Protein AF-A0A172YQ57-F1 (afdb_monomer_lite)

Foldseek 3Di:
DDDDDDDPDDPVVVVVVVVVVVPPPPPPDDDPDDPVNVQPPPDDWDFDKDDQDKDKQAADPQPCVDVPPPDPVDPDDPSLQRQFRKDKDWDDDDDPVCLLVVLLVVLLVVLLVVLLVVQCPDCVLAPVLLVVLLVVQLVVLCVVCLVVLLVVLCVPCLVVLLVVLLVVCCPDPVLVVQLVVQLCCQAVVPDDDDPPPFDDDDSPDPGHVDNVVSNVSSVRRSSVVCCCDANPVDPNPPSVVSSVVVSVVVSVVVSNVVSNVRSNVRSVVRNVVSSVVSSVVSNVSSNVRSVPGDSQQDQPIKMKMKGTKIKAWQPLAQQDQYDSGGDIFADPLFGWIWDKHWDFEDAQDDPPGTDIWIKTKTAGGFAFLLGDLSQLTMKIKIKMKMARDGNNDDQDADPVRRFGQDFGDLVRIQIKIKMFARWHFHLWMKIKTFAAADDPPDDDDPRPVCNQRHRFTFMWTKTKTWRDLALQPQFADFPVLVVLLVLVVVDDPVLLVVLVVLVVLQDDADPDHDPVNVVSNVVSVVVSVVSCVVSVHDPVCSDPLNVVVSVVCVVPVVVHVVSSSVQSNRKMWMFRAFPDDQPPPHSGPRNDNRGTHTRHQRAFTKIFTGKIWIDTQEDSRFTFGWGDPPFKTKTKRHARHPDPLSQLLQDAQDPPDPDPPCRVSRQAAWDTSNAAHDFDDSDPPDPDGGGHDNSHRFIKIKIGNWDQDPPRWIDFDPDPRTAGIWGADSVNRIDGPGIDMDIGHHDNMDMDMDDGD

pLDDT: mean 81.0, std 14.83, range [30.95, 98.06]

Sequence (757 aa):
MTQSNGIHRFRKRYLAFAVAFSMLPSAYAMQELSDHSLSESTGEGVALVLEDFKMVFQGANDKSTGSSYNRQDIKIINPTQYDTGFIRIIPTGENYRILGQRAYDKIYKDTYHNAYNTAKNDQDLYAGVYQATYNAKNAEYIDENQGNILDEVESNYGQLYRNQELQKYVETQEFIDYYNTRYDQYYRLSGSLTNDGTTKFQRAANTIWSDTNSKQAAMYNTLEMIEIRYGARSTDDVITPEVTEKINELYNLILAQRADEYAIKEALAAQGAAELNILELAETIARQTASQSTVGSLRTKADVFIYGLALSKNDGSLSTRYSNQAFNWGSSDNPWLFRAGSENVMQFIDDGTLQKIGFLALEAPLALIDGSDMDNNIKFGFWTDIFSRELSSNSQVNPQTGAPIYGLDSDYRLRAQVVANGLSFNGSQVRIFQTLGPDPTLESNKDIINRDYFQTLGIAGLLRINTDNSPENAKFIDTRLYSRLEKFNSTDSSVITQARILNNNVPQLPSNPSKQQLDEYNTKLALLNNFLNQNQLDLELISIETEELANKYKNNPNDFAVKNRLLNAKGIRISTATEDDLDDEYSTPAMKVGLKAPIFDATEGLYIYSPNINLVLGNMYQPFIVGSDGNNIILEVTRIPNEQNIYKKIYQNYTDIVDTKDRSHFEGRTCNVSSCGTPIQASSIDTAPKYQGRDATHSSIAIGTSEVIGNNLLKAKTGVDATGIVFKDTNGTTKNFGSAVIDGVLIQHLKIKTTGL

Secondary structure (DSSP, 8-state):
-----------HHHHHHHHHHHSS----------HHHHHH----EEEE-EEEE-EE---TT-TT-SS-TT-TT---SSGGGG---EEEE------GGGHHHHHHHHHHHHHHHHHHHHHHH-IIIIITHHHHHHHHHHHHHHHHHHHHHHHHHHHHHHHHHHHHHHHHHHTSHHHHHHHHHHHHHHHS--S----SSS----TTTTTTT-HHHHHHHHHHHHHHHHHHHHSTTSSS--HHHHHHHHHHHHHHHHHHHHHHHHHHHHHHHHHHHHHHHHHHHHHHHHHHHHHT--GGG---EEEEEEEEEEEEE--S-SS-S-----EEE--SSS-EEEEEEEEEE--S--SS--EEEEEEEEEPPPPBTT--GGG--EEEEEEEEEEEE-TT----B-TTT--BSS---GGGEEEEEEEEEEEB-TT-EEEEEEPPPPPTT--SSS-TTTGGGTT-EEEEEEEEEES-S-GGG-----HHHHHHHHHHHHS-HHHHHHHHHHHHHSPPPPSS--HHHHHHHHHHHHHHHHHHHHTT--GGGGSHHHHHHHHHHTT-TTHHHHHHHHHHTSEEEEE--BSS--TTT-SSGGGSTTPPPPPBPSS-EEEEES-EEEEEE--SSS-EEEEE-SSSEEEEEPPPPS-HHHHHHH----TT-S-TTSGGG----B--SS--SS-B-SSTT-SS--B--S---BEEEEESSEEEEGGGEEEE--STT--SEEEE-TT--EEE---EEEEEE--S-EEEE-S--

Structure (mmCIF, N/CA/C/O backbone):
data_AF-A0A172YQ57-F1
#
_entry.id   AF-A0A172YQ57-F1
#
loop_
_atom_site.group_PDB
_atom_site.id
_atom_site.type_symbol
_atom_site.label_atom_id
_atom_site.label_alt_id
_atom_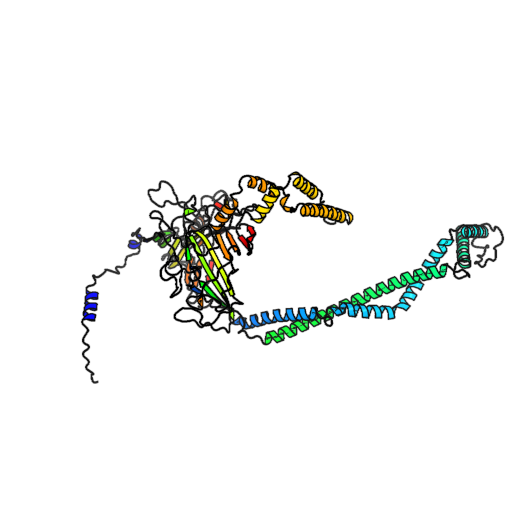site.label_comp_id
_atom_site.label_asym_id
_atom_site.label_entity_id
_atom_site.label_seq_id
_atom_site.pdbx_PDB_ins_code
_atom_site.Cartn_x
_atom_site.Cartn_y
_atom_site.Cartn_z
_atom_site.occupancy
_atom_site.B_iso_or_equiv
_atom_site.auth_seq_id
_atom_site.auth_comp_id
_atom_site.auth_asym_id
_atom_site.auth_atom_id
_atom_site.pdbx_PDB_model_num
ATOM 1 N N . MET A 1 1 ? 79.613 -5.305 -4.081 1.00 43.03 1 MET A N 1
ATOM 2 C CA . MET A 1 1 ? 80.374 -5.502 -5.334 1.00 43.03 1 MET A CA 1
ATOM 3 C C . MET A 1 1 ? 80.617 -6.986 -5.548 1.00 43.03 1 MET A C 1
ATOM 5 O O . MET A 1 1 ? 81.484 -7.526 -4.881 1.00 43.03 1 MET A O 1
ATOM 9 N N . THR A 1 2 ? 79.851 -7.642 -6.419 1.00 33.81 2 THR A N 1
ATOM 10 C CA . THR A 1 2 ? 80.334 -8.512 -7.517 1.00 33.81 2 THR A CA 1
ATOM 11 C C . THR A 1 2 ? 79.131 -9.118 -8.240 1.00 33.81 2 THR A C 1
ATOM 13 O O . THR A 1 2 ? 78.086 -9.364 -7.646 1.00 33.81 2 THR A O 1
ATOM 16 N N . GLN A 1 3 ? 79.274 -9.208 -9.558 1.00 43.31 3 GLN A N 1
ATOM 17 C CA . GLN A 1 3 ? 78.254 -9.454 -10.572 1.00 43.31 3 GLN A CA 1
ATOM 18 C C . GLN A 1 3 ? 77.724 -10.894 -10.569 1.00 43.31 3 GLN A C 1
ATOM 20 O O . GLN A 1 3 ? 78.461 -11.832 -10.283 1.00 43.31 3 GLN A O 1
ATOM 25 N N . SER A 1 4 ? 76.488 -11.062 -11.042 1.00 30.95 4 SER A N 1
ATOM 26 C CA . SER A 1 4 ? 76.001 -12.320 -11.610 1.00 30.95 4 SER A CA 1
ATOM 27 C C . SER A 1 4 ? 75.498 -12.057 -13.030 1.00 30.95 4 SER A C 1
ATOM 29 O O . SER A 1 4 ? 74.505 -11.361 -13.238 1.00 30.95 4 SER A O 1
ATOM 31 N N . ASN A 1 5 ? 76.232 -12.616 -13.990 1.00 44.75 5 ASN A N 1
ATOM 32 C CA . ASN A 1 5 ? 75.958 -12.633 -15.418 1.00 44.75 5 ASN A CA 1
ATOM 33 C C . ASN A 1 5 ? 74.762 -13.538 -15.745 1.00 44.75 5 ASN A C 1
ATOM 35 O O . ASN A 1 5 ? 74.799 -14.738 -15.486 1.00 44.75 5 ASN A O 1
ATOM 39 N N . GLY A 1 6 ? 73.754 -12.980 -16.414 1.00 40.09 6 GLY A N 1
ATOM 40 C CA . GLY A 1 6 ? 72.686 -13.731 -17.067 1.00 40.09 6 GLY A CA 1
ATOM 41 C C . GLY A 1 6 ? 72.208 -12.973 -18.300 1.00 40.09 6 GLY A C 1
ATOM 42 O O . GLY A 1 6 ? 71.488 -11.986 -18.194 1.00 40.09 6 GLY A O 1
ATOM 43 N N . ILE A 1 7 ? 72.641 -13.407 -19.483 1.00 48.12 7 ILE A N 1
ATOM 44 C CA . ILE A 1 7 ? 72.239 -12.826 -20.769 1.00 48.12 7 ILE A CA 1
ATOM 45 C C . ILE A 1 7 ? 70.752 -13.134 -20.991 1.00 48.12 7 ILE A C 1
ATOM 47 O O . ILE A 1 7 ? 70.389 -14.238 -21.404 1.00 48.12 7 ILE A O 1
ATOM 51 N N . HIS A 1 8 ? 69.878 -12.157 -20.750 1.00 41.81 8 HIS A N 1
ATOM 52 C CA . HIS A 1 8 ? 68.471 -12.264 -21.124 1.00 41.81 8 HIS A CA 1
ATOM 53 C C . HIS A 1 8 ? 68.330 -12.069 -22.637 1.00 41.81 8 HIS A C 1
ATOM 55 O O . HIS A 1 8 ? 68.270 -10.955 -23.151 1.00 41.81 8 HIS A O 1
ATOM 61 N N . ARG A 1 9 ? 68.283 -13.183 -23.376 1.00 44.12 9 ARG A N 1
ATOM 62 C CA . ARG A 1 9 ? 67.909 -13.181 -24.794 1.00 44.12 9 ARG A CA 1
ATOM 63 C C . ARG A 1 9 ? 66.463 -12.704 -24.928 1.00 44.12 9 ARG A C 1
ATOM 65 O O . ARG A 1 9 ? 65.528 -13.447 -24.625 1.00 44.12 9 ARG A O 1
ATOM 72 N N . PHE A 1 10 ? 66.292 -11.477 -25.411 1.00 41.84 10 PHE A N 1
ATOM 73 C CA . PHE A 1 10 ? 64.999 -10.915 -25.788 1.00 41.84 10 PHE A CA 1
ATOM 74 C C . PHE A 1 10 ? 64.345 -11.841 -26.826 1.00 41.84 10 PHE A C 1
ATOM 76 O O . PHE A 1 10 ? 64.878 -12.054 -27.919 1.00 41.84 10 PHE A O 1
ATOM 83 N N . ARG A 1 11 ? 63.233 -12.497 -26.467 1.00 53.91 11 ARG A N 1
ATOM 84 C CA . ARG A 1 11 ? 62.579 -13.458 -27.370 1.00 53.91 11 ARG A CA 1
ATOM 85 C C . ARG A 1 11 ? 62.073 -12.700 -28.599 1.00 53.91 11 ARG A C 1
ATOM 87 O O . ARG A 1 11 ? 61.424 -11.671 -28.451 1.00 53.91 11 ARG A O 1
ATOM 94 N N . LYS A 1 12 ? 62.289 -13.247 -29.805 1.00 49.22 12 LYS A N 1
ATOM 95 C CA . LYS A 1 12 ? 61.862 -12.646 -31.090 1.00 49.22 12 LYS A CA 1
ATOM 96 C C . LYS A 1 12 ? 60.381 -12.216 -31.119 1.00 49.22 12 LYS A C 1
ATOM 98 O O . LYS A 1 12 ? 60.035 -11.297 -31.845 1.00 49.22 12 LYS A O 1
ATOM 103 N N . ARG A 1 13 ? 59.527 -12.830 -30.289 1.00 50.19 13 ARG A N 1
ATOM 104 C CA . ARG A 1 13 ? 58.105 -12.477 -30.125 1.00 50.19 13 ARG A CA 1
ATOM 105 C C . ARG A 1 13 ? 57.886 -11.118 -29.436 1.00 50.19 13 ARG A C 1
ATOM 107 O O . ARG A 1 13 ? 56.963 -10.410 -29.806 1.00 50.19 13 ARG A O 1
ATOM 114 N N . TYR A 1 14 ? 58.754 -10.724 -28.502 1.00 48.47 14 TYR A N 1
ATOM 115 C CA . TYR A 1 14 ? 58.702 -9.404 -27.859 1.00 48.47 14 TYR A CA 1
ATOM 116 C C . TYR A 1 14 ? 59.271 -8.306 -28.754 1.00 48.47 14 TYR A C 1
ATOM 118 O O . TYR A 1 14 ? 58.778 -7.186 -28.727 1.00 48.47 14 TYR A O 1
ATOM 126 N N . LEU A 1 15 ? 60.259 -8.635 -29.594 1.00 48.72 15 LEU A N 1
ATOM 127 C CA . LEU A 1 15 ? 60.740 -7.716 -30.625 1.00 48.72 15 LEU A CA 1
ATOM 128 C C . LEU A 1 15 ? 59.668 -7.495 -31.700 1.00 48.72 15 LEU A C 1
ATOM 130 O O . LEU A 1 15 ? 59.448 -6.364 -32.098 1.00 48.72 15 LEU A O 1
ATOM 134 N N . ALA A 1 16 ? 58.952 -8.546 -32.111 1.00 56.59 16 ALA A N 1
ATOM 135 C CA . ALA A 1 16 ? 57.820 -8.417 -33.028 1.00 56.59 16 ALA A CA 1
ATOM 136 C C . ALA A 1 16 ? 56.678 -7.581 -32.427 1.00 56.59 16 ALA A C 1
ATOM 138 O O . ALA A 1 16 ? 56.102 -6.764 -33.132 1.00 56.59 16 ALA A O 1
ATOM 139 N N . PHE A 1 17 ? 56.394 -7.725 -31.127 1.00 55.41 17 PHE A N 1
ATOM 140 C CA . PHE A 1 17 ? 55.406 -6.893 -30.436 1.00 55.41 17 PHE A CA 1
ATOM 141 C C . PHE A 1 17 ? 55.863 -5.430 -30.319 1.00 55.41 17 PHE A C 1
ATOM 143 O O . PHE A 1 17 ? 55.081 -4.528 -30.583 1.00 55.41 17 PHE A O 1
ATOM 150 N N . ALA A 1 18 ? 57.138 -5.180 -30.002 1.00 53.53 18 ALA A N 1
ATOM 151 C CA . ALA A 1 18 ? 57.697 -3.829 -29.918 1.00 53.53 18 ALA A CA 1
ATOM 152 C C . ALA A 1 18 ? 57.787 -3.138 -31.289 1.00 53.53 18 ALA A C 1
ATOM 154 O O . ALA A 1 18 ? 57.492 -1.951 -31.393 1.00 53.53 18 ALA A O 1
ATOM 155 N N . VAL A 1 19 ? 58.145 -3.877 -32.344 1.00 64.50 19 VAL A N 1
ATOM 156 C CA . VAL A 1 19 ? 58.156 -3.388 -33.733 1.00 64.50 19 VAL A CA 1
ATOM 157 C C . VAL A 1 19 ? 56.729 -3.154 -34.231 1.00 64.50 19 VAL A C 1
ATOM 159 O O . VAL A 1 19 ? 56.474 -2.126 -34.839 1.00 64.50 19 VAL A O 1
ATOM 162 N N . ALA A 1 20 ? 55.769 -4.023 -33.897 1.00 60.72 20 ALA A N 1
ATOM 163 C CA . ALA A 1 20 ? 54.356 -3.784 -34.195 1.00 60.72 20 ALA A CA 1
ATOM 164 C C . ALA A 1 20 ? 53.818 -2.539 -33.469 1.00 60.72 20 ALA A C 1
ATOM 166 O O . ALA A 1 20 ? 53.110 -1.754 -34.082 1.00 60.72 20 ALA A O 1
ATOM 167 N N . PHE A 1 21 ? 54.208 -2.310 -32.209 1.00 52.03 21 PHE A N 1
ATOM 168 C CA . PHE A 1 21 ? 53.808 -1.128 -31.433 1.00 52.03 21 PHE A CA 1
ATOM 169 C C . PHE A 1 21 ? 54.456 0.172 -31.939 1.00 52.03 21 PHE A C 1
ATOM 171 O O . PHE A 1 21 ? 53.855 1.234 -31.841 1.00 52.03 21 PHE A O 1
ATOM 178 N N . SER A 1 22 ? 55.665 0.095 -32.508 1.00 53.94 22 SER A N 1
ATOM 179 C CA . SER A 1 22 ? 56.383 1.243 -33.094 1.00 53.94 22 SER A CA 1
ATOM 180 C C . SER A 1 22 ? 56.087 1.473 -34.581 1.00 53.94 22 SER A C 1
ATOM 182 O O . SER A 1 22 ? 56.455 2.513 -35.119 1.00 53.94 22 SER A O 1
ATOM 184 N N . MET A 1 23 ? 55.398 0.531 -35.230 1.00 50.44 23 MET A N 1
ATOM 185 C CA . MET A 1 23 ? 54.853 0.656 -36.585 1.00 50.44 23 MET A CA 1
ATOM 186 C C . MET A 1 23 ? 53.341 0.904 -36.600 1.00 50.44 23 MET A C 1
ATOM 188 O O . MET A 1 23 ? 52.761 1.009 -37.682 1.00 50.44 23 MET A O 1
ATOM 192 N N . LEU A 1 24 ? 52.697 1.023 -35.431 1.00 52.09 24 LEU A N 1
ATOM 193 C CA . LEU A 1 24 ? 51.369 1.620 -35.364 1.00 52.09 24 LEU A CA 1
ATOM 194 C C . LEU A 1 24 ? 51.491 3.026 -35.970 1.00 52.09 24 LEU A C 1
ATOM 196 O O . LEU A 1 24 ? 52.349 3.791 -35.518 1.00 52.09 24 LEU A O 1
ATOM 200 N N . PRO A 1 25 ? 50.696 3.376 -36.998 1.00 43.06 25 PRO A N 1
ATOM 201 C CA . PRO A 1 25 ? 50.650 4.753 -37.455 1.00 43.06 25 PRO A CA 1
ATOM 202 C C . PRO A 1 25 ? 50.347 5.607 -36.230 1.00 43.06 25 PRO A C 1
ATOM 204 O O . PRO A 1 25 ? 49.465 5.260 -35.442 1.00 43.06 25 PRO A O 1
ATOM 207 N N . SER A 1 26 ? 51.119 6.674 -36.035 1.00 45.72 26 SER A N 1
ATOM 208 C CA . SER A 1 26 ? 50.834 7.678 -35.023 1.00 45.72 26 SER A CA 1
ATOM 209 C C . SER A 1 26 ? 49.422 8.188 -35.279 1.00 45.72 26 SER A C 1
ATOM 211 O O . SER A 1 26 ? 49.205 9.058 -36.123 1.00 45.72 26 SER A O 1
ATOM 213 N N . ALA A 1 27 ? 48.449 7.608 -34.580 1.00 40.12 27 ALA A N 1
ATOM 214 C CA . ALA A 1 27 ? 47.196 8.268 -34.329 1.00 40.12 27 ALA A CA 1
ATOM 215 C C . ALA A 1 27 ? 47.603 9.535 -33.586 1.00 40.12 27 ALA A C 1
ATOM 217 O O . ALA A 1 27 ? 48.084 9.472 -32.454 1.00 40.12 27 ALA A O 1
ATOM 218 N N . TYR A 1 28 ? 47.513 10.669 -34.272 1.00 41.31 28 TYR A N 1
ATOM 219 C CA . TYR A 1 28 ? 47.533 11.973 -33.639 1.00 41.31 28 TYR A CA 1
ATOM 220 C C . TYR A 1 28 ? 46.307 12.033 -32.725 1.00 41.31 28 TYR A C 1
ATOM 222 O O . TYR A 1 28 ? 45.240 12.496 -33.107 1.00 41.31 28 TYR A O 1
ATOM 230 N N . ALA A 1 29 ? 46.443 11.459 -31.536 1.00 40.44 29 ALA A N 1
ATOM 231 C CA . ALA A 1 29 ? 45.510 11.582 -30.441 1.00 40.44 29 ALA A CA 1
ATOM 232 C C . ALA A 1 29 ? 46.150 12.544 -29.441 1.00 40.44 29 ALA A C 1
ATOM 234 O O . ALA A 1 29 ? 47.276 12.314 -29.002 1.00 40.44 29 ALA A O 1
ATOM 235 N N . MET A 1 30 ? 45.398 13.588 -29.088 1.00 34.16 30 MET A N 1
ATOM 236 C CA . MET A 1 30 ? 45.752 14.690 -28.180 1.00 34.16 30 MET A CA 1
ATOM 237 C C . MET A 1 30 ? 46.467 15.880 -28.838 1.00 34.16 30 MET A C 1
ATOM 239 O O . MET A 1 30 ? 47.572 16.265 -28.466 1.00 34.16 30 MET A O 1
ATOM 243 N N . GLN A 1 31 ? 45.773 16.515 -29.784 1.00 34.84 31 GLN A N 1
ATOM 244 C CA . GLN A 1 31 ? 45.797 17.973 -29.904 1.00 34.84 31 GLN A CA 1
ATOM 245 C C . GLN A 1 31 ? 44.681 18.510 -28.993 1.00 34.84 31 GLN A C 1
ATOM 247 O O . GLN A 1 31 ? 43.592 17.937 -28.979 1.00 34.84 31 GLN A O 1
ATOM 252 N N . GLU A 1 32 ? 44.951 19.550 -28.202 1.00 36.31 32 GLU A N 1
ATOM 253 C CA . GLU A 1 32 ? 43.928 20.258 -27.423 1.00 36.31 32 GLU A CA 1
ATOM 254 C C . GLU A 1 32 ? 42.903 20.841 -28.408 1.00 36.31 32 GLU A C 1
ATOM 256 O O . GLU A 1 32 ? 43.175 21.824 -29.100 1.00 36.31 32 GLU A O 1
ATOM 261 N N . LEU A 1 33 ? 41.752 20.178 -28.547 1.00 33.47 33 LEU A N 1
ATOM 262 C CA . LEU A 1 33 ? 40.597 20.772 -29.206 1.00 33.47 33 LEU A CA 1
ATOM 263 C C . LEU A 1 33 ? 40.047 21.813 -28.236 1.00 33.47 33 LEU A C 1
ATOM 265 O O . LEU A 1 33 ? 39.513 21.459 -27.188 1.00 33.47 33 LEU A O 1
ATOM 269 N N . SER A 1 34 ? 40.207 23.094 -28.565 1.00 48.22 34 SER A N 1
ATOM 270 C CA . SER A 1 34 ? 39.548 24.161 -27.816 1.00 48.22 34 SER A CA 1
ATOM 271 C C . SER A 1 34 ? 38.032 23.942 -27.852 1.00 48.22 34 SER A C 1
ATOM 273 O O . SER A 1 34 ? 37.506 23.494 -28.876 1.00 48.22 34 SER A O 1
ATOM 275 N N . ASP A 1 35 ? 37.317 24.287 -26.777 1.00 47.62 35 ASP A N 1
ATOM 276 C CA . ASP A 1 35 ? 35.848 24.162 -26.672 1.00 47.62 35 ASP A CA 1
ATOM 277 C C . ASP A 1 35 ? 35.102 24.718 -27.896 1.00 47.62 35 ASP A C 1
ATOM 279 O O . ASP A 1 35 ? 34.046 24.217 -28.279 1.00 47.62 35 ASP A O 1
ATOM 283 N N . HIS A 1 36 ? 35.686 25.711 -28.572 1.00 40.62 36 HIS A N 1
ATOM 284 C CA . HIS A 1 36 ? 35.170 26.279 -29.812 1.00 40.62 36 HIS A CA 1
ATOM 285 C C . HIS A 1 36 ? 35.058 25.247 -30.954 1.00 40.62 36 HIS A C 1
ATOM 287 O O . HIS A 1 36 ? 34.048 25.225 -31.653 1.00 40.62 36 HIS A O 1
ATOM 293 N N . SER A 1 37 ? 36.034 24.342 -31.092 1.00 40.66 37 SER A N 1
ATOM 294 C CA . SER A 1 37 ? 36.082 23.307 -32.140 1.00 40.66 37 SER A CA 1
ATOM 295 C C . SER A 1 37 ? 35.171 22.095 -31.877 1.00 40.66 37 SER A C 1
ATOM 297 O O . SER A 1 37 ? 34.624 21.533 -32.824 1.00 40.66 37 SER A O 1
ATOM 299 N N . LEU A 1 38 ? 34.911 21.745 -30.609 1.00 42.44 38 LEU A N 1
ATOM 300 C CA . LEU A 1 38 ? 33.898 20.744 -30.221 1.00 42.44 38 LEU A CA 1
ATOM 301 C C . LEU A 1 38 ? 32.463 21.299 -30.289 1.00 42.44 38 LEU A C 1
ATOM 303 O O . LEU A 1 38 ? 31.513 20.559 -30.531 1.00 42.44 38 LEU A O 1
ATOM 307 N N . SER A 1 39 ? 32.295 22.614 -30.123 1.00 47.25 39 SER A N 1
ATOM 308 C CA . SER A 1 39 ? 31.008 23.306 -30.281 1.00 47.25 39 SER A CA 1
ATOM 309 C C . SER A 1 39 ? 30.507 23.340 -31.737 1.00 47.25 39 SER A C 1
ATOM 311 O O . SER A 1 39 ? 29.299 23.507 -31.953 1.00 47.25 39 SER A O 1
ATOM 313 N N . GLU A 1 40 ? 31.407 23.210 -32.721 1.00 39.47 40 GLU A N 1
ATOM 314 C CA . GLU A 1 40 ? 31.093 23.270 -34.158 1.00 39.47 40 GLU A CA 1
ATOM 315 C C . GLU A 1 40 ? 30.935 21.898 -34.834 1.00 39.47 40 GLU A C 1
ATOM 317 O O . GLU A 1 40 ? 30.304 21.822 -35.891 1.00 39.47 40 GLU A O 1
ATOM 322 N N . SER A 1 41 ? 31.398 20.798 -34.219 1.00 38.00 41 SER A N 1
ATOM 323 C CA . SER A 1 41 ? 31.088 19.437 -34.682 1.00 38.00 41 SER A CA 1
ATOM 324 C C . SER A 1 41 ? 29.637 19.074 -34.337 1.00 38.00 41 SER A C 1
ATOM 326 O O . SER A 1 41 ? 29.337 18.334 -33.400 1.00 38.00 41 SER A O 1
ATOM 328 N N . THR A 1 42 ? 28.698 19.645 -35.080 1.00 44.62 42 THR A N 1
ATOM 329 C CA . THR A 1 42 ? 27.295 19.235 -35.037 1.00 44.62 42 THR A CA 1
ATOM 330 C C . THR A 1 42 ? 27.145 17.900 -35.772 1.00 44.62 42 THR A C 1
ATOM 332 O O . THR A 1 42 ? 27.387 17.824 -36.970 1.00 44.62 42 THR A O 1
ATOM 335 N N . GLY A 1 43 ? 26.724 16.840 -35.070 1.00 50.56 43 GLY A N 1
ATOM 336 C CA . GLY A 1 43 ? 25.935 15.781 -35.715 1.00 50.56 43 GLY A CA 1
ATOM 337 C C . GLY A 1 43 ? 26.443 14.335 -35.747 1.00 50.56 43 GLY A C 1
ATOM 338 O O . GLY A 1 43 ? 25.770 13.527 -36.378 1.00 50.56 43 GLY A O 1
ATOM 339 N N . GLU A 1 44 ? 27.531 13.942 -35.079 1.00 65.56 44 GLU A N 1
ATOM 340 C CA . GLU A 1 44 ? 27.881 12.510 -35.001 1.00 65.56 44 GLU A CA 1
ATOM 341 C C . GLU A 1 44 ? 27.249 11.857 -33.761 1.00 65.56 44 GLU A C 1
ATOM 343 O O . GLU A 1 44 ? 27.686 12.042 -32.624 1.00 65.56 44 GLU A O 1
ATOM 348 N N . GLY A 1 45 ? 26.160 11.122 -33.986 1.00 69.25 45 GLY A N 1
ATOM 349 C CA . GLY A 1 45 ? 25.502 10.278 -32.994 1.00 69.25 45 GLY A CA 1
ATOM 350 C C . GLY A 1 45 ? 25.357 8.849 -33.507 1.00 69.25 45 GLY A C 1
ATOM 351 O O . GLY A 1 45 ? 25.279 8.611 -34.711 1.00 69.25 45 GLY A O 1
ATOM 352 N N . VAL A 1 46 ? 25.309 7.886 -32.592 1.00 84.44 46 VAL A N 1
ATOM 353 C CA . VAL A 1 46 ? 25.005 6.490 -32.904 1.00 84.44 46 VAL A CA 1
ATOM 354 C C . VAL A 1 46 ? 23.492 6.312 -32.864 1.00 84.44 46 VAL A C 1
ATOM 356 O O . VAL A 1 46 ? 22.867 6.516 -31.822 1.00 84.44 46 VAL A O 1
ATOM 359 N N . ALA A 1 47 ? 22.913 5.929 -34.000 1.00 83.69 47 ALA A N 1
ATOM 360 C CA . ALA A 1 47 ? 21.527 5.495 -34.080 1.00 83.69 47 ALA A CA 1
ATOM 361 C C . ALA A 1 47 ? 21.442 3.977 -33.867 1.00 83.69 47 ALA A C 1
ATOM 363 O O . ALA A 1 47 ? 22.205 3.220 -34.468 1.00 83.69 47 ALA A O 1
ATOM 364 N N . LEU A 1 48 ? 20.517 3.532 -33.019 1.00 85.56 48 LEU A N 1
ATOM 365 C CA . LEU A 1 48 ? 20.264 2.118 -32.749 1.00 85.56 48 LEU A CA 1
ATOM 366 C C . LEU A 1 48 ? 18.795 1.800 -33.044 1.00 85.56 48 LEU A C 1
ATOM 368 O O . LEU A 1 48 ? 17.889 2.517 -32.621 1.00 85.56 48 LEU A O 1
ATOM 372 N N . VAL A 1 49 ? 18.560 0.697 -33.746 1.00 86.69 49 VAL A N 1
ATOM 373 C CA . VAL A 1 49 ? 17.227 0.120 -33.942 1.00 86.69 49 VAL A CA 1
ATOM 374 C C . VAL A 1 49 ? 17.288 -1.306 -33.427 1.00 86.69 49 VAL A C 1
ATOM 376 O O . VAL A 1 49 ? 18.200 -2.056 -33.774 1.00 86.69 49 VAL A O 1
ATOM 379 N N . LEU A 1 50 ? 16.351 -1.666 -32.556 1.00 88.06 50 LEU A N 1
ATOM 380 C CA . LEU A 1 50 ? 16.224 -3.039 -32.089 1.00 88.06 50 LEU A CA 1
ATOM 381 C C . LEU A 1 50 ? 15.214 -3.735 -32.998 1.00 88.06 50 LEU A C 1
ATOM 383 O O . LEU A 1 50 ? 14.031 -3.418 -32.941 1.00 88.06 50 LEU A O 1
ATOM 387 N N . GLU A 1 51 ? 15.675 -4.653 -33.841 1.00 89.62 51 GLU A N 1
ATOM 388 C CA . GLU A 1 51 ? 14.824 -5.467 -34.716 1.00 89.62 51 GLU A CA 1
ATOM 389 C C . GLU A 1 51 ? 14.811 -6.913 -34.226 1.00 89.62 51 GLU A C 1
ATOM 391 O O . GLU A 1 51 ? 15.857 -7.447 -33.850 1.00 89.62 51 GLU A O 1
ATOM 396 N N . ASP A 1 52 ? 13.625 -7.529 -34.195 1.00 89.69 52 ASP A N 1
ATOM 397 C CA . ASP A 1 52 ? 13.396 -8.884 -33.688 1.00 89.69 52 ASP A CA 1
ATOM 398 C C . ASP A 1 52 ? 14.130 -9.143 -32.360 1.00 89.69 52 ASP A C 1
ATOM 400 O O . ASP A 1 52 ? 14.706 -10.208 -32.105 1.00 89.69 52 ASP A O 1
ATOM 404 N N . PHE A 1 53 ? 14.055 -8.162 -31.457 1.00 89.50 53 PHE A N 1
ATOM 405 C CA . PHE A 1 53 ? 14.723 -8.208 -30.170 1.00 89.50 53 PHE A CA 1
ATOM 406 C C . PHE A 1 53 ? 13.877 -8.926 -29.116 1.00 89.50 53 PHE A C 1
ATOM 408 O O . PHE A 1 53 ? 12.672 -8.710 -28.969 1.00 89.50 53 PHE A O 1
ATOM 415 N N . LYS A 1 54 ? 14.534 -9.783 -28.338 1.00 90.50 54 LYS A N 1
ATOM 416 C CA . LYS A 1 54 ? 14.029 -10.343 -27.082 1.00 90.50 54 LYS A CA 1
ATOM 417 C C . LYS A 1 54 ? 15.210 -10.727 -26.205 1.00 90.50 54 LYS A C 1
ATOM 419 O O . LYS A 1 54 ? 16.273 -11.087 -26.706 1.00 90.50 54 LYS A O 1
ATOM 424 N N . MET A 1 55 ? 15.007 -10.710 -24.898 1.00 89.56 55 MET A N 1
ATOM 425 C CA . MET A 1 55 ? 16.051 -11.020 -23.926 1.00 89.56 55 MET A CA 1
ATOM 426 C C . MET A 1 55 ? 15.486 -11.889 -22.812 1.00 89.56 55 MET A C 1
ATOM 428 O O . MET A 1 55 ? 14.366 -11.668 -22.360 1.00 89.56 55 MET A O 1
ATOM 432 N N . VAL A 1 56 ? 16.276 -12.855 -22.350 1.00 86.31 56 VAL A N 1
ATOM 433 C CA . VAL A 1 56 ? 15.996 -13.651 -21.152 1.00 86.31 56 VAL A CA 1
ATOM 434 C C . VAL A 1 56 ? 17.287 -13.767 -20.358 1.00 86.31 56 VAL A C 1
ATOM 436 O O . VAL A 1 56 ? 18.337 -14.076 -20.919 1.00 86.31 56 VAL A O 1
ATOM 439 N N . PHE A 1 57 ? 17.218 -13.500 -19.061 1.00 86.31 57 PHE A N 1
ATOM 440 C CA . PHE A 1 57 ? 18.344 -13.615 -18.153 1.00 86.31 57 PHE A CA 1
ATOM 441 C C . PHE A 1 57 ? 18.394 -15.033 -17.581 1.00 86.31 57 PHE A C 1
ATOM 443 O O . PHE A 1 57 ? 17.526 -15.444 -16.810 1.00 86.31 57 PHE A O 1
ATOM 450 N N . GLN A 1 58 ? 19.395 -15.798 -18.013 1.00 78.12 58 GLN A N 1
ATOM 451 C CA . GLN A 1 58 ? 19.514 -17.234 -17.755 1.00 78.12 58 GLN A CA 1
ATOM 452 C C . GLN A 1 58 ? 20.694 -17.539 -16.826 1.00 78.12 58 GLN A C 1
ATOM 454 O O . GLN A 1 58 ? 21.677 -16.798 -16.783 1.00 78.12 58 GLN A O 1
ATOM 459 N N . GLY A 1 59 ? 20.586 -18.626 -16.060 1.00 70.38 59 GLY A N 1
ATOM 460 C CA . GLY A 1 59 ? 21.649 -19.092 -15.169 1.00 70.38 59 GLY A CA 1
ATOM 461 C C . GLY A 1 59 ? 22.772 -19.825 -15.916 1.00 70.38 59 GLY A C 1
ATOM 462 O O . GLY A 1 59 ? 22.605 -20.281 -17.047 1.00 70.38 59 GLY A O 1
ATOM 463 N N . ALA A 1 60 ? 23.932 -19.983 -15.271 1.00 55.59 60 ALA A N 1
ATOM 464 C CA . ALA A 1 60 ? 25.033 -20.780 -15.820 1.00 55.59 60 ALA A CA 1
ATOM 465 C C . ALA A 1 60 ? 24.616 -22.258 -15.978 1.00 55.59 60 ALA A C 1
ATOM 467 O O . ALA A 1 60 ? 24.121 -22.851 -15.026 1.00 55.59 60 ALA A O 1
ATOM 468 N N . ASN A 1 61 ? 24.854 -22.863 -17.150 1.00 50.94 61 ASN A N 1
ATOM 469 C CA . ASN A 1 61 ? 24.459 -24.244 -17.501 1.00 50.94 61 ASN A CA 1
ATOM 470 C C . ASN A 1 61 ? 22.949 -24.528 -17.469 1.00 50.94 61 ASN A C 1
ATOM 472 O O . ASN A 1 61 ? 22.532 -25.663 -17.221 1.00 50.94 61 ASN A O 1
ATOM 476 N N . ASP A 1 62 ? 22.129 -23.520 -17.750 1.00 55.88 62 ASP A N 1
ATOM 477 C CA . ASP A 1 62 ? 20.712 -23.742 -17.980 1.00 55.88 62 ASP A CA 1
ATOM 478 C C . ASP A 1 62 ? 20.507 -24.775 -19.120 1.00 55.88 62 ASP A C 1
ATOM 480 O O . ASP A 1 62 ? 21.179 -24.754 -20.163 1.00 55.88 62 ASP A O 1
ATOM 484 N N . LYS A 1 63 ? 19.592 -25.736 -18.919 1.00 51.75 63 LYS A N 1
ATOM 485 C CA . LYS A 1 63 ? 19.244 -26.765 -19.924 1.00 51.75 63 LYS A CA 1
ATOM 486 C C . LYS A 1 63 ? 18.646 -26.138 -21.192 1.00 51.75 63 LYS A C 1
ATOM 488 O O . LYS A 1 63 ? 18.481 -26.825 -22.198 1.00 51.75 63 LYS A O 1
ATOM 493 N N . SER A 1 64 ? 18.390 -24.834 -21.169 1.00 51.84 64 SER A N 1
ATOM 494 C CA . SER A 1 64 ? 18.060 -23.962 -22.293 1.00 51.84 64 SER A CA 1
ATOM 495 C C . SER A 1 64 ? 19.255 -23.581 -23.195 1.00 51.84 64 SER A C 1
ATOM 497 O O . SER A 1 64 ? 19.149 -22.612 -23.943 1.00 51.84 64 SER A O 1
ATOM 499 N N . THR A 1 65 ? 20.383 -24.316 -23.164 1.00 44.06 65 THR A N 1
ATOM 500 C CA . THR A 1 65 ? 21.564 -24.083 -24.030 1.00 44.06 65 THR A CA 1
ATOM 501 C C . THR A 1 65 ? 21.171 -23.817 -25.493 1.00 44.06 65 THR A C 1
ATOM 503 O O . THR A 1 65 ? 20.822 -24.733 -26.235 1.00 44.06 65 THR A O 1
ATOM 506 N N . GLY A 1 66 ? 21.236 -22.535 -25.876 1.00 47.66 66 GLY A N 1
ATOM 507 C CA . GLY A 1 66 ? 20.744 -21.984 -27.140 1.00 47.66 66 GLY A CA 1
ATOM 508 C C . GLY A 1 66 ? 19.241 -21.711 -27.083 1.00 47.66 66 GLY A C 1
ATOM 509 O O . GLY A 1 66 ? 18.481 -22.662 -26.985 1.00 47.66 66 GLY A O 1
ATOM 510 N N . SER A 1 67 ? 18.827 -20.437 -27.166 1.00 49.38 67 SER A N 1
ATOM 511 C CA . SER A 1 67 ? 17.439 -19.916 -27.183 1.00 49.38 67 SER A CA 1
ATOM 512 C C . SER A 1 67 ? 16.424 -20.792 -27.946 1.00 49.38 67 SER A C 1
ATOM 514 O O . SER A 1 67 ? 16.013 -20.504 -29.068 1.00 49.38 67 SER A O 1
ATOM 516 N N . SER A 1 68 ? 16.009 -21.904 -27.351 1.00 49.19 68 SER A N 1
ATOM 517 C CA . SER A 1 68 ? 15.210 -22.913 -28.030 1.00 49.19 68 SER A CA 1
ATOM 518 C C . SER A 1 68 ? 14.276 -23.571 -27.030 1.00 49.19 68 SER A C 1
ATOM 520 O O . SER A 1 68 ? 14.337 -24.759 -26.730 1.00 49.19 68 SER A O 1
ATOM 522 N N . TYR A 1 69 ? 13.260 -22.795 -26.661 1.00 55.12 69 TYR A N 1
ATOM 523 C CA . TYR A 1 69 ? 11.935 -23.311 -26.307 1.00 55.12 69 TYR A CA 1
ATOM 524 C C . TYR A 1 69 ? 11.400 -24.368 -27.316 1.00 55.12 69 TYR A C 1
ATOM 526 O O . TYR A 1 69 ? 10.412 -25.033 -27.033 1.00 55.12 69 TYR A O 1
ATOM 534 N N . ASN A 1 70 ? 12.076 -24.546 -28.466 1.00 52.78 70 ASN A N 1
ATOM 535 C CA . ASN A 1 70 ? 11.760 -25.445 -29.574 1.00 52.78 70 ASN A CA 1
ATOM 536 C C . ASN A 1 70 ? 12.835 -26.527 -29.848 1.00 52.78 70 ASN A C 1
ATOM 538 O O . ASN A 1 70 ? 12.960 -26.970 -30.993 1.00 52.78 70 ASN A O 1
ATOM 542 N N . ARG A 1 71 ? 13.644 -26.954 -28.866 1.00 53.91 71 ARG A N 1
ATOM 543 C CA . ARG A 1 71 ? 14.563 -28.091 -29.078 1.00 53.91 71 ARG A CA 1
ATOM 544 C C . ARG A 1 71 ? 13.763 -29.386 -29.303 1.00 53.91 71 ARG A C 1
ATOM 546 O O . ARG A 1 71 ? 12.994 -29.799 -28.439 1.00 53.91 71 ARG A O 1
ATOM 553 N N . GLN A 1 72 ? 13.895 -30.005 -30.479 1.00 55.25 72 GLN A N 1
ATOM 554 C CA . GLN A 1 72 ? 13.092 -31.181 -30.865 1.00 55.25 72 GLN A CA 1
ATOM 555 C C . GLN A 1 72 ? 13.550 -32.497 -30.213 1.00 55.25 72 GLN A C 1
ATOM 557 O O . GLN A 1 72 ? 12.811 -33.477 -30.202 1.00 55.25 72 GLN A O 1
ATOM 562 N N . ASP A 1 73 ? 14.759 -32.518 -29.664 1.00 58.00 73 ASP A N 1
ATOM 563 C CA . ASP A 1 73 ? 15.445 -33.657 -29.052 1.00 58.00 73 ASP A CA 1
ATOM 564 C C . ASP A 1 73 ? 15.077 -33.883 -27.574 1.00 58.00 73 ASP A C 1
ATOM 566 O O . ASP A 1 73 ? 15.229 -34.999 -27.078 1.00 58.00 73 ASP A O 1
ATOM 570 N N . ILE A 1 74 ? 14.551 -32.872 -26.867 1.00 56.53 74 ILE A N 1
ATOM 571 C CA . ILE A 1 74 ? 14.097 -32.990 -25.470 1.00 56.53 74 ILE A CA 1
ATOM 572 C C . ILE A 1 74 ? 12.831 -32.147 -25.264 1.00 56.53 74 ILE A C 1
ATOM 574 O O . ILE A 1 74 ? 12.892 -30.920 -25.201 1.00 56.53 74 ILE A O 1
ATOM 578 N N . LYS A 1 75 ? 11.671 -32.795 -25.079 1.00 59.41 75 LYS A N 1
ATOM 579 C CA . LYS A 1 75 ? 10.431 -32.104 -24.690 1.00 59.41 75 LYS A CA 1
ATOM 580 C C . LYS A 1 75 ? 10.492 -31.727 -23.208 1.00 59.41 75 LYS A C 1
ATOM 582 O O . LYS A 1 75 ? 10.121 -32.514 -22.341 1.00 59.41 75 LYS A O 1
ATOM 587 N N . ILE A 1 76 ? 10.966 -30.520 -22.919 1.00 64.69 76 ILE A N 1
ATOM 588 C CA . ILE A 1 76 ? 10.903 -29.933 -21.578 1.00 64.69 76 ILE A CA 1
ATOM 589 C C . ILE A 1 76 ? 9.493 -29.362 -21.380 1.00 64.69 76 ILE A C 1
ATOM 591 O O . ILE A 1 76 ? 9.029 -28.559 -22.185 1.00 64.69 76 ILE A O 1
ATOM 595 N N . ILE A 1 77 ? 8.792 -29.794 -20.330 1.00 68.38 77 ILE A N 1
ATOM 596 C CA . ILE A 1 77 ? 7.520 -29.187 -19.908 1.00 68.38 77 ILE A CA 1
ATOM 597 C C . ILE A 1 77 ? 7.856 -27.886 -19.168 1.00 68.38 77 ILE A C 1
ATOM 599 O O . ILE A 1 77 ? 8.727 -27.900 -18.300 1.00 68.38 77 ILE A O 1
ATOM 603 N N . ASN A 1 78 ? 7.190 -26.782 -19.523 1.00 75.12 78 ASN A N 1
ATOM 604 C CA . ASN A 1 78 ? 7.410 -25.439 -18.963 1.00 75.12 78 ASN A CA 1
ATOM 605 C C . ASN A 1 78 ? 8.889 -24.990 -18.959 1.00 75.12 78 ASN A C 1
ATOM 607 O O . ASN A 1 78 ? 9.446 -24.651 -17.914 1.00 75.12 78 ASN A O 1
ATOM 611 N N . PRO A 1 79 ? 9.541 -24.948 -20.137 1.00 74.50 79 PRO A N 1
ATOM 612 C CA . PRO A 1 79 ? 10.947 -24.555 -20.286 1.00 74.50 79 PRO A CA 1
ATOM 613 C C . PRO A 1 79 ? 11.290 -23.199 -19.650 1.00 74.50 79 PRO A C 1
ATOM 615 O O . PRO A 1 79 ? 12.409 -23.018 -19.183 1.00 74.50 79 PRO A O 1
ATOM 618 N N . THR A 1 80 ? 10.328 -22.275 -19.565 1.00 77.06 80 THR A N 1
ATOM 619 C CA . THR A 1 80 ? 10.509 -20.958 -18.937 1.00 77.06 80 THR A CA 1
ATOM 620 C C . THR A 1 80 ? 10.867 -21.032 -17.456 1.00 77.06 80 THR A C 1
ATOM 622 O O . THR A 1 80 ? 11.487 -20.100 -16.957 1.00 77.06 80 THR A O 1
ATOM 625 N N . GLN A 1 81 ? 10.494 -22.106 -16.743 1.00 82.31 81 GLN A N 1
ATOM 626 C CA . GLN A 1 81 ? 10.830 -22.282 -15.324 1.00 82.31 81 GLN A CA 1
ATOM 627 C C . GLN A 1 81 ? 12.340 -22.433 -15.100 1.00 82.31 81 GLN A C 1
ATOM 629 O O . GLN A 1 81 ? 12.804 -22.237 -13.985 1.00 82.31 81 GLN A O 1
ATOM 634 N N . TYR A 1 82 ? 13.116 -22.777 -16.126 1.00 79.94 82 TYR A N 1
ATOM 635 C CA . TYR A 1 82 ? 14.558 -22.972 -15.986 1.00 79.94 82 TYR A CA 1
ATOM 636 C C . TYR A 1 82 ? 15.372 -21.683 -16.166 1.00 79.94 82 TYR A C 1
ATOM 638 O O . TYR A 1 82 ? 16.528 -21.639 -15.744 1.00 79.94 82 TYR A O 1
ATOM 646 N N . ASP A 1 83 ? 14.742 -20.612 -16.665 1.00 81.75 83 ASP A N 1
ATOM 647 C CA . ASP A 1 83 ? 15.343 -19.286 -16.814 1.00 81.75 83 ASP A CA 1
ATOM 648 C C . ASP A 1 83 ? 15.543 -18.626 -15.431 1.00 81.75 83 ASP A C 1
ATOM 650 O O . ASP A 1 83 ? 14.798 -17.734 -15.037 1.00 81.75 83 ASP A O 1
ATOM 654 N N . THR A 1 84 ? 16.519 -19.087 -14.649 1.00 82.25 84 THR A N 1
ATOM 655 C CA . THR A 1 84 ? 16.717 -18.701 -13.234 1.00 82.25 84 THR A CA 1
ATOM 656 C C . THR A 1 84 ? 17.932 -17.802 -13.007 1.00 82.25 84 THR A C 1
ATOM 658 O O . THR A 1 84 ? 18.397 -17.643 -11.878 1.00 82.25 84 THR A O 1
ATOM 661 N N . GLY A 1 85 ? 18.446 -17.171 -14.069 1.00 84.94 85 GLY A N 1
ATOM 662 C CA . GLY A 1 85 ? 19.497 -16.160 -13.945 1.00 84.94 85 GLY A CA 1
ATOM 663 C C . GLY A 1 85 ? 19.022 -15.028 -13.042 1.00 84.94 85 GLY A C 1
ATOM 664 O O . GLY A 1 85 ? 17.909 -14.531 -13.228 1.00 84.94 85 GLY A O 1
ATOM 665 N N . PHE A 1 86 ? 19.831 -14.650 -12.049 1.00 88.19 86 PHE A N 1
ATOM 666 C CA . PHE A 1 86 ? 19.389 -13.763 -10.978 1.00 88.19 86 PHE A CA 1
ATOM 667 C C . PHE A 1 86 ? 20.311 -12.569 -10.739 1.00 88.19 86 PHE A C 1
ATOM 669 O O . PHE A 1 86 ? 21.520 -12.617 -10.957 1.00 88.19 86 PHE A O 1
ATOM 676 N N . ILE A 1 87 ? 19.706 -11.501 -10.236 1.00 90.56 87 ILE A N 1
ATOM 677 C CA . ILE A 1 87 ? 20.342 -10.341 -9.630 1.00 90.56 87 ILE A CA 1
ATOM 678 C C . ILE A 1 87 ? 20.073 -10.449 -8.133 1.00 90.56 87 ILE A C 1
ATOM 680 O O . ILE A 1 87 ? 18.920 -10.550 -7.710 1.00 90.56 87 ILE A O 1
ATOM 684 N N . ARG A 1 88 ? 21.134 -10.434 -7.327 1.00 88.00 88 ARG A N 1
ATOM 685 C CA . ARG A 1 88 ? 21.024 -10.414 -5.870 1.00 88.00 88 ARG A CA 1
ATOM 686 C C . ARG A 1 88 ? 21.306 -9.015 -5.353 1.00 88.00 88 ARG A C 1
ATOM 688 O O . ARG A 1 88 ? 22.355 -8.446 -5.644 1.00 88.00 88 ARG A O 1
ATOM 695 N N . ILE A 1 89 ? 20.398 -8.500 -4.541 1.00 88.88 89 ILE A N 1
ATOM 696 C CA . ILE A 1 89 ? 20.531 -7.220 -3.858 1.00 88.88 89 ILE A CA 1
ATOM 697 C C . ILE A 1 89 ? 20.597 -7.511 -2.360 1.00 88.88 89 ILE A C 1
ATOM 699 O O . ILE A 1 89 ? 19.718 -8.171 -1.806 1.00 88.88 89 ILE A O 1
ATOM 703 N N . ILE A 1 90 ? 21.654 -7.019 -1.713 1.00 83.00 90 ILE A N 1
ATOM 704 C CA . ILE A 1 90 ? 21.859 -7.128 -0.266 1.00 83.00 90 ILE A CA 1
ATOM 705 C C . ILE A 1 90 ? 21.748 -5.717 0.306 1.00 83.00 90 ILE A C 1
ATOM 707 O O . ILE A 1 90 ? 22.693 -4.937 0.162 1.00 83.00 90 ILE A O 1
ATOM 711 N N . PRO A 1 91 ? 20.617 -5.348 0.926 1.00 79.12 91 PRO A N 1
ATOM 712 C CA . PRO A 1 91 ? 20.512 -4.076 1.617 1.00 79.12 91 PRO A CA 1
ATOM 713 C C . PRO A 1 91 ? 21.554 -4.009 2.737 1.00 79.12 91 PRO A C 1
ATOM 715 O O . PRO A 1 91 ? 21.534 -4.797 3.683 1.00 79.12 91 PRO A O 1
ATOM 718 N N . THR A 1 92 ? 22.490 -3.072 2.624 1.00 68.69 92 THR A N 1
ATOM 719 C CA . THR A 1 92 ? 23.472 -2.789 3.669 1.00 68.69 92 THR A CA 1
ATOM 720 C C . THR A 1 92 ? 23.007 -1.576 4.461 1.00 68.69 92 THR A C 1
ATOM 722 O O . THR A 1 92 ? 22.962 -0.476 3.915 1.00 68.69 92 THR A O 1
ATOM 725 N N . GLY A 1 93 ? 22.703 -1.753 5.747 1.00 57.25 93 GLY A N 1
ATOM 726 C CA . GLY A 1 93 ? 22.563 -0.629 6.672 1.00 57.25 93 GLY A CA 1
ATOM 727 C C 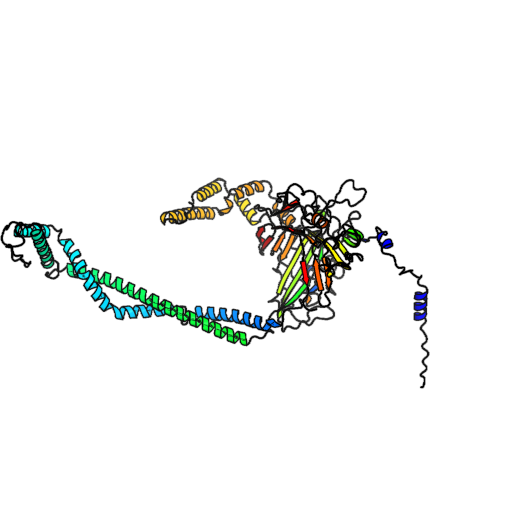. GLY A 1 93 ? 21.273 -0.609 7.481 1.00 57.25 93 GLY A C 1
ATOM 728 O O . GLY A 1 93 ? 20.172 -0.475 6.958 1.00 57.25 93 GLY A O 1
ATOM 729 N N . GLU A 1 94 ? 21.452 -0.614 8.796 1.00 63.03 94 GLU A N 1
ATOM 730 C CA . GLU A 1 94 ? 20.513 -0.047 9.751 1.00 63.03 94 GLU A CA 1
ATOM 731 C C . GLU A 1 94 ? 21.302 0.670 10.851 1.00 63.03 94 GLU A C 1
ATOM 733 O O . GLU A 1 94 ? 22.518 0.506 10.981 1.00 63.03 94 GLU A O 1
ATOM 738 N N . ASN A 1 95 ? 20.623 1.469 11.672 1.00 65.19 95 ASN A N 1
ATOM 739 C CA . ASN A 1 95 ? 21.264 2.078 12.828 1.00 65.19 95 ASN A CA 1
ATOM 740 C C . ASN A 1 95 ? 21.469 1.027 13.933 1.00 65.19 95 ASN A C 1
ATOM 742 O O . ASN A 1 95 ? 20.609 0.840 14.796 1.00 65.19 95 ASN A O 1
ATOM 746 N N . TYR A 1 96 ? 22.633 0.373 13.927 1.00 68.88 96 TYR A N 1
ATOM 747 C CA . TYR A 1 96 ? 22.993 -0.666 14.899 1.00 68.88 96 TYR A CA 1
ATOM 748 C C . TYR A 1 96 ? 22.941 -0.190 16.362 1.00 68.88 96 TYR A C 1
ATOM 750 O O . TYR A 1 96 ? 22.825 -1.006 17.275 1.00 68.88 96 TYR A O 1
ATOM 758 N N . ARG A 1 97 ? 22.964 1.130 16.605 1.00 68.75 97 ARG A N 1
ATOM 759 C CA . ARG A 1 97 ? 22.917 1.723 17.949 1.00 68.75 97 ARG A CA 1
ATOM 760 C C . ARG A 1 97 ? 21.566 1.544 18.648 1.00 68.75 97 ARG A C 1
ATOM 762 O O . ARG A 1 97 ? 21.526 1.590 19.871 1.00 68.75 97 ARG A O 1
ATOM 769 N N . ILE A 1 98 ? 20.475 1.346 17.903 1.00 77.12 98 ILE A N 1
ATOM 770 C CA . ILE A 1 98 ? 19.116 1.202 18.466 1.00 77.12 98 ILE A CA 1
ATOM 771 C C . ILE A 1 98 ? 18.585 -0.236 18.423 1.00 77.12 98 ILE A C 1
ATOM 773 O O . ILE A 1 98 ? 17.435 -0.475 18.784 1.00 77.12 98 ILE A O 1
ATOM 777 N N . LEU A 1 99 ? 19.402 -1.207 18.004 1.00 75.44 99 LEU A N 1
ATOM 778 C CA . LEU A 1 99 ? 18.965 -2.599 17.874 1.00 75.44 99 LEU A CA 1
ATOM 779 C C . LEU A 1 99 ? 18.574 -3.233 19.204 1.00 75.44 99 LEU A C 1
ATOM 781 O O . LEU A 1 99 ? 17.568 -3.933 19.266 1.00 75.44 99 LEU A O 1
ATOM 785 N N . GLY A 1 100 ? 19.331 -2.944 20.266 1.00 76.50 100 GLY A N 1
ATOM 786 C CA . GLY A 1 100 ? 18.994 -3.394 21.617 1.00 76.50 100 GLY A CA 1
ATOM 787 C C . GLY A 1 100 ? 17.625 -2.881 22.061 1.00 76.50 100 GLY A C 1
ATOM 788 O O . GLY A 1 100 ? 16.812 -3.661 22.545 1.00 76.50 100 GLY A O 1
ATOM 789 N N . GLN A 1 101 ? 17.335 -1.601 21.801 1.00 80.56 101 GLN A N 1
ATOM 790 C CA . GLN A 1 101 ? 16.039 -1.005 22.127 1.00 80.56 101 GLN A CA 1
ATOM 791 C C . GLN A 1 101 ? 14.905 -1.626 21.307 1.00 80.56 101 GLN A C 1
ATOM 793 O O . GLN A 1 101 ? 13.884 -1.996 21.865 1.00 80.56 101 GLN A O 1
ATOM 798 N N . ARG A 1 102 ? 15.090 -1.829 19.996 1.00 79.00 102 ARG A N 1
ATOM 799 C CA . ARG A 1 102 ? 14.070 -2.487 19.160 1.00 79.00 102 ARG A CA 1
ATOM 800 C C . ARG A 1 102 ? 13.795 -3.929 19.588 1.00 79.00 102 ARG A C 1
ATOM 802 O O . ARG A 1 102 ? 12.640 -4.346 19.569 1.00 79.00 102 ARG A O 1
ATOM 809 N N . ALA A 1 103 ? 14.837 -4.688 19.945 1.00 79.31 103 ALA A N 1
ATOM 810 C CA . ALA A 1 103 ? 14.685 -6.045 20.477 1.00 79.31 103 ALA A CA 1
ATOM 811 C C . ALA A 1 103 ? 13.855 -6.030 21.754 1.00 79.31 103 ALA A C 1
ATOM 813 O O . ALA A 1 103 ? 12.886 -6.781 21.863 1.00 79.31 103 ALA A O 1
ATOM 814 N N . TYR A 1 104 ? 14.215 -5.127 22.665 1.00 85.00 104 TYR A N 1
ATOM 815 C CA . TYR A 1 104 ? 13.498 -4.918 23.907 1.00 85.00 104 TYR A CA 1
ATOM 816 C C . TYR A 1 104 ? 12.026 -4.579 23.650 1.00 85.00 104 TYR A C 1
ATOM 818 O O . TYR A 1 104 ? 11.154 -5.294 24.129 1.00 85.00 104 TYR A O 1
ATOM 826 N N . ASP A 1 105 ? 11.741 -3.557 22.840 1.00 87.81 105 ASP A N 1
ATOM 827 C CA . ASP A 1 105 ? 10.383 -3.058 22.598 1.00 87.81 105 ASP A CA 1
ATOM 828 C C . ASP A 1 105 ? 9.479 -4.116 21.955 1.00 87.81 105 ASP A C 1
ATOM 830 O O . ASP A 1 105 ? 8.322 -4.269 22.350 1.00 87.81 105 ASP A O 1
ATOM 834 N N . LYS A 1 106 ? 10.002 -4.870 20.978 1.00 85.06 106 LYS A N 1
ATOM 835 C CA . LYS A 1 106 ? 9.240 -5.929 20.306 1.00 85.06 106 LYS A CA 1
ATOM 836 C C . LYS A 1 106 ? 8.863 -7.040 21.285 1.00 85.06 106 LYS A C 1
ATOM 838 O O . LYS A 1 106 ? 7.689 -7.375 21.406 1.00 85.06 106 LYS A O 1
ATOM 843 N N . ILE A 1 107 ? 9.851 -7.585 21.995 1.00 86.88 107 ILE A N 1
ATOM 844 C CA . ILE A 1 107 ? 9.635 -8.693 22.935 1.00 86.88 107 ILE A CA 1
ATOM 845 C C . ILE A 1 107 ? 8.760 -8.239 24.100 1.00 86.88 107 ILE A C 1
ATOM 847 O O . ILE A 1 107 ? 7.862 -8.976 24.504 1.00 86.88 107 ILE A O 1
ATOM 851 N N . TYR A 1 108 ? 8.969 -7.018 24.596 1.00 91.00 108 TYR A N 1
ATOM 852 C CA . TYR A 1 108 ? 8.130 -6.412 25.622 1.00 91.00 108 TYR A CA 1
ATOM 853 C C . TYR A 1 108 ? 6.669 -6.368 25.172 1.00 91.00 108 TYR A C 1
ATOM 855 O O . TYR A 1 108 ? 5.807 -6.888 25.873 1.00 91.00 108 TYR A O 1
ATOM 863 N N . LYS A 1 109 ? 6.386 -5.811 23.987 1.00 93.12 109 LYS A N 1
ATOM 864 C CA . LYS A 1 109 ? 5.017 -5.666 23.477 1.00 93.12 109 LYS A CA 1
ATOM 865 C C . LYS A 1 109 ? 4.319 -7.015 23.293 1.00 93.12 109 LYS A C 1
ATOM 867 O O . LYS A 1 109 ? 3.193 -7.180 23.759 1.00 93.12 109 LYS A O 1
ATOM 872 N N . ASP A 1 110 ? 4.982 -7.969 22.642 1.00 91.00 110 ASP A N 1
ATOM 873 C CA . ASP A 1 110 ? 4.403 -9.289 22.367 1.00 91.00 110 ASP A CA 1
ATOM 874 C C . ASP A 1 110 ? 4.135 -10.052 23.676 1.00 91.00 110 ASP A C 1
ATOM 876 O O . ASP A 1 110 ? 3.050 -10.600 23.882 1.00 91.00 110 ASP A O 1
ATOM 880 N N . THR A 1 111 ? 5.095 -10.026 24.604 1.00 92.62 111 THR A N 1
ATOM 881 C CA . THR A 1 111 ? 4.968 -10.686 25.913 1.00 92.62 111 THR A CA 1
ATOM 882 C C . THR A 1 111 ? 3.885 -10.031 26.767 1.00 92.62 111 THR A C 1
ATOM 884 O O . THR A 1 111 ? 3.077 -10.738 27.366 1.00 92.62 111 THR A O 1
ATOM 887 N N . TYR A 1 112 ? 3.826 -8.696 26.787 1.00 96.12 112 TYR A N 1
ATOM 888 C CA . TYR A 1 112 ? 2.817 -7.937 27.521 1.00 96.12 112 TYR A CA 1
ATOM 889 C C . TYR A 1 112 ? 1.406 -8.287 27.047 1.00 96.12 112 TYR A C 1
ATOM 891 O O . TYR A 1 112 ? 0.556 -8.636 27.862 1.00 96.12 112 TYR A O 1
ATOM 899 N N . HIS A 1 113 ? 1.159 -8.251 25.732 1.00 95.56 113 HIS A N 1
ATOM 900 C CA . HIS A 1 113 ? -0.158 -8.575 25.183 1.00 95.56 113 HIS A CA 1
ATOM 901 C C . HIS A 1 113 ? -0.569 -10.017 25.483 1.00 95.56 113 HIS A C 1
ATOM 903 O O . HIS A 1 113 ? -1.709 -10.253 25.879 1.00 95.56 113 HIS A O 1
ATOM 909 N N . ASN A 1 114 ? 0.351 -10.973 25.348 1.00 95.56 114 ASN A N 1
ATOM 910 C CA . ASN A 1 114 ? 0.064 -12.372 25.653 1.00 95.56 114 ASN A CA 1
ATOM 911 C C . ASN A 1 114 ? -0.242 -12.582 27.144 1.00 95.56 114 ASN A C 1
ATOM 913 O O . ASN A 1 114 ? -1.228 -13.242 27.472 1.00 95.56 114 ASN A O 1
ATOM 917 N N . ALA A 1 115 ? 0.554 -11.995 28.043 1.00 95.12 115 ALA A N 1
ATOM 918 C CA . ALA A 1 115 ? 0.342 -12.090 29.487 1.00 95.12 115 ALA A CA 1
ATOM 919 C C . ALA A 1 115 ? -0.973 -11.422 29.919 1.00 95.12 115 ALA A C 1
ATOM 921 O O . ALA A 1 115 ? -1.759 -12.036 30.639 1.00 95.12 115 ALA A O 1
ATOM 922 N N . TYR A 1 116 ? -1.252 -10.213 29.417 1.00 96.19 116 TYR A N 1
ATOM 923 C CA . TYR A 1 116 ? -2.496 -9.488 29.682 1.00 96.19 116 TYR A CA 1
ATOM 924 C C . TYR A 1 116 ? -3.721 -10.282 29.219 1.00 96.19 116 TYR A C 1
ATOM 926 O O . TYR A 1 116 ? -4.642 -10.504 29.999 1.00 96.19 116 TYR A O 1
ATOM 934 N N . ASN A 1 117 ? -3.720 -10.765 27.971 1.00 95.12 117 ASN A N 1
ATOM 935 C CA . ASN A 1 117 ? -4.846 -11.525 27.424 1.00 95.12 117 ASN A CA 1
ATOM 936 C C . ASN A 1 117 ? -5.054 -12.852 28.163 1.00 95.12 117 ASN A C 1
ATOM 938 O O . ASN A 1 117 ? -6.193 -13.256 28.381 1.00 95.12 117 ASN A O 1
ATOM 942 N N . THR A 1 118 ? -3.972 -13.523 28.567 1.00 95.50 118 THR A N 1
ATOM 943 C CA . THR A 1 118 ? -4.057 -14.766 29.348 1.00 95.50 118 THR A CA 1
ATOM 944 C C . THR A 1 118 ? -4.704 -14.505 30.704 1.00 95.50 118 THR A C 1
ATOM 946 O O . THR A 1 118 ? -5.686 -15.157 31.042 1.00 95.50 118 THR A O 1
ATOM 949 N N . ALA A 1 119 ? -4.218 -13.508 31.447 1.00 94.25 119 ALA A N 1
ATOM 950 C CA . ALA A 1 119 ? -4.738 -13.188 32.772 1.00 94.25 119 ALA A CA 1
ATOM 951 C C . ALA A 1 119 ? -6.162 -12.605 32.735 1.00 94.25 119 ALA A C 1
ATOM 953 O O . ALA A 1 119 ? -6.963 -12.882 33.620 1.00 94.25 119 ALA A O 1
ATOM 954 N N . LYS A 1 120 ? -6.523 -11.849 31.690 1.00 93.94 120 LYS A N 1
ATOM 955 C CA . LYS A 1 120 ? -7.883 -11.311 31.518 1.00 93.94 120 LYS A CA 1
ATOM 956 C C . LYS A 1 120 ? -8.930 -12.401 31.264 1.00 93.94 120 LYS A C 1
ATOM 958 O O . LYS A 1 120 ? -10.084 -12.232 31.645 1.00 93.94 120 LYS A O 1
ATOM 963 N N . ASN A 1 121 ? -8.529 -13.505 30.633 1.00 94.81 121 ASN A N 1
ATOM 964 C CA . ASN A 1 121 ? -9.395 -14.660 30.381 1.00 94.81 121 ASN A CA 1
ATOM 965 C C . ASN A 1 121 ? -9.447 -15.651 31.558 1.00 94.81 121 ASN A C 1
ATOM 967 O O . ASN A 1 121 ? -10.267 -16.571 31.545 1.00 94.81 121 ASN A O 1
ATOM 971 N N . ASP A 1 122 ? -8.584 -15.482 32.559 1.00 95.38 122 ASP A N 1
ATOM 972 C CA . ASP A 1 122 ? -8.532 -16.332 33.741 1.00 95.38 122 ASP A CA 1
ATOM 973 C C . ASP A 1 122 ? -9.696 -16.009 34.699 1.00 95.38 122 ASP A C 1
ATOM 975 O O . ASP A 1 122 ? -10.018 -14.844 34.961 1.00 95.38 122 ASP A O 1
ATOM 979 N N . GLN A 1 123 ? -10.364 -17.057 35.188 1.00 93.25 123 GLN A N 1
ATOM 980 C CA . GLN A 1 123 ? -11.559 -16.943 36.028 1.00 93.25 123 GLN A CA 1
ATOM 981 C C . GLN A 1 123 ? -11.248 -16.398 37.421 1.00 93.25 123 GLN A C 1
ATOM 983 O O . GLN A 1 123 ? -12.027 -15.597 37.938 1.00 93.25 123 GLN A O 1
ATOM 988 N N . ASP A 1 124 ? -10.110 -16.786 37.991 1.00 91.62 124 ASP A N 1
ATOM 989 C CA . ASP A 1 124 ? -9.719 -16.411 39.346 1.00 91.62 124 ASP A CA 1
ATOM 990 C C . ASP A 1 124 ? -9.074 -15.023 39.365 1.00 91.62 124 ASP A C 1
ATOM 992 O O . ASP A 1 124 ? -9.180 -14.298 40.355 1.00 91.62 124 ASP A O 1
ATOM 996 N N . LEU A 1 125 ? -8.431 -14.626 38.260 1.00 91.06 125 LEU A N 1
ATOM 997 C CA . LEU A 1 125 ? -7.759 -13.331 38.166 1.00 91.06 125 LEU A CA 1
ATOM 998 C C . LEU A 1 125 ? -8.678 -12.190 37.720 1.00 91.06 125 LEU A C 1
ATOM 1000 O O . LEU A 1 125 ? -8.491 -11.080 38.208 1.00 91.06 125 LEU A O 1
ATOM 1004 N N . TYR A 1 126 ? -9.636 -12.406 36.807 1.00 94.56 126 TYR A N 1
ATOM 1005 C CA . TYR A 1 126 ? -10.504 -11.316 36.324 1.00 94.56 126 TYR A CA 1
ATOM 1006 C C . TYR A 1 126 ? -11.902 -11.739 35.893 1.00 94.56 126 TYR A C 1
ATOM 1008 O O . TYR A 1 126 ? -12.883 -11.142 36.342 1.00 94.56 126 TYR A O 1
ATOM 1016 N N . ALA A 1 127 ? -12.018 -12.734 35.011 1.00 93.88 127 ALA A N 1
ATOM 1017 C CA . ALA A 1 127 ? -13.274 -13.022 34.319 1.00 93.88 127 ALA A CA 1
ATOM 1018 C C . ALA A 1 127 ? -14.405 -13.431 35.282 1.00 93.88 127 ALA A C 1
ATOM 1020 O O . ALA A 1 127 ? -15.560 -13.079 35.044 1.00 93.88 127 ALA A O 1
ATOM 1021 N N . GLY A 1 128 ? -14.077 -14.116 36.383 1.00 94.19 128 GLY A N 1
ATOM 1022 C CA . GLY A 1 128 ? -15.032 -14.533 37.412 1.00 94.19 128 GLY A CA 1
ATOM 1023 C C . GLY A 1 128 ? -15.185 -13.558 38.586 1.00 94.19 128 GLY A C 1
ATOM 1024 O O . GLY A 1 128 ? -16.156 -13.670 39.337 1.00 94.19 128 GLY A O 1
ATOM 1025 N N . VAL A 1 129 ? -14.282 -12.579 38.738 1.00 96.25 129 VAL A N 1
ATOM 1026 C CA . VAL A 1 129 ? -14.204 -11.701 39.924 1.00 96.25 129 VAL A CA 1
ATOM 1027 C C . VAL A 1 129 ? -15.501 -10.926 40.138 1.00 96.25 129 VAL A C 1
ATOM 1029 O O . VAL A 1 129 ? -16.035 -10.925 41.244 1.00 96.25 129 VAL A O 1
ATOM 1032 N N . TYR A 1 130 ? -16.053 -10.326 39.078 1.00 97.00 130 TYR A N 1
ATOM 1033 C CA . TYR A 1 130 ? -17.287 -9.542 39.177 1.00 97.00 130 TYR A CA 1
ATOM 1034 C C . TYR A 1 130 ? -18.441 -10.371 39.752 1.00 97.00 130 TYR A C 1
ATOM 1036 O O . TYR A 1 130 ? -19.060 -9.977 40.738 1.00 97.00 130 TYR A O 1
ATOM 1044 N N . GLN A 1 131 ? -18.710 -11.543 39.168 1.00 97.25 131 GLN A N 1
ATOM 1045 C CA . GLN A 1 131 ? -19.850 -12.364 39.573 1.00 97.25 131 GLN A CA 1
ATOM 1046 C C . GLN A 1 131 ? -19.659 -12.954 40.974 1.00 97.25 131 GLN A C 1
ATOM 1048 O O . GLN A 1 131 ? -20.610 -13.004 41.755 1.00 97.25 131 GLN A O 1
ATOM 1053 N N . ALA A 1 132 ? -18.437 -13.382 41.306 1.00 96.69 132 ALA A N 1
ATOM 1054 C CA . ALA A 1 132 ? -18.115 -13.911 42.625 1.00 96.69 132 ALA A CA 1
ATOM 1055 C C . ALA A 1 132 ? -18.298 -12.846 43.719 1.00 96.69 132 ALA A C 1
ATOM 1057 O O . ALA A 1 132 ? -18.957 -13.111 44.727 1.00 96.69 132 ALA A O 1
ATOM 1058 N N . THR A 1 133 ? -17.780 -11.631 43.506 1.00 97.38 133 THR A N 1
ATOM 1059 C CA . THR A 1 133 ? -17.935 -10.516 44.451 1.00 97.38 133 THR A CA 1
ATOM 1060 C C . THR A 1 133 ? -19.382 -10.049 44.542 1.00 97.38 133 THR A C 1
ATOM 1062 O O . THR A 1 133 ? -19.868 -9.847 45.651 1.00 97.38 133 THR A O 1
ATOM 1065 N N . TYR A 1 134 ? -20.086 -9.932 43.412 1.00 98.06 134 TYR A N 1
ATOM 1066 C CA . TYR A 1 134 ? -21.499 -9.557 43.387 1.00 98.06 134 TYR A CA 1
ATOM 1067 C C . TYR A 1 134 ? -22.335 -10.511 44.248 1.00 98.06 134 TYR A C 1
ATOM 1069 O O . TYR A 1 134 ? -23.034 -10.070 45.156 1.00 98.06 134 TYR A O 1
ATOM 1077 N N . ASN A 1 135 ? -22.208 -11.824 44.025 1.00 97.31 135 ASN A N 1
ATOM 1078 C CA . ASN A 1 135 ? -22.975 -12.825 44.768 1.00 97.31 135 ASN A CA 1
ATOM 1079 C C . ASN A 1 135 ? -22.679 -12.763 46.275 1.00 97.31 135 ASN A C 1
ATOM 1081 O O . ASN A 1 135 ? -23.600 -12.821 47.086 1.00 97.31 135 ASN A O 1
ATOM 1085 N N . ALA A 1 136 ? -21.401 -12.627 46.646 1.00 97.62 136 ALA A N 1
ATOM 1086 C CA . ALA A 1 136 ? -20.989 -12.546 48.044 1.00 97.62 136 ALA A CA 1
ATOM 1087 C C . ALA A 1 136 ? -21.534 -11.284 48.734 1.00 97.62 136 ALA A C 1
ATOM 1089 O O . ALA A 1 136 ? -22.092 -11.372 49.825 1.00 97.62 136 ALA A O 1
ATOM 1090 N N . LYS A 1 137 ? -21.418 -10.118 48.086 1.00 97.81 137 LYS A N 1
ATOM 1091 C CA . LYS A 1 137 ? -21.828 -8.827 48.656 1.00 97.81 137 LYS A CA 1
ATOM 1092 C C . LYS A 1 137 ? -23.333 -8.607 48.661 1.00 97.81 137 LYS A C 1
ATOM 1094 O O . LYS A 1 137 ? -23.839 -7.954 49.569 1.00 97.81 137 LYS A O 1
ATOM 1099 N N . ASN A 1 138 ? -24.049 -9.180 47.699 1.00 97.88 138 ASN A N 1
ATOM 1100 C CA . ASN A 1 138 ? -25.507 -9.172 47.701 1.00 97.88 138 ASN A CA 1
ATOM 1101 C C . ASN A 1 138 ? -26.055 -9.950 48.909 1.00 97.88 138 ASN A C 1
ATOM 1103 O O . ASN A 1 138 ? -26.886 -9.424 49.646 1.00 97.88 138 ASN A O 1
ATOM 1107 N N . ALA A 1 139 ? -25.526 -11.156 49.154 1.00 97.00 139 ALA A N 1
ATOM 1108 C CA . ALA A 1 139 ? -25.906 -11.975 50.304 1.00 97.00 139 ALA A CA 1
ATOM 1109 C C . ALA A 1 139 ? -25.579 -11.284 51.641 1.00 97.00 139 ALA A C 1
ATOM 1111 O O . ALA A 1 139 ? -26.441 -11.199 52.510 1.00 97.00 139 ALA A O 1
ATOM 1112 N N . GLU A 1 140 ? -24.373 -10.718 51.769 1.00 97.50 140 GLU A N 1
ATOM 1113 C CA . GLU A 1 140 ? -23.941 -9.959 52.954 1.00 97.50 140 GLU A CA 1
ATOM 1114 C C . GLU A 1 140 ? -24.888 -8.787 53.264 1.00 97.50 140 GLU A C 1
ATOM 1116 O O . GLU A 1 140 ? -25.340 -8.637 54.398 1.00 97.50 140 GLU A O 1
ATOM 1121 N N . TYR A 1 141 ? -25.267 -7.995 52.253 1.00 97.56 141 TYR A N 1
ATOM 1122 C CA . TYR A 1 141 ? -26.169 -6.858 52.452 1.00 97.56 141 TYR A CA 1
ATOM 1123 C C . TYR A 1 141 ? -27.557 -7.290 52.933 1.00 97.56 141 TYR A C 1
ATOM 1125 O O . TYR A 1 141 ? -28.125 -6.656 53.827 1.00 97.56 141 TYR A O 1
ATOM 1133 N N . ILE A 1 142 ? -28.110 -8.348 52.333 1.00 96.25 142 ILE A N 1
ATOM 1134 C CA . ILE A 1 142 ? -29.422 -8.883 52.707 1.00 96.25 142 ILE A CA 1
ATOM 1135 C C . ILE A 1 142 ? -29.405 -9.335 54.167 1.00 96.25 142 ILE A C 1
ATOM 1137 O O . ILE A 1 142 ? -30.269 -8.914 54.942 1.00 96.25 142 ILE A O 1
ATOM 1141 N N . ASP A 1 143 ? -28.400 -10.124 54.551 1.00 96.19 143 ASP A N 1
ATOM 1142 C CA . ASP A 1 143 ? -28.280 -10.667 55.903 1.00 96.19 143 ASP A CA 1
ATOM 1143 C C . ASP A 1 143 ? -28.192 -9.558 56.961 1.00 96.19 143 ASP A C 1
ATOM 1145 O O . ASP A 1 143 ? -28.842 -9.653 58.007 1.00 96.19 143 ASP A O 1
ATOM 1149 N N . GLU A 1 144 ? -27.456 -8.482 56.672 1.00 96.25 144 GLU A N 1
ATOM 1150 C CA . GLU A 1 144 ? -27.234 -7.366 57.596 1.00 96.25 144 GLU A CA 1
ATOM 1151 C C . GLU A 1 144 ? -28.405 -6.372 57.685 1.00 96.25 144 GLU A C 1
ATOM 1153 O O . GLU A 1 144 ? -28.600 -5.750 58.733 1.00 96.25 144 GLU A O 1
ATOM 1158 N N . ASN A 1 145 ? -29.189 -6.193 56.613 1.00 96.19 145 ASN A N 1
ATOM 1159 C CA . ASN A 1 145 ? -30.145 -5.078 56.508 1.00 96.19 145 ASN A CA 1
ATOM 1160 C C . ASN A 1 145 ? -31.621 -5.492 56.498 1.00 96.19 145 ASN A C 1
ATOM 1162 O O . ASN A 1 145 ? -32.484 -4.625 56.648 1.00 96.19 145 ASN A O 1
ATOM 1166 N N . GLN A 1 146 ? -31.931 -6.786 56.373 1.00 93.56 146 GLN A N 1
ATOM 1167 C CA . GLN A 1 146 ? -33.309 -7.286 56.291 1.00 93.56 146 GLN A CA 1
ATOM 1168 C C . GLN A 1 146 ? -34.223 -6.801 57.429 1.00 93.56 146 GLN A C 1
ATOM 1170 O O . GLN A 1 146 ? -35.345 -6.389 57.158 1.00 93.56 146 GLN A O 1
ATOM 1175 N N . GLY A 1 147 ? -33.753 -6.794 58.682 1.00 92.69 147 GLY A N 1
ATOM 1176 C CA . GLY A 1 147 ? -34.561 -6.342 59.822 1.00 92.69 147 GLY A CA 1
ATOM 1177 C C . GLY A 1 147 ? -34.800 -4.832 59.802 1.00 92.69 147 GLY A C 1
ATOM 1178 O O . GLY A 1 147 ? -35.936 -4.377 59.873 1.00 92.69 147 GLY A O 1
ATOM 1179 N N . ASN A 1 148 ? -33.732 -4.055 59.605 1.00 95.12 148 ASN A N 1
ATOM 1180 C CA . ASN A 1 148 ? -33.802 -2.592 59.601 1.00 95.12 148 ASN A CA 1
ATOM 1181 C C . ASN A 1 148 ? -34.702 -2.049 58.478 1.00 95.12 148 ASN A C 1
ATOM 1183 O O . ASN A 1 148 ? -35.414 -1.067 58.678 1.00 95.12 148 ASN A O 1
ATOM 1187 N N . ILE A 1 149 ? -34.668 -2.669 57.292 1.00 93.94 149 ILE A N 1
ATOM 1188 C CA . ILE A 1 149 ? -35.490 -2.248 56.147 1.00 93.94 149 ILE A CA 1
ATOM 1189 C C . ILE A 1 149 ? -36.956 -2.628 56.361 1.00 93.94 149 ILE A C 1
ATOM 1191 O O . ILE A 1 149 ? -37.832 -1.843 56.001 1.00 93.94 149 ILE A O 1
ATOM 1195 N N . LEU A 1 150 ? -37.239 -3.788 56.962 1.00 94.50 150 LEU A N 1
ATOM 1196 C CA . LEU A 1 150 ? -38.610 -4.153 57.317 1.00 94.50 150 LEU A CA 1
ATOM 1197 C C . LEU A 1 150 ? -39.206 -3.119 58.284 1.00 94.50 150 LEU A C 1
ATOM 1199 O O . LEU A 1 150 ? -40.260 -2.555 57.991 1.00 94.50 150 LEU A O 1
ATOM 1203 N N . ASP A 1 151 ? -38.473 -2.780 59.347 1.00 95.62 151 ASP A N 1
ATOM 1204 C CA . ASP A 1 151 ? -38.881 -1.760 60.320 1.00 95.62 151 ASP A CA 1
ATOM 1205 C C . ASP A 1 151 ? -39.092 -0.377 59.658 1.00 95.62 151 ASP A C 1
ATOM 1207 O O . ASP A 1 151 ? -40.054 0.335 59.963 1.00 95.62 151 ASP A O 1
ATOM 1211 N N . GLU A 1 152 ? -38.219 0.015 58.719 1.00 93.38 152 GLU A N 1
ATOM 1212 C CA . GLU A 1 152 ? -38.332 1.264 57.947 1.00 93.38 152 GLU A CA 1
ATOM 1213 C C . GLU A 1 152 ? -39.621 1.302 57.110 1.00 93.38 152 GLU A C 1
ATOM 1215 O O . GLU A 1 152 ? -40.339 2.309 57.110 1.00 93.38 152 GLU A O 1
ATOM 1220 N N . VAL A 1 153 ? -39.923 0.218 56.389 1.00 92.75 153 VAL A N 1
ATOM 1221 C CA . VAL A 1 153 ? -41.100 0.128 55.515 1.00 92.75 153 VAL A CA 1
ATOM 1222 C C . VAL A 1 153 ? -42.384 0.113 56.337 1.00 92.75 153 VAL A C 1
ATOM 1224 O O . VAL A 1 153 ? -43.317 0.857 56.021 1.00 92.75 153 VAL A O 1
ATOM 1227 N N . GLU A 1 154 ? -42.426 -0.669 57.414 1.00 92.12 154 GLU A N 1
ATOM 1228 C CA . GLU A 1 154 ? -43.576 -0.723 58.317 1.00 92.12 154 GLU A CA 1
ATOM 1229 C C . GLU A 1 154 ? -43.873 0.646 58.935 1.00 92.12 154 GLU A C 1
ATOM 1231 O O . GLU A 1 154 ? -45.017 1.112 58.891 1.00 92.12 154 GLU A O 1
ATOM 1236 N N . SER A 1 155 ? -42.843 1.331 59.441 1.00 92.44 155 SER A N 1
ATOM 1237 C CA . SER A 1 155 ? -42.970 2.650 60.068 1.00 92.44 155 SER A CA 1
ATOM 1238 C C . SER A 1 155 ? -43.466 3.723 59.090 1.00 92.44 155 SER A C 1
ATOM 1240 O O . SER A 1 155 ? -44.359 4.508 59.417 1.00 92.44 155 SER A O 1
ATOM 1242 N N . ASN A 1 156 ? -42.933 3.740 57.864 1.00 90.00 156 ASN A N 1
ATOM 1243 C CA . ASN A 1 156 ? -43.234 4.788 56.887 1.00 90.00 156 ASN A CA 1
ATOM 1244 C C . ASN A 1 156 ? -44.540 4.552 56.111 1.00 90.00 156 ASN A C 1
ATOM 1246 O O . ASN A 1 156 ? -45.223 5.518 55.763 1.00 90.00 156 ASN A O 1
ATOM 1250 N N . TYR A 1 157 ? -44.899 3.294 55.832 1.00 88.44 157 TYR A N 1
ATOM 1251 C CA . TYR A 1 157 ? -45.991 2.959 54.909 1.00 88.44 157 TYR A CA 1
ATOM 1252 C C . TYR A 1 157 ? -47.138 2.170 55.543 1.00 88.44 157 TYR A C 1
ATOM 1254 O O . TYR A 1 157 ? -48.230 2.150 54.972 1.00 88.44 157 TYR A O 1
ATOM 1262 N N . GLY A 1 158 ? -46.962 1.580 56.731 1.00 86.44 158 GLY A N 1
ATOM 1263 C CA . GLY A 1 158 ? -47.980 0.719 57.338 1.00 86.44 158 GLY A CA 1
ATOM 1264 C C . GLY A 1 158 ? -49.324 1.419 57.551 1.00 86.44 158 GLY A C 1
ATOM 1265 O O . GLY A 1 158 ? -50.370 0.899 57.163 1.00 86.44 158 GLY A O 1
ATOM 1266 N N . GLN A 1 159 ? -49.311 2.650 58.073 1.00 85.50 159 GLN A N 1
ATOM 1267 C CA . GLN A 1 159 ? -50.533 3.452 58.235 1.00 85.50 159 GLN A CA 1
ATOM 1268 C C . GLN A 1 159 ? -51.146 3.892 56.899 1.00 85.50 159 GLN A C 1
ATOM 1270 O O . GLN A 1 159 ? -52.368 3.949 56.766 1.00 85.50 159 GLN A O 1
ATOM 1275 N N . LEU A 1 160 ? -50.320 4.191 55.893 1.00 88.19 160 LEU A N 1
ATOM 1276 C CA . LEU A 1 160 ? -50.803 4.569 54.566 1.00 88.19 160 LEU A CA 1
ATOM 1277 C C . LEU A 1 160 ? -51.556 3.405 53.912 1.00 88.19 160 LEU A C 1
ATOM 1279 O O . LEU A 1 160 ? -52.689 3.587 53.469 1.00 88.19 160 LEU A O 1
ATOM 1283 N N . TYR A 1 161 ? -50.949 2.217 53.882 1.00 89.44 161 TYR A N 1
ATOM 1284 C CA . TYR A 1 161 ? -51.571 1.028 53.303 1.00 89.44 161 TYR A CA 1
ATOM 1285 C C . TYR A 1 161 ? -52.820 0.608 54.070 1.00 89.44 161 TYR A C 1
ATOM 1287 O O . TYR A 1 161 ? -53.832 0.296 53.444 1.00 89.44 161 TYR A O 1
ATOM 1295 N N . ARG A 1 162 ? -52.810 0.708 55.405 1.00 87.88 162 ARG A N 1
ATOM 1296 C CA . ARG A 1 162 ? -53.999 0.440 56.222 1.00 87.88 162 ARG A CA 1
ATOM 1297 C C . ARG A 1 162 ? -55.154 1.388 55.903 1.00 87.88 162 ARG A C 1
ATOM 1299 O O . ARG A 1 162 ? -56.274 0.932 55.704 1.00 87.88 162 ARG A O 1
ATOM 1306 N N . ASN A 1 163 ? -54.888 2.686 55.757 1.00 83.44 163 ASN A N 1
ATOM 1307 C CA . ASN A 1 163 ? -55.912 3.659 55.362 1.00 83.44 163 ASN A CA 1
ATOM 1308 C C . ASN A 1 163 ? -56.460 3.410 53.945 1.00 83.44 163 ASN A C 1
ATOM 1310 O O . ASN A 1 163 ? -57.660 3.576 53.723 1.00 83.44 163 ASN A O 1
ATOM 1314 N N . GLN A 1 164 ? -55.610 3.000 52.997 1.00 86.75 164 GLN A N 1
ATOM 1315 C CA . GLN A 1 164 ? -56.040 2.643 51.639 1.00 86.75 164 GLN A CA 1
ATOM 1316 C C . GLN A 1 164 ? -56.962 1.421 51.629 1.00 86.75 164 GLN A C 1
ATOM 1318 O O . GLN A 1 164 ? -57.952 1.411 50.900 1.00 86.75 164 GLN A O 1
ATOM 1323 N N . GLU A 1 165 ? -56.659 0.400 52.433 1.00 88.62 165 GLU A N 1
ATOM 1324 C CA . GLU A 1 165 ? -57.511 -0.785 52.550 1.00 88.62 165 GLU A CA 1
ATOM 1325 C C . GLU A 1 165 ? -58.840 -0.466 53.243 1.00 88.62 165 GLU A C 1
ATOM 1327 O O . GLU A 1 165 ? -59.897 -0.842 52.737 1.00 88.62 165 GLU A O 1
ATOM 1332 N N . LEU A 1 166 ? -58.823 0.328 54.321 1.00 86.31 166 LEU A N 1
ATOM 1333 C CA . LEU A 1 166 ? -60.045 0.791 54.991 1.00 86.31 166 LEU A CA 1
ATOM 1334 C C . LEU A 1 166 ? -60.970 1.571 54.044 1.00 86.31 166 LEU A C 1
ATOM 1336 O O . LEU A 1 166 ? -62.188 1.386 54.081 1.00 86.31 166 LEU A O 1
ATOM 1340 N N . GLN A 1 167 ? -60.415 2.413 53.166 1.00 85.25 167 GLN A N 1
ATOM 1341 C CA . GLN A 1 167 ? -61.195 3.210 52.212 1.00 85.25 167 GLN A CA 1
ATOM 1342 C C . GLN A 1 167 ? -62.061 2.371 51.268 1.00 85.25 167 GLN A C 1
ATOM 1344 O O . GLN A 1 167 ? -63.159 2.811 50.932 1.00 85.25 167 GLN A O 1
ATOM 1349 N N . LYS A 1 168 ? -61.631 1.159 50.890 1.00 87.88 168 LYS A N 1
ATOM 1350 C CA . LYS A 1 168 ? -62.408 0.272 50.003 1.00 87.88 168 LYS A CA 1
ATOM 1351 C C . LYS A 1 168 ? -63.786 -0.069 50.575 1.00 87.88 168 LYS A C 1
ATOM 1353 O O . LYS A 1 168 ? -64.731 -0.288 49.824 1.00 87.88 168 LYS A O 1
ATOM 1358 N N . TYR A 1 169 ? -63.901 -0.096 51.902 1.00 87.25 169 TYR A N 1
ATOM 1359 C CA . TYR A 1 169 ? -65.138 -0.430 52.601 1.00 87.25 169 TYR A CA 1
ATOM 1360 C C . TYR A 1 169 ? -66.020 0.797 52.862 1.00 87.25 169 TYR A C 1
ATOM 1362 O O . TYR A 1 169 ? -67.240 0.659 52.923 1.00 87.25 169 TYR A O 1
ATOM 1370 N N . VAL A 1 170 ? -65.444 2.002 52.965 1.00 85.12 170 VAL A N 1
ATOM 1371 C CA . VAL A 1 170 ? -66.179 3.251 53.265 1.00 85.12 170 VAL A CA 1
ATOM 1372 C C . VAL A 1 170 ? -67.287 3.536 52.245 1.00 85.12 170 VAL A C 1
ATOM 1374 O O . VAL A 1 170 ? -68.326 4.082 52.606 1.00 85.12 170 VAL A O 1
ATOM 1377 N N . GLU A 1 171 ? -67.092 3.140 50.987 1.00 83.88 171 GLU A N 1
ATOM 1378 C CA . GLU A 1 171 ? -68.054 3.351 49.896 1.00 83.88 171 GLU A CA 1
ATOM 1379 C C . GLU A 1 171 ? -69.128 2.258 49.794 1.00 83.88 171 GLU A C 1
ATOM 1381 O O . GLU A 1 171 ? -70.031 2.338 48.960 1.00 83.88 171 GLU A O 1
ATOM 1386 N N . THR A 1 172 ? -69.065 1.223 50.632 1.00 89.81 172 THR A N 1
ATOM 1387 C CA . THR A 1 172 ? -70.118 0.204 50.659 1.00 89.81 172 THR A CA 1
ATOM 1388 C C . THR A 1 172 ? -71.382 0.769 51.306 1.00 89.81 172 THR A C 1
ATOM 1390 O O . THR A 1 172 ? -71.321 1.561 52.248 1.00 89.81 172 THR A O 1
ATOM 1393 N N . GLN A 1 173 ? -72.552 0.341 50.819 1.00 89.38 173 GLN A N 1
ATOM 1394 C CA . GLN A 1 173 ? -73.839 0.871 51.283 1.00 89.38 173 GLN A CA 1
ATOM 1395 C C . GLN A 1 173 ? -74.010 0.756 52.807 1.00 89.38 173 GLN A C 1
ATOM 1397 O O . GLN A 1 173 ? -74.523 1.675 53.438 1.00 89.38 173 GLN A O 1
ATOM 1402 N N . GLU A 1 174 ? -73.516 -0.332 53.403 1.00 90.62 174 GLU A N 1
ATOM 1403 C CA . GLU A 1 174 ? -73.543 -0.557 54.850 1.00 90.62 174 GLU A CA 1
ATOM 1404 C C . GLU A 1 174 ? -72.853 0.572 55.632 1.00 90.62 174 GLU A C 1
ATOM 1406 O O . GLU A 1 174 ? -73.418 1.117 56.585 1.00 90.62 174 GLU A O 1
ATOM 1411 N N . PHE A 1 175 ? -71.642 0.951 55.219 1.00 92.38 175 PHE A N 1
ATOM 1412 C CA . PHE A 1 175 ? -70.863 1.976 55.908 1.00 92.38 175 PHE A CA 1
ATOM 1413 C C . PHE A 1 175 ? -71.274 3.398 55.511 1.00 92.38 175 PHE A C 1
ATOM 1415 O O . PHE A 1 175 ? -71.159 4.298 56.342 1.00 92.38 175 PHE A O 1
ATOM 1422 N N . ILE A 1 176 ? -71.854 3.602 54.323 1.00 91.56 176 ILE A N 1
ATOM 1423 C CA . ILE A 1 176 ? -72.533 4.857 53.954 1.00 91.56 176 ILE A CA 1
ATOM 1424 C C . ILE A 1 176 ? -73.738 5.102 54.871 1.00 91.56 176 ILE A C 1
ATOM 1426 O O . ILE A 1 176 ? -73.903 6.201 55.407 1.00 91.56 176 ILE A O 1
ATOM 1430 N N . ASP A 1 177 ? -74.570 4.083 55.092 1.00 91.88 177 ASP A N 1
ATOM 1431 C CA . ASP A 1 177 ? -75.743 4.183 55.963 1.00 91.88 177 ASP A CA 1
ATOM 1432 C C . ASP A 1 177 ? -75.325 4.424 57.421 1.00 91.88 177 ASP A C 1
ATOM 1434 O O . ASP A 1 177 ? -75.904 5.273 58.113 1.00 91.88 177 ASP A O 1
ATOM 1438 N N . TYR A 1 178 ? -74.268 3.743 57.876 1.00 92.56 178 TYR A N 1
ATOM 1439 C CA . TYR A 1 178 ? -73.674 3.969 59.192 1.00 92.56 178 TYR A CA 1
ATOM 1440 C C . TYR A 1 178 ? -73.116 5.394 59.340 1.00 92.56 178 TYR A C 1
ATOM 1442 O O . TYR A 1 178 ? -73.413 6.072 60.329 1.00 92.56 178 TYR A O 1
ATOM 1450 N N . TYR A 1 179 ? -72.369 5.879 58.345 1.00 92.88 179 TYR A N 1
ATOM 1451 C CA . TYR A 1 179 ? -71.831 7.237 58.304 1.00 92.88 179 TYR A CA 1
ATOM 1452 C C . TYR A 1 179 ? -72.943 8.282 58.392 1.00 92.88 179 TYR A C 1
ATOM 1454 O O . TYR A 1 179 ? -72.886 9.161 59.251 1.00 92.88 179 TYR A O 1
ATOM 1462 N N . ASN A 1 180 ? -73.976 8.169 57.552 1.00 91.62 180 ASN A N 1
ATOM 1463 C CA . ASN A 1 180 ? -75.104 9.102 57.529 1.00 91.62 180 ASN A CA 1
ATOM 1464 C C . ASN A 1 180 ? -75.841 9.111 58.874 1.00 91.62 180 ASN A C 1
ATOM 1466 O O . ASN A 1 180 ? -76.137 10.176 59.417 1.00 91.62 180 ASN A O 1
ATOM 1470 N N . THR A 1 181 ? -76.052 7.929 59.460 1.00 89.25 181 THR A N 1
ATOM 1471 C CA . THR A 1 181 ? -76.668 7.782 60.784 1.00 89.25 181 THR A CA 1
ATOM 1472 C C . THR A 1 181 ? -75.830 8.460 61.871 1.00 89.25 181 THR A C 1
ATOM 1474 O O . THR A 1 181 ? -76.364 9.211 62.689 1.00 89.25 181 THR A O 1
ATOM 1477 N N . ARG A 1 182 ? -74.508 8.246 61.884 1.00 88.75 182 ARG A N 1
ATOM 1478 C CA . ARG A 1 182 ? -73.593 8.885 62.844 1.00 88.75 182 ARG A CA 1
ATOM 1479 C C . ARG A 1 182 ? -73.495 10.394 62.627 1.00 88.75 182 ARG A C 1
ATOM 1481 O O . ARG A 1 182 ? -73.504 11.143 63.603 1.00 88.75 182 ARG A O 1
ATOM 1488 N N . TYR A 1 183 ? -73.463 10.851 61.379 1.00 90.38 183 TYR A N 1
ATOM 1489 C CA . TYR A 1 183 ? -73.476 12.269 61.029 1.00 90.38 183 TYR A CA 1
ATOM 1490 C C . TYR A 1 183 ? -74.740 12.951 61.553 1.00 90.38 183 TYR A C 1
ATOM 1492 O O . TYR A 1 183 ? -74.634 13.935 62.280 1.00 90.38 183 TYR A O 1
ATOM 1500 N N . ASP A 1 184 ? -75.927 12.401 61.290 1.00 88.50 184 ASP A N 1
ATOM 1501 C CA . ASP A 1 184 ? -77.190 12.964 61.776 1.00 88.50 184 ASP A CA 1
ATOM 1502 C C . ASP A 1 184 ? -77.304 12.902 63.312 1.00 88.50 184 ASP A C 1
ATOM 1504 O O . ASP A 1 184 ? -77.893 13.794 63.939 1.00 88.50 184 ASP A O 1
ATOM 1508 N N . GLN A 1 185 ? -76.723 11.879 63.949 1.00 86.06 185 GLN A N 1
ATOM 1509 C CA . GLN A 1 185 ? -76.620 11.765 65.407 1.00 86.06 185 GLN A CA 1
ATOM 1510 C C . GLN A 1 185 ? -75.729 12.855 66.026 1.00 86.06 185 GLN A C 1
ATOM 1512 O O . GLN A 1 185 ? -75.996 13.277 67.156 1.00 86.06 185 GLN A O 1
ATOM 1517 N N . TYR A 1 186 ? -74.679 13.301 65.331 1.00 86.94 186 TYR A N 1
ATOM 1518 C CA . TYR A 1 186 ? -73.780 14.362 65.797 1.00 86.94 186 TYR A CA 1
ATOM 1519 C C . TYR A 1 186 ? -74.257 15.768 65.400 1.00 86.94 186 TYR A C 1
ATOM 1521 O O . TYR A 1 186 ? -74.255 16.658 66.249 1.00 86.94 186 TYR A O 1
ATOM 1529 N N . TYR A 1 187 ? -74.732 15.956 64.166 1.00 86.31 187 TYR A N 1
ATOM 1530 C CA . TYR A 1 187 ? -75.134 17.253 63.615 1.00 86.31 187 TYR A CA 1
ATOM 1531 C C . TYR A 1 187 ? -76.502 17.716 64.137 1.00 86.31 187 TYR A C 1
ATOM 1533 O O . TYR A 1 187 ? -76.651 18.884 64.498 1.00 86.31 187 TYR A O 1
ATOM 1541 N N . ARG A 1 188 ? -77.491 16.803 64.211 1.00 83.00 188 ARG A N 1
ATOM 1542 C CA . ARG A 1 188 ? -78.911 17.118 64.495 1.00 83.00 188 ARG A CA 1
ATOM 1543 C C . ARG A 1 188 ? -79.439 16.588 65.828 1.00 83.00 188 ARG A C 1
ATOM 1545 O O . ARG A 1 188 ? -80.624 16.754 66.100 1.00 83.00 188 ARG A O 1
ATOM 1552 N N . LEU A 1 189 ? -78.611 15.915 66.635 1.00 77.44 189 LEU A N 1
ATOM 1553 C CA 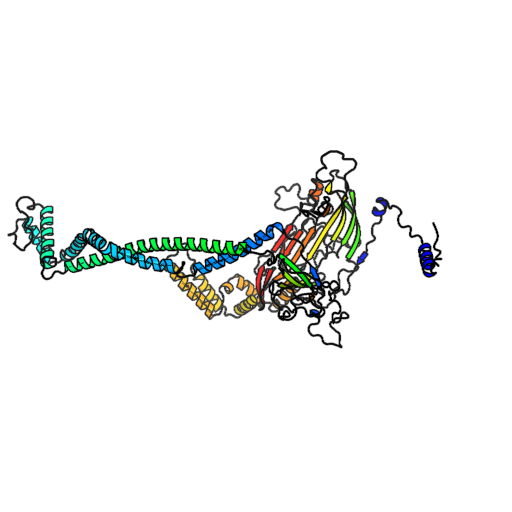. LEU A 1 189 ? -79.048 15.187 67.842 1.00 77.44 189 LEU A CA 1
ATOM 1554 C C . LEU A 1 189 ? -80.139 14.133 67.572 1.00 77.44 189 LEU A C 1
ATOM 1556 O O . LEU A 1 189 ? -80.913 13.789 68.467 1.00 77.44 189 LEU A O 1
ATOM 1560 N N . SER A 1 190 ? -80.213 13.601 66.351 1.00 71.06 190 SER A N 1
ATOM 1561 C CA . SER A 1 190 ? -81.208 12.581 66.025 1.00 71.06 190 SER A CA 1
ATOM 1562 C C . SER A 1 190 ? -80.859 11.262 66.734 1.00 71.06 190 SER A C 1
ATOM 1564 O O . SER A 1 190 ? -79.773 10.721 66.567 1.00 71.06 190 SER A O 1
ATOM 1566 N N . GLY A 1 191 ? -81.743 10.760 67.601 1.00 73.69 191 GLY A N 1
ATOM 1567 C CA . GLY A 1 191 ? -81.550 9.490 68.316 1.00 73.69 191 GLY A CA 1
ATOM 1568 C C . GLY A 1 191 ? -80.425 9.452 69.369 1.00 73.69 191 GLY A C 1
ATOM 1569 O O . GLY A 1 191 ? -79.667 10.406 69.586 1.00 73.69 191 GLY A O 1
ATOM 1570 N N . SER A 1 192 ? -80.327 8.308 70.050 1.00 75.75 192 SER A N 1
ATOM 1571 C CA . SER A 1 192 ? -79.289 8.001 71.046 1.00 75.75 192 SER A CA 1
ATOM 1572 C C . SER A 1 192 ? -78.060 7.370 70.388 1.00 75.75 192 SER A C 1
ATOM 1574 O O . SER A 1 192 ? -78.201 6.513 69.523 1.00 75.75 192 SER A O 1
ATOM 1576 N N . LEU A 1 193 ? -76.854 7.748 70.832 1.00 77.44 193 LEU A N 1
ATOM 1577 C CA . LEU A 1 193 ? -75.606 7.110 70.388 1.00 77.44 193 LEU A CA 1
ATOM 1578 C C . LEU A 1 193 ? -75.566 5.653 70.882 1.00 77.44 193 LEU A C 1
ATOM 1580 O O . LEU A 1 193 ? -75.397 5.407 72.082 1.00 77.44 193 LEU A O 1
ATOM 1584 N N . THR A 1 194 ? -75.693 4.696 69.965 1.00 75.50 194 THR A N 1
ATOM 1585 C CA . THR A 1 194 ? -75.526 3.262 70.236 1.00 75.50 194 THR A CA 1
ATOM 1586 C C . THR A 1 194 ? -74.106 2.961 70.722 1.00 75.50 194 THR A C 1
ATOM 1588 O O . THR A 1 194 ? -73.134 3.590 70.294 1.00 75.50 194 THR A O 1
ATOM 1591 N N . ASN A 1 195 ? -73.986 2.031 71.678 1.00 82.25 195 ASN A N 1
ATOM 1592 C CA . ASN A 1 195 ? -72.699 1.537 72.167 1.00 82.25 195 ASN A CA 1
ATOM 1593 C C . ASN A 1 195 ? -72.253 0.328 71.335 1.00 82.25 195 ASN A C 1
ATOM 1595 O O . ASN A 1 195 ? -72.398 -0.806 71.775 1.00 82.25 195 ASN A O 1
ATOM 1599 N N . ASP A 1 196 ? -71.759 0.581 70.130 1.00 85.38 196 ASP A N 1
ATOM 1600 C CA . ASP A 1 196 ? -71.312 -0.438 69.167 1.00 85.38 196 ASP A CA 1
ATOM 1601 C C . ASP A 1 196 ? -69.790 -0.642 69.162 1.00 85.38 196 ASP A C 1
ATOM 1603 O O . ASP A 1 196 ? -69.249 -1.313 68.293 1.00 85.38 196 ASP A O 1
ATOM 1607 N N . GLY A 1 197 ? -69.093 -0.081 70.154 1.00 83.81 197 GLY A N 1
ATOM 1608 C CA . GLY A 1 197 ? -67.642 -0.198 70.281 1.00 83.81 197 GLY A CA 1
ATOM 1609 C C . GLY A 1 197 ? -66.846 0.891 69.558 1.00 83.81 197 GLY A C 1
ATOM 1610 O O . GLY A 1 197 ? -65.618 0.871 69.655 1.00 83.81 197 GLY A O 1
ATOM 1611 N N . THR A 1 198 ? -67.499 1.855 68.898 1.00 89.31 198 THR A N 1
ATOM 1612 C CA . THR A 1 198 ? -66.835 3.059 68.359 1.00 89.31 198 THR A CA 1
ATOM 1613 C C . THR A 1 198 ? -66.698 4.189 69.376 1.00 89.31 198 THR A C 1
ATOM 1615 O O . THR A 1 198 ? -67.425 4.264 70.376 1.00 89.31 198 THR A O 1
ATOM 1618 N N . THR A 1 199 ? -65.749 5.090 69.124 1.00 87.69 199 THR A N 1
ATOM 1619 C CA . THR A 1 199 ? -65.449 6.240 69.974 1.00 87.69 199 THR A CA 1
ATOM 1620 C C . THR A 1 199 ? -66.633 7.202 70.038 1.00 87.69 199 THR A C 1
ATOM 1622 O O . THR A 1 199 ? -67.123 7.706 69.032 1.00 87.69 199 THR A O 1
ATOM 1625 N N . LYS A 1 200 ? -67.092 7.533 71.246 1.00 84.31 200 LYS A N 1
ATOM 1626 C CA . LYS A 1 200 ? -68.189 8.492 71.429 1.00 84.31 200 LYS A CA 1
ATOM 1627 C C . LYS A 1 200 ? -67.645 9.911 71.529 1.00 84.31 200 LYS A C 1
ATOM 1629 O O . LYS A 1 200 ? -67.067 10.284 72.548 1.00 84.31 200 LYS A O 1
ATOM 1634 N N . PHE A 1 201 ? -67.893 10.729 70.511 1.00 80.69 201 PHE A N 1
ATOM 1635 C CA . PHE A 1 201 ? -67.553 12.150 70.564 1.00 80.69 201 PHE A CA 1
ATOM 1636 C C . PHE A 1 201 ? -68.565 12.922 71.423 1.00 80.69 201 PHE A C 1
ATOM 1638 O O . PHE A 1 201 ? -69.777 12.699 71.345 1.00 80.69 201 PHE A O 1
ATOM 1645 N N . GLN A 1 202 ? -68.076 13.835 72.269 1.00 73.69 202 GLN A N 1
ATOM 1646 C CA . GLN A 1 202 ? -68.938 14.651 73.126 1.00 73.69 202 GLN A CA 1
ATOM 1647 C C . GLN A 1 202 ? -69.841 15.551 72.271 1.00 73.69 202 GLN A C 1
ATOM 1649 O O . GLN A 1 202 ? -69.372 16.476 71.611 1.00 73.69 202 GLN A O 1
ATOM 1654 N N . ARG A 1 203 ? -71.158 15.311 72.332 1.00 66.25 203 ARG A N 1
ATOM 1655 C CA . ARG A 1 203 ? -72.176 16.101 71.617 1.00 66.25 203 ARG A CA 1
ATOM 1656 C C . ARG A 1 203 ? -72.146 17.591 72.012 1.00 66.25 203 ARG A C 1
ATOM 1658 O O . ARG A 1 203 ? -72.448 18.440 71.192 1.00 66.25 203 ARG A O 1
ATOM 1665 N N . ALA A 1 204 ? -71.737 17.935 73.236 1.00 57.88 204 ALA A N 1
ATOM 1666 C CA . ALA A 1 204 ? -72.075 19.216 73.867 1.00 57.88 204 ALA A CA 1
ATOM 1667 C C . ALA A 1 204 ? -71.125 20.416 73.637 1.00 57.88 204 ALA A C 1
ATOM 1669 O O . ALA A 1 204 ? -71.352 21.451 74.255 1.00 57.88 204 ALA A O 1
ATOM 1670 N N . ALA A 1 205 ? -70.102 20.338 72.775 1.00 57.41 205 ALA A N 1
ATOM 1671 C CA . ALA A 1 205 ? -69.266 21.526 72.518 1.00 57.41 205 ALA A CA 1
ATOM 1672 C C . ALA A 1 205 ? -68.748 21.701 71.083 1.00 57.41 205 ALA A C 1
ATOM 1674 O O . ALA A 1 205 ? -68.609 22.841 70.658 1.00 57.41 205 ALA A O 1
ATOM 1675 N N . ASN A 1 206 ? -68.505 20.629 70.313 1.00 65.12 206 ASN A N 1
ATOM 1676 C CA . ASN A 1 206 ? -67.766 20.765 69.049 1.00 65.12 206 ASN A CA 1
ATOM 1677 C C . ASN A 1 206 ? -68.421 20.149 67.799 1.00 65.12 206 ASN A C 1
ATOM 1679 O O . ASN A 1 206 ? -67.908 20.402 66.718 1.00 65.12 206 ASN A O 1
ATOM 1683 N N . THR A 1 207 ? -69.516 19.382 67.867 1.00 73.19 207 THR A N 1
ATOM 1684 C CA . THR A 1 207 ? -70.093 18.720 66.668 1.00 73.19 207 THR A CA 1
ATOM 1685 C C . THR A 1 207 ? -71.500 19.193 66.292 1.00 73.19 207 THR A C 1
ATOM 1687 O O . THR A 1 207 ? -71.779 19.360 65.107 1.00 73.19 207 THR A O 1
ATOM 1690 N N . ILE A 1 208 ? -72.362 19.500 67.264 1.00 80.62 208 ILE A N 1
ATOM 1691 C CA . ILE A 1 208 ? -73.735 19.975 67.020 1.00 80.62 208 ILE A CA 1
ATOM 1692 C C . ILE A 1 208 ? -73.739 21.228 66.127 1.00 80.62 208 ILE A C 1
ATOM 1694 O O . ILE A 1 208 ? -73.011 22.184 66.393 1.00 80.62 208 ILE A O 1
ATOM 1698 N N . TRP A 1 209 ? -74.559 21.218 65.068 1.00 80.25 209 TRP A N 1
ATOM 1699 C CA . TRP A 1 209 ? -74.649 22.271 64.039 1.00 80.25 209 TRP A CA 1
ATOM 1700 C C . TRP A 1 209 ? -73.337 22.602 63.296 1.00 80.25 209 TRP A C 1
ATOM 1702 O O . TRP A 1 209 ? -73.332 23.483 62.436 1.00 80.25 209 TRP A O 1
ATOM 1712 N N . SER A 1 210 ? -72.241 21.882 63.559 1.00 85.81 210 SER A N 1
ATOM 1713 C CA . SER A 1 210 ? -70.970 21.994 62.839 1.00 85.81 210 SER A CA 1
ATOM 1714 C C . SER A 1 210 ? -70.869 20.874 61.812 1.00 85.81 210 SER A C 1
ATOM 1716 O O . SER A 1 210 ? -70.636 19.714 62.160 1.00 85.81 210 SER A O 1
ATOM 1718 N N . ASP A 1 211 ? -71.052 21.225 60.538 1.00 86.12 211 ASP A N 1
ATOM 1719 C CA . ASP A 1 211 ? -70.988 20.273 59.427 1.00 86.12 211 ASP A CA 1
ATOM 1720 C C . ASP A 1 211 ? -69.612 19.590 59.365 1.00 86.12 211 ASP A C 1
ATOM 1722 O O . ASP A 1 211 ? -69.522 18.365 59.365 1.00 86.12 211 ASP A O 1
ATOM 1726 N N . THR A 1 212 ? -68.529 20.367 59.436 1.00 88.31 212 THR A N 1
ATOM 1727 C CA . THR A 1 212 ? -67.145 19.869 59.385 1.00 88.31 212 THR A CA 1
ATOM 1728 C C . THR A 1 212 ? -66.838 18.874 60.502 1.00 88.31 212 THR A C 1
ATOM 1730 O O . THR A 1 212 ? -66.384 17.760 60.240 1.00 88.31 212 THR A O 1
ATOM 1733 N N . ASN A 1 213 ? -67.122 19.241 61.753 1.00 86.06 213 ASN A N 1
ATOM 1734 C CA . ASN A 1 213 ? -66.761 18.405 62.898 1.00 86.06 213 ASN A CA 1
ATOM 1735 C C . ASN A 1 213 ? -67.667 17.170 62.999 1.00 86.06 213 ASN A C 1
ATOM 1737 O O . ASN A 1 213 ? -67.208 16.106 63.411 1.00 86.06 213 ASN A O 1
ATOM 1741 N N . SER A 1 214 ? -68.934 17.282 62.583 1.00 86.31 214 SER A N 1
ATOM 1742 C CA . SER A 1 214 ? -69.845 16.135 62.490 1.00 86.31 214 SER A CA 1
ATOM 1743 C C . SER A 1 214 ? -69.418 15.154 61.402 1.00 86.31 214 SER A C 1
ATOM 1745 O O . SER A 1 214 ? -69.403 13.953 61.657 1.00 86.31 214 SER A O 1
ATOM 1747 N N . LYS A 1 215 ? -69.009 15.641 60.221 1.00 89.81 215 LYS A N 1
ATOM 1748 C CA . LYS A 1 215 ? -68.459 14.799 59.145 1.00 89.81 215 LYS A CA 1
ATOM 1749 C C . LYS A 1 215 ? -67.190 14.081 59.587 1.00 89.81 215 LYS A C 1
ATOM 1751 O O . LYS A 1 215 ? -67.042 12.895 59.309 1.00 89.81 215 LYS A O 1
ATOM 1756 N N . GLN A 1 216 ? -66.302 14.774 60.299 1.00 88.81 216 GLN A N 1
ATOM 1757 C CA . GLN A 1 216 ? -65.057 14.199 60.805 1.00 88.81 216 GLN A CA 1
ATOM 1758 C C . GLN A 1 216 ? -65.311 13.124 61.872 1.00 88.81 216 GLN A C 1
ATOM 1760 O O . GLN A 1 216 ? -64.746 12.038 61.785 1.00 88.81 216 GLN A O 1
ATOM 1765 N N . ALA A 1 217 ? -66.196 13.389 62.837 1.00 86.44 217 ALA A N 1
ATOM 1766 C CA . ALA A 1 217 ? -66.572 12.422 63.869 1.00 86.44 217 ALA A CA 1
ATOM 1767 C C . ALA A 1 217 ? -67.291 11.193 63.284 1.00 86.44 217 ALA A C 1
ATOM 1769 O O . ALA A 1 217 ? -66.989 10.060 63.657 1.00 86.44 217 ALA A O 1
ATOM 1770 N N . ALA A 1 218 ? -68.208 11.406 62.334 1.00 88.31 218 ALA A N 1
ATOM 1771 C CA . ALA A 1 218 ? -68.901 10.328 61.635 1.00 88.31 218 ALA A CA 1
ATOM 1772 C C . ALA A 1 218 ? -67.933 9.472 60.808 1.00 88.31 218 ALA A C 1
ATOM 1774 O O . ALA A 1 218 ? -68.012 8.247 60.865 1.00 88.31 218 ALA A O 1
ATOM 1775 N N . MET A 1 219 ? -66.978 10.092 60.104 1.00 89.75 219 MET A N 1
ATOM 1776 C CA . MET A 1 219 ? -65.950 9.369 59.350 1.00 89.75 219 MET A CA 1
ATOM 1777 C C . MET A 1 219 ? -65.045 8.559 60.281 1.00 89.75 219 MET A C 1
ATOM 1779 O O . MET A 1 219 ? -64.811 7.384 60.027 1.00 89.75 219 MET A O 1
ATOM 1783 N N . TYR A 1 220 ? -64.603 9.145 61.398 1.00 89.00 220 TYR A N 1
ATOM 1784 C CA . TYR A 1 220 ? -63.786 8.442 62.390 1.00 89.00 220 TYR A CA 1
ATOM 1785 C C . TYR A 1 220 ? -64.499 7.198 62.932 1.00 89.00 220 TYR A C 1
ATOM 1787 O O . TYR A 1 220 ? -63.931 6.112 62.937 1.00 89.00 220 TYR A O 1
ATOM 1795 N N . ASN A 1 221 ? -65.778 7.321 63.305 1.00 90.00 221 ASN A N 1
ATOM 1796 C CA . ASN A 1 221 ? -66.557 6.164 63.745 1.00 90.00 221 ASN A CA 1
ATOM 1797 C C . ASN A 1 221 ? -66.799 5.149 62.632 1.00 90.00 221 ASN A C 1
ATOM 1799 O O . ASN A 1 221 ? -66.883 3.960 62.915 1.00 90.00 221 ASN A O 1
ATOM 1803 N N . THR A 1 222 ? -66.938 5.596 61.385 1.00 90.56 222 THR A N 1
ATOM 1804 C CA . THR A 1 222 ? -67.112 4.694 60.241 1.00 90.56 222 THR A CA 1
ATOM 1805 C C . THR A 1 222 ? -65.856 3.850 60.037 1.00 90.56 222 THR A C 1
ATOM 1807 O O . THR A 1 222 ? -65.958 2.633 59.939 1.00 90.56 222 THR A O 1
ATOM 1810 N N . LEU A 1 223 ? -64.670 4.462 60.096 1.00 89.62 223 LEU A N 1
ATOM 1811 C CA . LEU A 1 223 ? -63.389 3.751 60.043 1.00 89.62 223 LEU A CA 1
ATOM 1812 C C . LEU A 1 223 ? -63.210 2.792 61.230 1.00 89.62 223 LEU A C 1
ATOM 1814 O O . LEU A 1 223 ? -62.807 1.650 61.036 1.00 89.62 223 LEU A O 1
ATOM 1818 N N . GLU A 1 224 ? -63.576 3.204 62.448 1.00 89.81 224 GLU A N 1
ATOM 1819 C CA . GLU A 1 224 ? -63.556 2.308 63.612 1.00 89.81 224 GLU A CA 1
ATOM 1820 C C . GLU A 1 224 ? -64.525 1.126 63.471 1.00 89.81 224 GLU A C 1
ATOM 1822 O O . GLU A 1 224 ? -64.198 0.029 63.917 1.00 89.81 224 GLU A O 1
ATOM 1827 N N . MET A 1 225 ? -65.702 1.318 62.863 1.00 90.19 225 MET A N 1
ATOM 1828 C CA . MET A 1 225 ? -66.627 0.211 62.594 1.00 90.19 225 MET A CA 1
ATOM 1829 C C . MET A 1 225 ? -66.085 -0.756 61.550 1.00 90.19 225 MET A C 1
ATOM 1831 O O . MET A 1 225 ? -66.258 -1.963 61.713 1.00 90.19 225 MET A O 1
ATOM 1835 N N . ILE A 1 226 ? -65.427 -0.251 60.504 1.00 91.31 226 ILE A N 1
ATOM 1836 C CA . ILE A 1 226 ? -64.753 -1.099 59.516 1.00 91.31 226 ILE A CA 1
ATOM 1837 C C . ILE A 1 226 ? -63.661 -1.916 60.215 1.00 91.31 226 ILE A C 1
ATOM 1839 O O . ILE A 1 226 ? -63.607 -3.127 60.037 1.00 91.31 226 ILE A O 1
ATOM 1843 N N . GLU A 1 227 ? -62.864 -1.302 61.094 1.00 89.88 227 GLU A N 1
ATOM 1844 C CA . GLU A 1 227 ? -61.857 -2.008 61.901 1.00 89.88 227 GLU A CA 1
ATOM 1845 C C . GLU A 1 227 ? -62.464 -3.091 62.809 1.00 89.88 227 GLU A C 1
ATOM 1847 O O . GLU A 1 227 ? -61.889 -4.167 62.956 1.00 89.88 227 GLU A O 1
ATOM 1852 N N . ILE A 1 228 ? -63.635 -2.838 63.401 1.00 90.38 228 ILE A N 1
ATOM 1853 C CA . ILE A 1 228 ? -64.373 -3.814 64.226 1.00 90.38 228 ILE A CA 1
ATOM 1854 C C . ILE A 1 228 ? -64.888 -4.991 63.396 1.00 90.38 228 ILE A C 1
ATOM 1856 O O . ILE A 1 228 ? -64.981 -6.099 63.917 1.00 90.38 228 ILE A O 1
ATOM 1860 N N . ARG A 1 229 ? -65.245 -4.762 62.129 1.00 88.94 229 ARG A N 1
ATOM 1861 C CA . ARG A 1 229 ? -65.918 -5.767 61.299 1.00 88.94 229 ARG A CA 1
ATOM 1862 C C . ARG A 1 229 ? -64.983 -6.532 60.366 1.00 88.94 229 ARG A C 1
ATOM 1864 O O . ARG A 1 229 ? -65.217 -7.712 60.138 1.00 88.94 229 ARG A O 1
ATOM 1871 N N . TYR A 1 230 ? -63.926 -5.888 59.885 1.00 90.25 230 TYR A N 1
ATOM 1872 C CA . TYR A 1 230 ? -63.028 -6.413 58.850 1.00 90.25 230 TYR A CA 1
ATOM 1873 C C . TYR A 1 230 ? -61.536 -6.185 59.136 1.00 90.25 230 TYR A C 1
ATOM 1875 O O . TYR A 1 230 ? -60.709 -6.705 58.394 1.00 90.25 230 TYR A O 1
ATOM 1883 N N . GLY A 1 231 ? -61.188 -5.408 60.169 1.00 87.75 231 GLY A N 1
ATOM 1884 C CA . GLY A 1 231 ? -59.801 -5.096 60.530 1.00 87.75 231 GLY A CA 1
ATOM 1885 C C . GLY A 1 231 ? -59.344 -5.750 61.833 1.00 87.75 231 GLY A C 1
ATOM 1886 O O . GLY A 1 231 ? -59.896 -6.759 62.267 1.00 87.75 231 GLY A O 1
ATOM 1887 N N . ALA A 1 232 ? -58.366 -5.142 62.513 1.00 85.94 232 ALA A N 1
ATOM 1888 C CA . ALA A 1 232 ? -57.653 -5.771 63.641 1.00 85.94 232 ALA A CA 1
ATOM 1889 C C . ALA A 1 232 ? -58.521 -5.999 64.891 1.00 85.94 232 ALA A C 1
ATOM 1891 O O . ALA A 1 232 ? -58.064 -6.576 65.878 1.00 85.94 232 ALA A O 1
ATOM 1892 N N . ARG A 1 233 ? -59.762 -5.504 64.889 1.00 87.25 233 ARG A N 1
ATOM 1893 C CA . ARG A 1 233 ? -60.734 -5.692 65.970 1.00 87.25 233 ARG A CA 1
ATOM 1894 C C . ARG A 1 233 ? -61.808 -6.734 65.617 1.00 87.25 233 ARG A C 1
ATOM 1896 O O . ARG A 1 233 ? -62.698 -6.945 66.440 1.00 87.25 233 ARG A O 1
ATOM 1903 N N . SER A 1 234 ? -61.720 -7.368 64.444 1.00 88.88 234 SER A N 1
ATOM 1904 C CA . SER A 1 234 ? -62.634 -8.405 63.958 1.00 88.88 234 SER A CA 1
ATOM 1905 C C . SER A 1 234 ? -62.099 -9.817 64.203 1.00 88.88 234 SER A C 1
ATOM 1907 O O . SER A 1 234 ? -60.894 -10.044 64.266 1.00 88.88 234 SER A O 1
ATOM 1909 N N . THR A 1 235 ? -63.004 -10.791 64.315 1.00 83.88 235 THR A N 1
ATOM 1910 C CA . THR A 1 235 ? -62.663 -12.224 64.254 1.00 83.88 235 THR A CA 1
ATOM 1911 C C . THR A 1 235 ? -62.485 -12.728 62.820 1.00 83.88 235 THR A C 1
ATOM 1913 O O . THR A 1 235 ? -61.873 -13.773 62.631 1.00 83.88 235 THR A O 1
ATOM 1916 N N . ASP A 1 236 ? -62.998 -11.975 61.841 1.00 87.44 236 ASP A N 1
ATOM 1917 C CA . ASP A 1 236 ? -62.868 -12.201 60.397 1.00 87.44 236 ASP A CA 1
ATOM 1918 C C . ASP A 1 236 ? -61.982 -11.092 59.783 1.00 87.44 236 ASP A C 1
ATOM 1920 O O . ASP A 1 236 ? -62.377 -10.416 58.832 1.00 87.44 236 ASP A O 1
ATOM 1924 N N . ASP A 1 237 ? -60.819 -10.828 60.396 1.00 90.19 237 ASP A N 1
ATOM 1925 C CA . ASP A 1 237 ? -59.856 -9.819 59.925 1.00 90.19 237 ASP A CA 1
ATOM 1926 C C . ASP A 1 237 ? -59.323 -10.190 58.536 1.00 90.19 237 ASP A C 1
ATOM 1928 O O . ASP A 1 237 ? -58.606 -11.179 58.365 1.00 90.19 237 ASP A O 1
ATOM 1932 N N . VAL A 1 238 ? -59.694 -9.382 57.550 1.00 89.31 238 VAL A N 1
ATOM 1933 C CA . VAL A 1 238 ? -59.248 -9.499 56.157 1.00 89.31 238 VAL A CA 1
ATOM 1934 C C . VAL A 1 238 ? -58.207 -8.422 55.845 1.00 89.31 238 VAL A C 1
ATOM 1936 O O . VAL A 1 238 ? -57.194 -8.720 55.220 1.00 89.31 238 VAL A O 1
ATOM 1939 N N . ILE A 1 239 ? -58.359 -7.224 56.428 1.00 90.31 239 ILE A N 1
ATOM 1940 C CA . ILE A 1 239 ? -57.537 -6.040 56.138 1.00 90.31 239 ILE A CA 1
ATOM 1941 C C . ILE A 1 239 ? -56.081 -6.209 56.582 1.00 90.31 239 ILE A C 1
ATOM 1943 O O . ILE A 1 239 ? -55.170 -5.792 55.865 1.00 90.31 239 ILE A O 1
ATOM 1947 N N . THR A 1 240 ? -55.819 -6.770 57.768 1.00 91.00 240 THR A N 1
ATOM 1948 C CA . THR A 1 240 ? -54.438 -6.901 58.265 1.00 91.00 240 THR A CA 1
ATOM 1949 C C . THR A 1 240 ? -53.575 -7.780 57.341 1.00 91.00 240 THR A C 1
ATOM 1951 O O . THR A 1 240 ? -52.496 -7.316 56.968 1.00 91.00 240 THR A O 1
ATOM 1954 N N . PRO A 1 241 ? -54.024 -8.976 56.897 1.00 92.44 241 PRO A N 1
ATOM 1955 C CA . PRO A 1 241 ? -53.335 -9.760 55.867 1.00 92.44 241 PRO A CA 1
ATOM 1956 C C . PRO A 1 241 ? -52.987 -8.984 54.586 1.00 92.44 241 PRO A C 1
ATOM 1958 O O . PRO A 1 241 ? -51.848 -9.059 54.128 1.00 92.44 241 PRO A O 1
ATOM 1961 N N . GLU A 1 242 ? -53.924 -8.206 54.035 1.00 91.19 242 GLU A N 1
ATOM 1962 C CA . GLU A 1 242 ? -53.706 -7.443 52.794 1.00 91.19 242 GLU A CA 1
ATOM 1963 C C . GLU A 1 242 ? -52.693 -6.301 52.969 1.00 91.19 242 GLU A C 1
ATOM 1965 O O . GLU A 1 242 ? -51.883 -6.022 52.080 1.00 91.19 242 GLU A O 1
ATOM 1970 N N . VAL A 1 243 ? -52.692 -5.646 54.133 1.00 89.75 243 VAL A N 1
ATOM 1971 C CA . VAL A 1 243 ? -51.676 -4.640 54.476 1.00 89.75 243 VAL A CA 1
ATOM 1972 C C . VAL A 1 243 ? -50.300 -5.293 54.622 1.00 89.75 243 VAL A C 1
ATOM 1974 O O . VAL A 1 243 ? -49.318 -4.756 54.111 1.00 89.75 243 VAL A O 1
ATOM 1977 N N . THR A 1 244 ? -50.219 -6.452 55.280 1.00 92.75 244 THR A N 1
ATOM 1978 C CA . THR A 1 244 ? -48.970 -7.210 55.430 1.00 92.75 244 THR A CA 1
ATOM 1979 C C . THR A 1 244 ? -48.415 -7.666 54.080 1.00 92.75 244 THR A C 1
ATOM 1981 O O . THR A 1 244 ? -47.208 -7.577 53.867 1.00 92.75 244 THR A O 1
ATOM 1984 N N . GLU A 1 245 ? -49.263 -8.099 53.145 1.00 93.88 245 GLU A N 1
ATOM 1985 C CA . GLU A 1 245 ? -48.842 -8.458 51.785 1.00 93.88 245 GLU A CA 1
ATOM 1986 C C . GLU A 1 245 ? -48.198 -7.265 51.066 1.00 93.88 245 GLU A C 1
ATOM 1988 O O . GLU A 1 245 ? -47.057 -7.365 50.617 1.00 93.88 245 GLU A O 1
ATOM 1993 N N . LYS A 1 246 ? -48.856 -6.099 51.066 1.00 90.25 246 LYS A N 1
ATOM 1994 C CA . LYS A 1 246 ? -48.316 -4.867 50.462 1.00 90.25 246 LYS A CA 1
ATOM 1995 C C . LYS A 1 246 ? -47.002 -4.403 51.092 1.00 90.25 246 LYS A C 1
ATOM 1997 O O . LYS A 1 246 ? -46.114 -3.925 50.386 1.00 90.25 246 LYS A O 1
ATOM 2002 N N . ILE A 1 247 ? -46.872 -4.525 52.415 1.00 93.06 247 ILE A N 1
ATOM 2003 C CA . ILE A 1 247 ? -45.621 -4.219 53.121 1.00 93.06 247 ILE A CA 1
ATOM 2004 C C . ILE A 1 247 ? -44.519 -5.174 52.674 1.00 93.06 247 ILE A C 1
ATOM 2006 O O . ILE A 1 247 ? -43.441 -4.708 52.319 1.00 93.06 247 ILE A O 1
ATOM 2010 N N . ASN A 1 248 ? -44.791 -6.480 52.635 1.00 91.75 248 ASN A N 1
ATOM 2011 C CA . ASN A 1 248 ? -43.819 -7.487 52.215 1.00 91.75 248 ASN A CA 1
ATOM 2012 C C . ASN A 1 248 ? -43.393 -7.304 50.752 1.00 91.75 248 ASN A C 1
ATOM 2014 O O . ASN A 1 248 ? -42.215 -7.463 50.439 1.00 91.75 248 ASN A O 1
ATOM 2018 N N . GLU A 1 249 ? -44.312 -6.938 49.855 1.00 92.31 249 GLU A N 1
ATOM 2019 C CA . GLU A 1 249 ? -43.988 -6.604 48.464 1.00 92.31 249 GLU A CA 1
ATOM 2020 C C . GLU A 1 249 ? -43.017 -5.418 48.376 1.00 92.31 249 GLU A C 1
ATOM 2022 O O . GLU A 1 249 ? -41.977 -5.519 47.719 1.00 92.31 249 GLU A O 1
ATOM 2027 N N . LEU A 1 250 ? -43.316 -4.311 49.068 1.00 90.81 250 LEU A N 1
ATOM 2028 C CA . LEU A 1 250 ? -42.461 -3.121 49.058 1.00 90.81 250 LEU A CA 1
ATOM 2029 C C . LEU A 1 250 ? -41.110 -3.377 49.744 1.00 90.81 250 LEU A C 1
ATOM 2031 O O . LEU A 1 250 ? -40.073 -2.944 49.243 1.00 90.81 250 LEU A O 1
ATOM 2035 N N . TYR A 1 251 ? -41.117 -4.105 50.858 1.00 94.00 251 TYR A N 1
ATOM 2036 C CA . TYR A 1 251 ? -39.925 -4.549 51.577 1.00 94.00 251 TYR A CA 1
ATOM 2037 C C . TYR A 1 251 ? -38.994 -5.361 50.672 1.00 94.00 251 TYR A C 1
ATOM 2039 O O . TYR A 1 251 ? -37.826 -5.001 50.525 1.00 94.00 251 TYR A O 1
ATOM 2047 N N . ASN A 1 252 ? -39.515 -6.403 50.016 1.00 92.81 252 ASN A N 1
ATOM 2048 C CA . ASN A 1 252 ? -38.726 -7.255 49.128 1.00 92.81 252 ASN A CA 1
ATOM 2049 C C . ASN A 1 252 ? -38.142 -6.451 47.960 1.00 92.81 252 ASN A C 1
ATOM 2051 O O . ASN A 1 252 ? -36.992 -6.668 47.579 1.00 92.81 252 ASN A O 1
ATOM 2055 N N . LEU A 1 253 ? -38.904 -5.494 47.421 1.00 94.06 253 LEU A N 1
ATOM 2056 C CA . LEU A 1 253 ? -38.454 -4.630 46.333 1.00 94.06 253 LEU A CA 1
ATOM 2057 C C . LEU A 1 253 ? -37.316 -3.694 46.768 1.00 94.06 253 LEU A C 1
ATOM 2059 O O . LEU A 1 253 ? -36.293 -3.624 46.089 1.00 94.06 253 LEU A O 1
ATOM 2063 N N . ILE A 1 254 ? -37.460 -3.008 47.906 1.00 91.06 254 ILE A N 1
ATOM 2064 C CA . ILE A 1 254 ? -36.435 -2.088 48.426 1.00 91.06 254 ILE A CA 1
ATOM 2065 C C . ILE A 1 254 ? -35.174 -2.851 48.840 1.00 91.06 254 ILE A C 1
ATOM 2067 O O . ILE A 1 254 ? -34.066 -2.406 48.536 1.00 91.06 254 ILE A O 1
ATOM 2071 N N . LEU A 1 255 ? -35.326 -3.993 49.515 1.00 94.62 255 LEU A N 1
ATOM 2072 C CA . LEU A 1 255 ? -34.204 -4.823 49.945 1.00 94.62 255 LEU A CA 1
ATOM 2073 C C . LEU A 1 255 ? -33.409 -5.335 48.742 1.00 94.62 255 LEU A C 1
ATOM 2075 O O . LEU A 1 255 ? -32.191 -5.170 48.711 1.00 94.62 255 LEU A O 1
ATOM 2079 N N . ALA A 1 256 ? -34.094 -5.889 47.736 1.00 92.44 256 ALA A N 1
ATOM 2080 C CA . ALA A 1 256 ? -33.453 -6.369 46.516 1.00 92.44 256 ALA A CA 1
ATOM 2081 C C . ALA A 1 256 ? -32.733 -5.237 45.771 1.00 92.44 256 ALA A C 1
ATOM 2083 O O . ALA A 1 256 ? -31.584 -5.412 45.373 1.00 92.44 256 ALA A O 1
ATOM 2084 N N . GLN A 1 257 ? -33.368 -4.067 45.638 1.00 93.94 257 GLN A N 1
ATOM 2085 C CA . GLN A 1 257 ? -32.772 -2.918 44.956 1.00 93.94 257 GLN A CA 1
ATOM 2086 C C . GLN A 1 257 ? -31.505 -2.424 45.667 1.00 93.94 257 GLN A C 1
ATOM 2088 O O . GLN A 1 257 ? -30.467 -2.257 45.032 1.00 93.94 257 GLN A O 1
ATOM 2093 N N . ARG A 1 258 ? -31.564 -2.202 46.986 1.00 94.38 258 ARG A N 1
ATOM 2094 C CA . ARG A 1 258 ? -30.405 -1.703 47.744 1.00 94.38 258 ARG A CA 1
ATOM 2095 C C . ARG A 1 258 ? -29.266 -2.732 47.792 1.00 94.38 258 ARG A C 1
ATOM 2097 O O . ARG A 1 258 ? -28.101 -2.343 47.706 1.00 94.38 258 ARG A O 1
ATOM 2104 N N . ALA A 1 259 ? -29.589 -4.025 47.885 1.00 95.25 259 ALA A N 1
ATOM 2105 C CA . ALA A 1 259 ? -28.603 -5.104 47.833 1.00 95.25 259 ALA A CA 1
ATOM 2106 C C . ALA A 1 259 ? -27.906 -5.186 46.466 1.00 95.25 259 ALA A C 1
ATOM 2108 O O . ALA A 1 259 ? -26.691 -5.377 46.411 1.00 95.25 259 ALA A O 1
ATOM 2109 N N . ASP A 1 260 ? -28.653 -5.017 45.372 1.00 95.62 260 ASP A N 1
ATOM 2110 C CA . ASP A 1 260 ? -28.120 -4.972 44.006 1.00 95.62 260 ASP A CA 1
ATOM 2111 C C . ASP A 1 260 ? -27.193 -3.760 43.811 1.00 95.62 260 ASP A C 1
ATOM 2113 O O . ASP A 1 260 ? -26.034 -3.916 43.429 1.00 95.62 260 ASP A O 1
ATOM 2117 N N . GLU A 1 261 ? -27.641 -2.558 44.194 1.00 93.44 261 GLU A N 1
ATOM 2118 C CA . GLU A 1 261 ? -26.840 -1.327 44.115 1.00 93.44 261 GLU A CA 1
ATOM 2119 C C . GLU A 1 261 ? -25.512 -1.439 44.889 1.00 93.44 261 GLU A C 1
ATOM 2121 O O . GLU A 1 261 ? -24.453 -1.041 44.386 1.00 93.44 261 GLU A O 1
ATOM 2126 N N . TYR A 1 262 ? -25.544 -2.008 46.098 1.00 94.62 262 TYR A N 1
ATOM 2127 C CA . TYR A 1 262 ? -24.348 -2.244 46.906 1.00 94.62 262 TYR A CA 1
ATOM 2128 C C . TYR A 1 262 ? -23.419 -3.289 46.272 1.00 94.62 262 TYR A C 1
ATOM 2130 O O . TYR A 1 262 ? -22.220 -3.039 46.112 1.00 94.62 262 TYR A O 1
ATOM 2138 N N . ALA A 1 263 ? -23.964 -4.435 45.856 1.00 96.88 263 ALA A N 1
ATOM 2139 C CA . ALA A 1 263 ? -23.196 -5.523 45.264 1.00 96.88 263 ALA A CA 1
ATOM 2140 C C . ALA A 1 263 ? -22.527 -5.116 43.945 1.00 96.88 263 ALA A C 1
ATOM 2142 O O . ALA A 1 263 ? -21.354 -5.426 43.738 1.00 96.88 263 ALA A O 1
ATOM 2143 N N . ILE A 1 264 ? -23.228 -4.373 43.081 1.00 97.06 264 ILE A N 1
ATOM 2144 C CA . ILE A 1 264 ? -22.673 -3.832 41.832 1.00 97.06 264 ILE A CA 1
ATOM 2145 C C . ILE A 1 264 ? -21.487 -2.916 42.130 1.00 97.06 264 ILE A C 1
ATOM 2147 O O . ILE A 1 264 ? -20.439 -3.040 41.494 1.00 97.06 264 ILE A O 1
ATOM 2151 N N . LYS A 1 265 ? -21.627 -2.003 43.097 1.00 96.50 265 LYS A N 1
ATOM 2152 C CA . LYS A 1 265 ? -20.565 -1.058 43.457 1.00 96.50 265 LYS A CA 1
ATOM 2153 C C . LYS A 1 265 ? -19.298 -1.782 43.922 1.00 96.50 265 LYS A C 1
ATOM 2155 O O . LYS A 1 265 ? -18.209 -1.463 43.445 1.00 96.50 265 LYS A O 1
ATOM 2160 N N . GLU A 1 266 ? -19.434 -2.752 44.820 1.00 97.56 266 GLU A N 1
ATOM 2161 C CA . GLU A 1 266 ? -18.300 -3.522 45.341 1.00 97.56 266 GLU A CA 1
ATOM 2162 C C . GLU A 1 266 ? -17.693 -4.450 44.275 1.00 97.56 266 GLU A C 1
ATOM 2164 O O . GLU A 1 266 ? -16.470 -4.544 44.162 1.00 97.56 266 GLU A O 1
ATOM 2169 N N . ALA A 1 267 ? -18.518 -5.080 43.433 1.00 96.81 267 ALA A N 1
ATOM 2170 C CA . ALA A 1 267 ? -18.054 -5.932 42.337 1.00 96.81 267 ALA A CA 1
ATOM 2171 C C . ALA A 1 267 ? -17.266 -5.147 41.279 1.00 96.81 267 ALA A C 1
ATOM 2173 O O . ALA A 1 267 ? -16.218 -5.609 40.825 1.00 96.81 267 ALA A O 1
ATOM 2174 N N . LEU A 1 268 ? -17.715 -3.937 40.925 1.00 96.81 268 LEU A N 1
ATOM 2175 C CA . LEU A 1 268 ? -16.973 -3.043 40.032 1.00 96.81 268 LEU A CA 1
ATOM 2176 C C . LEU A 1 268 ? -15.642 -2.599 40.652 1.00 96.81 268 LEU A C 1
ATOM 2178 O O . LEU A 1 268 ? -14.630 -2.554 39.953 1.00 96.81 268 LEU A O 1
ATOM 2182 N N . ALA A 1 269 ? -15.613 -2.307 41.957 1.00 96.12 269 ALA A N 1
ATOM 2183 C CA . ALA A 1 269 ? -14.379 -1.946 42.655 1.00 96.12 269 ALA A CA 1
ATOM 2184 C C . ALA A 1 269 ? -13.373 -3.112 42.680 1.00 96.12 269 ALA A C 1
ATOM 2186 O O . ALA A 1 269 ? -12.194 -2.917 42.376 1.00 96.12 269 ALA A O 1
ATOM 2187 N N . ALA A 1 270 ? -13.837 -4.329 42.976 1.00 95.56 270 ALA A N 1
ATOM 2188 C CA . ALA A 1 270 ? -13.014 -5.537 42.973 1.00 95.56 270 ALA A CA 1
ATOM 2189 C C . ALA A 1 270 ? -12.484 -5.872 41.571 1.00 95.56 270 ALA A C 1
ATOM 2191 O O . ALA A 1 270 ? -11.298 -6.161 41.413 1.00 95.56 270 ALA A O 1
ATOM 2192 N N . GLN A 1 271 ? -13.327 -5.768 40.541 1.00 95.38 271 GLN A N 1
ATOM 2193 C CA . GLN A 1 271 ? -12.916 -5.980 39.154 1.00 95.38 271 GLN A CA 1
ATOM 2194 C C . GLN A 1 271 ? -11.902 -4.922 38.687 1.00 95.38 271 GLN A C 1
ATOM 2196 O O . GLN A 1 271 ? -10.936 -5.259 38.003 1.00 95.38 271 GLN A O 1
ATOM 2201 N N . GLY A 1 272 ? -12.067 -3.659 39.093 1.00 95.38 272 GLY A N 1
ATOM 2202 C CA . GLY A 1 272 ? -11.092 -2.599 38.825 1.00 95.38 272 GLY A CA 1
ATOM 2203 C C . GLY A 1 272 ? -9.738 -2.848 39.502 1.00 95.38 272 GLY A C 1
ATOM 2204 O O . GLY A 1 272 ? -8.692 -2.665 38.880 1.00 95.38 272 GLY A O 1
ATOM 2205 N N . ALA A 1 273 ? -9.737 -3.328 40.749 1.00 95.81 273 ALA A N 1
ATOM 2206 C CA . ALA A 1 273 ? -8.512 -3.722 41.449 1.00 95.81 273 ALA A CA 1
ATOM 2207 C C . ALA A 1 273 ? -7.826 -4.932 40.785 1.00 95.81 273 ALA A C 1
ATOM 2209 O O . ALA A 1 273 ? -6.605 -4.950 40.632 1.00 95.81 273 ALA A O 1
ATOM 2210 N N . ALA A 1 274 ? -8.609 -5.915 40.338 1.00 95.50 274 ALA A N 1
ATOM 2211 C CA . ALA A 1 274 ? -8.120 -7.059 39.579 1.00 95.50 274 ALA A CA 1
ATOM 2212 C C . ALA A 1 274 ? -7.465 -6.643 38.249 1.00 95.50 274 ALA A C 1
ATOM 2214 O O . ALA A 1 274 ? -6.395 -7.147 37.905 1.00 95.50 274 ALA A O 1
ATOM 2215 N N . GLU A 1 275 ? -8.047 -5.679 37.526 1.00 95.12 275 GLU A N 1
ATOM 2216 C CA . GLU A 1 275 ? -7.456 -5.156 36.288 1.00 95.12 275 GLU A CA 1
ATOM 2217 C C . GLU A 1 275 ? -6.089 -4.507 36.527 1.00 95.12 275 GLU A C 1
ATOM 2219 O O . GLU A 1 275 ? -5.149 -4.768 35.776 1.00 95.12 275 GLU A O 1
ATOM 2224 N N . LEU A 1 276 ? -5.948 -3.716 37.595 1.00 95.44 276 LEU A N 1
ATOM 2225 C CA . LEU A 1 276 ? -4.668 -3.102 37.963 1.00 95.44 276 LEU A CA 1
ATOM 2226 C C . LEU A 1 276 ? -3.588 -4.155 38.253 1.00 95.44 276 LEU A C 1
ATOM 2228 O O . LEU A 1 276 ? -2.477 -4.039 37.737 1.00 95.44 276 LEU A O 1
ATOM 2232 N N . ASN A 1 277 ? -3.926 -5.215 38.993 1.00 95.12 277 ASN A N 1
ATOM 2233 C CA . ASN A 1 277 ? -2.997 -6.314 39.279 1.00 95.12 277 ASN A CA 1
ATOM 2234 C C . ASN A 1 277 ? -2.548 -7.040 38.002 1.00 95.12 277 ASN A C 1
ATOM 2236 O O . ASN A 1 277 ? -1.382 -7.412 37.866 1.00 95.12 277 ASN A O 1
ATOM 2240 N N . ILE A 1 278 ? -3.458 -7.232 37.043 1.00 96.00 278 ILE A N 1
ATOM 2241 C CA . ILE A 1 278 ? -3.139 -7.866 35.759 1.00 96.00 278 ILE A CA 1
ATOM 2242 C C . ILE A 1 278 ? -2.219 -6.988 34.915 1.00 96.00 278 ILE A C 1
ATOM 2244 O O . ILE A 1 278 ? -1.291 -7.505 34.290 1.00 96.00 278 ILE A O 1
ATOM 2248 N N . LEU A 1 279 ? -2.450 -5.673 34.898 1.00 95.75 279 LEU A N 1
ATOM 2249 C CA . LEU A 1 279 ? -1.580 -4.727 34.200 1.00 95.75 279 LEU A CA 1
ATOM 2250 C C . LEU A 1 279 ? -0.151 -4.777 34.763 1.00 95.75 279 LEU A C 1
ATOM 2252 O O . LEU A 1 279 ? 0.800 -4.877 33.986 1.00 95.75 279 LEU A O 1
ATOM 2256 N N . GLU A 1 280 ? -0.003 -4.781 36.090 1.00 95.56 280 GLU A N 1
ATOM 2257 C CA . GLU A 1 280 ? 1.297 -4.863 36.769 1.00 95.56 280 GLU A CA 1
ATOM 2258 C C . GLU A 1 280 ? 1.999 -6.212 36.537 1.00 95.56 280 GLU A C 1
ATOM 2260 O O . GLU A 1 280 ? 3.203 -6.261 36.252 1.00 95.56 280 GLU A O 1
ATOM 2265 N N . LEU A 1 281 ? 1.254 -7.320 36.591 1.00 93.50 281 LEU A N 1
ATOM 2266 C CA . LEU A 1 281 ? 1.775 -8.655 36.298 1.00 93.50 281 LEU A CA 1
ATOM 2267 C C . LEU A 1 281 ? 2.275 -8.754 34.851 1.00 93.50 281 LEU A C 1
ATOM 2269 O O . LEU A 1 281 ? 3.397 -9.209 34.612 1.00 93.50 281 LEU A O 1
ATOM 2273 N N . ALA A 1 282 ? 1.466 -8.305 33.887 1.00 95.69 282 ALA A N 1
ATOM 2274 C CA . ALA A 1 282 ? 1.823 -8.314 32.472 1.00 95.69 282 ALA A CA 1
ATOM 2275 C C . ALA A 1 282 ? 3.062 -7.451 32.200 1.00 95.69 282 ALA A C 1
ATOM 2277 O O . ALA A 1 282 ? 3.955 -7.869 31.459 1.00 95.69 282 ALA A O 1
ATOM 2278 N N . GLU A 1 283 ? 3.159 -6.280 32.836 1.00 95.38 283 GLU A N 1
ATOM 2279 C CA . GLU A 1 283 ? 4.337 -5.420 32.753 1.00 95.38 283 GLU A CA 1
ATOM 2280 C C . GLU A 1 283 ? 5.583 -6.105 33.327 1.00 95.38 283 GLU A C 1
ATOM 2282 O O . GLU A 1 283 ? 6.638 -6.092 32.690 1.00 95.38 283 GLU A O 1
ATOM 2287 N N . THR A 1 284 ? 5.471 -6.742 34.491 1.00 94.50 284 THR A N 1
ATOM 2288 C CA . THR A 1 284 ? 6.593 -7.422 35.151 1.00 94.50 284 THR A CA 1
ATOM 2289 C C . THR A 1 284 ? 7.143 -8.560 34.293 1.00 94.50 284 THR A C 1
ATOM 2291 O O . THR A 1 284 ? 8.350 -8.608 34.033 1.00 94.50 284 THR A O 1
ATOM 2294 N N . ILE A 1 285 ? 6.263 -9.433 33.789 1.00 92.38 285 ILE A N 1
ATOM 2295 C CA . ILE A 1 285 ? 6.637 -10.541 32.898 1.00 92.38 285 ILE A CA 1
ATOM 2296 C C . ILE A 1 285 ? 7.305 -9.987 31.633 1.00 92.38 285 ILE A C 1
ATOM 2298 O O . ILE A 1 285 ? 8.397 -10.422 31.264 1.00 92.38 285 ILE A O 1
ATOM 2302 N N . ALA A 1 286 ? 6.704 -8.972 31.003 1.00 92.81 286 ALA A N 1
ATOM 2303 C CA . ALA A 1 286 ? 7.239 -8.362 29.792 1.00 92.81 286 ALA A CA 1
ATOM 2304 C C . ALA A 1 286 ? 8.625 -7.737 30.003 1.00 92.81 286 ALA A C 1
ATOM 2306 O O . ALA A 1 286 ? 9.522 -7.962 29.189 1.00 92.81 286 ALA A O 1
ATOM 2307 N N . ARG A 1 287 ? 8.845 -6.994 31.099 1.00 90.50 287 ARG A N 1
ATOM 2308 C CA . ARG A 1 287 ? 10.159 -6.408 31.429 1.00 90.50 287 ARG A CA 1
ATOM 2309 C C . ARG A 1 287 ? 11.211 -7.488 31.651 1.00 90.50 287 ARG A C 1
ATOM 2311 O O . ARG A 1 287 ? 12.327 -7.346 31.150 1.00 90.50 287 ARG A O 1
ATOM 2318 N N . GLN A 1 288 ? 10.870 -8.549 32.381 1.00 91.25 288 GLN A N 1
ATOM 2319 C CA . GLN A 1 288 ? 11.798 -9.634 32.686 1.00 91.25 288 GLN A CA 1
ATOM 2320 C C . GLN A 1 288 ? 12.225 -10.367 31.409 1.00 91.25 288 GLN A C 1
ATOM 2322 O O . GLN A 1 288 ? 13.423 -10.496 31.156 1.00 91.25 288 GLN A O 1
ATOM 2327 N N . THR A 1 289 ? 11.275 -10.761 30.562 1.00 86.62 289 THR A N 1
ATOM 2328 C CA . THR A 1 289 ? 11.563 -11.434 29.289 1.00 86.62 289 THR A CA 1
ATOM 2329 C C . THR A 1 289 ? 12.321 -10.518 28.328 1.00 86.62 289 THR A C 1
ATOM 2331 O O . THR A 1 289 ? 13.334 -10.926 27.761 1.00 86.62 289 THR A O 1
ATOM 2334 N N . ALA A 1 290 ? 11.911 -9.251 28.201 1.00 85.62 290 ALA A N 1
ATOM 2335 C CA . ALA A 1 290 ? 12.576 -8.288 27.327 1.00 85.62 290 ALA A CA 1
ATOM 2336 C C . ALA A 1 290 ? 14.011 -7.959 27.781 1.00 85.62 290 ALA A C 1
ATOM 2338 O O . ALA A 1 290 ? 14.881 -7.727 26.941 1.00 85.62 290 ALA A O 1
ATOM 2339 N N . SER A 1 291 ? 14.305 -7.994 29.084 1.00 81.06 291 SER A N 1
ATOM 2340 C CA . SER A 1 291 ? 15.661 -7.754 29.609 1.00 81.06 291 SER A CA 1
ATOM 2341 C C . SER A 1 291 ? 16.682 -8.832 29.217 1.00 81.06 291 SER A C 1
ATOM 2343 O O . SER A 1 291 ? 17.880 -8.562 29.187 1.00 81.06 291 SER A O 1
ATOM 2345 N N . GLN A 1 292 ? 16.213 -10.038 28.880 1.00 80.19 292 GLN A N 1
ATOM 2346 C CA . GLN A 1 292 ? 17.040 -11.178 28.467 1.00 80.19 292 GLN A CA 1
ATOM 2347 C C . GLN A 1 292 ? 17.180 -11.288 26.938 1.00 80.19 292 GLN A C 1
ATOM 2349 O O . GLN A 1 292 ? 17.774 -12.238 26.426 1.00 80.19 292 GLN A O 1
ATOM 2354 N N . SER A 1 293 ? 16.636 -10.320 26.198 1.00 68.44 293 SER A N 1
ATOM 2355 C CA . SER A 1 293 ? 16.603 -10.333 24.737 1.00 68.44 293 SER A CA 1
ATOM 2356 C C . SER A 1 293 ? 18.000 -10.258 24.131 1.00 68.44 293 SER A C 1
ATOM 2358 O O . SER A 1 293 ? 18.782 -9.357 24.435 1.00 68.44 293 SER A O 1
ATOM 2360 N N . THR A 1 294 ? 18.287 -11.148 23.184 1.00 72.44 294 THR A N 1
ATOM 2361 C CA . THR A 1 294 ? 19.464 -11.018 22.320 1.00 72.44 294 THR A CA 1
ATOM 2362 C C . THR A 1 294 ? 19.060 -10.358 21.005 1.00 72.44 294 THR A C 1
ATOM 2364 O O . THR A 1 294 ? 18.011 -10.654 20.443 1.00 72.44 294 THR A O 1
ATOM 2367 N N . VAL A 1 295 ? 19.900 -9.463 20.478 1.00 75.19 295 VAL A N 1
ATOM 2368 C CA . VAL A 1 295 ? 19.650 -8.817 19.172 1.00 75.19 295 VAL A CA 1
ATOM 2369 C C . VAL A 1 295 ? 19.869 -9.766 17.988 1.00 75.19 295 VAL A C 1
ATOM 2371 O O . VAL A 1 295 ? 19.539 -9.423 16.860 1.00 75.19 295 VAL A O 1
ATOM 2374 N N . GLY A 1 296 ? 20.433 -10.955 18.227 1.00 76.38 296 GLY A N 1
ATOM 2375 C CA . GLY A 1 296 ? 20.798 -11.910 17.181 1.00 76.38 296 GLY A CA 1
ATOM 2376 C C . GLY A 1 296 ? 19.604 -12.427 16.378 1.00 76.38 296 GLY A C 1
ATOM 2377 O O . GLY A 1 296 ? 19.709 -12.507 15.159 1.00 76.38 296 GLY A O 1
ATOM 2378 N N . SER A 1 297 ? 18.474 -12.707 17.036 1.00 75.31 297 SER A N 1
ATOM 2379 C CA . SER A 1 297 ? 17.244 -13.201 16.394 1.00 75.31 297 SER A CA 1
ATOM 2380 C C . SER A 1 297 ? 16.426 -12.104 15.703 1.00 75.31 297 SER A C 1
ATOM 2382 O O . SER A 1 297 ? 15.419 -12.386 15.051 1.00 75.31 297 SER A O 1
ATOM 2384 N N . LEU A 1 298 ? 16.827 -10.832 15.824 1.00 78.69 298 LEU A N 1
ATOM 2385 C CA . LEU A 1 298 ? 16.141 -9.756 15.124 1.00 78.69 298 LEU A CA 1
ATOM 2386 C C . LEU A 1 298 ? 16.334 -9.896 13.621 1.00 78.69 298 LEU A C 1
ATOM 2388 O O . LEU A 1 298 ? 17.459 -9.950 13.129 1.00 78.69 298 LEU A O 1
ATOM 2392 N N . ARG A 1 299 ? 15.225 -9.894 12.880 1.00 80.31 299 ARG A N 1
ATOM 2393 C CA . ARG A 1 299 ? 15.248 -9.990 11.422 1.00 80.31 299 ARG A CA 1
ATOM 2394 C C . ARG A 1 299 ? 15.377 -8.632 10.754 1.00 80.31 299 ARG A C 1
ATOM 2396 O O . ARG A 1 299 ? 14.406 -8.073 10.250 1.00 80.31 299 ARG A O 1
ATOM 2403 N N . THR A 1 300 ? 16.578 -8.081 10.809 1.00 79.19 300 THR A N 1
ATOM 2404 C CA . THR A 1 300 ? 16.882 -6.741 10.295 1.00 79.19 300 THR A CA 1
ATOM 2405 C C . THR A 1 300 ? 17.775 -6.738 9.065 1.00 79.19 300 THR A C 1
ATOM 2407 O O . THR A 1 300 ? 17.996 -5.695 8.453 1.00 79.19 300 THR A O 1
ATOM 2410 N N . LYS A 1 301 ? 18.263 -7.912 8.663 1.00 81.38 301 LYS A N 1
ATOM 2411 C CA . LYS A 1 301 ? 18.899 -8.106 7.366 1.00 81.38 301 LYS A CA 1
ATOM 2412 C C . LYS A 1 301 ? 17.837 -8.493 6.344 1.00 81.38 301 LYS A C 1
ATOM 2414 O O . LYS A 1 301 ? 16.825 -9.105 6.683 1.00 81.38 301 LYS A O 1
ATOM 2419 N N . ALA A 1 302 ? 18.104 -8.190 5.083 1.00 87.56 302 ALA A N 1
ATOM 2420 C CA . ALA A 1 302 ? 17.315 -8.694 3.974 1.00 87.56 302 ALA A CA 1
ATOM 2421 C C . ALA A 1 302 ? 18.228 -9.246 2.879 1.00 87.56 302 ALA A C 1
ATOM 2423 O O . ALA A 1 302 ? 19.379 -8.835 2.750 1.00 87.56 302 ALA A O 1
ATOM 2424 N N . ASP A 1 303 ? 17.710 -10.185 2.100 1.00 88.81 303 ASP A N 1
ATOM 2425 C CA . ASP A 1 303 ? 18.303 -10.624 0.839 1.00 88.81 303 ASP A CA 1
ATOM 2426 C C . ASP A 1 303 ? 17.199 -10.611 -0.217 1.00 88.81 303 ASP A C 1
ATOM 2428 O O . ASP A 1 303 ? 16.148 -11.220 -0.022 1.00 88.81 303 ASP A O 1
ATOM 2432 N N . VAL A 1 304 ? 17.431 -9.918 -1.327 1.00 91.81 304 VAL A N 1
ATOM 2433 C CA . VAL A 1 304 ? 16.481 -9.821 -2.439 1.00 91.81 304 VAL A CA 1
ATOM 2434 C C . VAL A 1 304 ? 17.082 -10.510 -3.653 1.00 91.81 304 VAL A C 1
ATOM 2436 O O . VAL A 1 304 ? 18.196 -10.187 -4.068 1.00 91.81 304 VAL A O 1
ATOM 2439 N N . PHE A 1 305 ? 16.337 -11.433 -4.247 1.00 91.00 305 PHE A N 1
ATOM 2440 C CA . PHE A 1 305 ? 16.685 -12.092 -5.500 1.00 91.00 305 PHE A CA 1
ATOM 2441 C C . PHE A 1 305 ? 15.661 -11.712 -6.547 1.00 91.00 305 PHE A C 1
ATOM 2443 O O . PHE A 1 305 ? 14.490 -12.015 -6.370 1.00 91.00 305 PHE A O 1
ATOM 2450 N N . ILE A 1 306 ? 16.104 -11.115 -7.646 1.00 93.31 306 ILE A N 1
ATOM 2451 C CA . ILE A 1 306 ? 15.303 -10.935 -8.856 1.00 93.31 306 ILE A CA 1
ATOM 2452 C C . ILE A 1 306 ? 15.810 -11.947 -9.870 1.00 93.31 306 ILE A C 1
ATOM 2454 O O . ILE A 1 306 ? 16.975 -11.877 -10.247 1.00 93.31 306 ILE A O 1
ATOM 2458 N N . TYR A 1 307 ? 14.980 -12.886 -10.308 1.00 89.88 307 TYR A N 1
ATOM 2459 C CA . TYR A 1 307 ? 15.395 -13.971 -11.193 1.00 89.88 307 TYR A CA 1
ATOM 2460 C C . TYR A 1 307 ? 14.447 -14.173 -12.368 1.00 89.88 307 TYR A C 1
ATOM 2462 O O . TYR A 1 307 ? 13.274 -13.797 -12.333 1.00 89.88 307 TYR A O 1
ATOM 2470 N N . GLY A 1 308 ? 14.995 -14.728 -13.448 1.00 88.44 308 GLY A N 1
ATOM 2471 C CA . GLY A 1 308 ? 14.270 -14.919 -14.698 1.00 88.44 308 GLY A CA 1
ATOM 2472 C C . GLY A 1 308 ? 13.763 -13.613 -15.279 1.00 88.44 308 GLY A C 1
ATOM 2473 O O . GLY A 1 308 ? 12.627 -13.529 -15.725 1.00 88.44 308 GLY A O 1
ATOM 2474 N N . LEU A 1 309 ? 14.583 -12.567 -15.259 1.00 92.94 309 LEU A N 1
ATOM 2475 C CA . LEU A 1 309 ? 14.255 -11.316 -15.933 1.00 92.94 309 LEU A CA 1
ATOM 2476 C C . LEU A 1 309 ? 14.139 -11.566 -17.442 1.00 92.94 309 LEU A C 1
ATOM 2478 O O . LEU A 1 309 ? 15.044 -12.144 -18.040 1.00 92.94 309 LEU A O 1
ATOM 2482 N N . ALA A 1 310 ? 13.052 -11.139 -18.083 1.00 91.94 310 ALA A N 1
ATOM 2483 C CA . ALA A 1 310 ? 12.937 -11.196 -19.538 1.00 91.94 310 ALA A CA 1
ATOM 2484 C C . ALA A 1 310 ? 12.159 -10.038 -20.153 1.00 91.94 310 ALA A C 1
ATOM 2486 O O . ALA A 1 310 ? 11.284 -9.444 -19.526 1.00 91.94 310 ALA A O 1
ATOM 2487 N N . LEU A 1 311 ? 12.492 -9.775 -21.418 1.00 93.50 311 LEU A N 1
ATOM 2488 C CA . LEU A 1 311 ? 11.875 -8.797 -22.300 1.00 93.50 311 LEU A CA 1
ATOM 2489 C C . LEU A 1 311 ? 11.426 -9.489 -23.593 1.00 93.50 311 LEU A C 1
ATOM 2491 O O . LEU A 1 311 ? 12.222 -10.159 -24.254 1.00 93.50 311 LEU A O 1
ATOM 2495 N N . SER A 1 312 ? 10.161 -9.318 -23.967 1.00 92.75 312 SER A N 1
ATOM 2496 C CA . SER A 1 312 ? 9.547 -9.897 -25.172 1.00 92.75 312 SER A CA 1
ATOM 2497 C C . SER A 1 312 ? 8.455 -9.000 -25.734 1.00 92.75 312 SER A C 1
ATOM 2499 O O . SER A 1 312 ? 8.154 -7.959 -25.164 1.00 92.75 312 SER A O 1
ATOM 2501 N N . LYS A 1 313 ? 7.835 -9.423 -26.833 1.00 92.31 313 LYS A N 1
ATOM 2502 C CA . LYS A 1 313 ? 6.649 -8.775 -27.382 1.00 92.31 313 LYS A CA 1
ATOM 2503 C C . LYS A 1 313 ? 5.432 -8.931 -26.466 1.00 92.31 313 LYS A C 1
ATOM 2505 O O . LYS A 1 313 ? 5.217 -10.004 -25.897 1.00 92.31 313 LYS A O 1
ATOM 2510 N N . ASN A 1 314 ? 4.611 -7.891 -26.398 1.00 90.56 314 ASN A N 1
ATOM 2511 C CA . ASN A 1 314 ? 3.282 -7.900 -25.795 1.00 90.56 314 ASN A CA 1
ATOM 2512 C C . ASN A 1 314 ? 2.396 -9.001 -26.411 1.00 90.56 314 ASN A C 1
ATOM 2514 O O . ASN A 1 314 ? 2.278 -9.110 -27.632 1.00 90.56 314 ASN A O 1
ATOM 2518 N N . ASP A 1 315 ? 1.769 -9.815 -25.560 1.00 87.50 315 ASP A N 1
ATOM 2519 C CA . ASP A 1 315 ? 0.870 -10.921 -25.928 1.00 87.50 315 ASP A CA 1
ATOM 2520 C C . ASP A 1 315 ? -0.562 -10.764 -25.368 1.00 87.50 315 ASP A C 1
ATOM 2522 O O . ASP A 1 315 ? -1.405 -11.652 -25.531 1.00 87.50 315 ASP A O 1
ATOM 2526 N N . GLY A 1 316 ? -0.857 -9.634 -24.717 1.00 87.00 316 GLY A N 1
ATOM 2527 C CA . GLY A 1 316 ? -2.132 -9.387 -24.039 1.00 87.00 316 GLY A CA 1
ATOM 2528 C C . GLY A 1 316 ? -2.358 -10.199 -22.759 1.00 87.00 316 GLY A C 1
ATOM 2529 O O . GLY A 1 316 ? -3.489 -10.248 -22.278 1.00 87.00 316 GLY A O 1
ATOM 2530 N N . SER A 1 317 ? -1.329 -10.856 -22.215 1.00 88.88 317 SER A N 1
ATOM 2531 C CA . SER A 1 317 ? -1.423 -11.639 -20.984 1.00 88.88 317 SER A CA 1
ATOM 2532 C C . SER A 1 317 ? -0.547 -11.070 -19.870 1.00 88.88 317 SER A C 1
ATOM 2534 O O . SER A 1 317 ? 0.659 -10.892 -20.041 1.00 88.88 317 SER A O 1
ATOM 2536 N N . LEU A 1 318 ? -1.145 -10.877 -18.693 1.00 92.38 318 LEU A N 1
ATOM 2537 C CA . LEU A 1 318 ? -0.423 -10.591 -17.449 1.00 92.38 318 LEU A CA 1
ATOM 2538 C C . LEU A 1 318 ? -0.137 -11.851 -16.621 1.00 92.38 318 LEU A C 1
ATOM 2540 O O . LEU A 1 318 ? 0.529 -11.759 -15.595 1.00 92.38 318 LEU A O 1
ATOM 2544 N N . SER A 1 319 ? -0.619 -13.023 -17.047 1.00 90.31 319 SER A N 1
ATOM 2545 C CA . SER A 1 319 ? -0.392 -14.280 -16.324 1.00 90.31 319 SER A CA 1
ATOM 2546 C C . SER A 1 319 ? 0.930 -14.953 -16.676 1.00 90.31 319 SER A C 1
ATOM 2548 O O . SER A 1 319 ? 1.488 -15.709 -15.888 1.00 90.31 319 SER A O 1
ATOM 2550 N N . THR A 1 320 ? 1.457 -14.674 -17.867 1.00 88.12 320 THR A N 1
ATOM 2551 C CA . THR A 1 320 ? 2.719 -15.239 -18.340 1.00 88.12 320 THR A CA 1
ATOM 2552 C C . THR A 1 320 ? 3.834 -14.215 -18.189 1.00 88.12 320 THR A C 1
ATOM 2554 O O . THR A 1 320 ? 3.683 -13.068 -18.589 1.00 88.12 320 THR A O 1
ATOM 2557 N N . ARG A 1 321 ? 4.993 -14.624 -17.669 1.00 90.31 321 ARG A N 1
ATOM 2558 C CA . ARG A 1 321 ? 6.169 -13.747 -17.523 1.00 90.31 321 ARG A CA 1
ATOM 2559 C C . ARG A 1 321 ? 6.760 -13.297 -18.866 1.00 90.31 321 ARG A C 1
ATOM 2561 O O . ARG A 1 321 ? 7.240 -12.177 -18.992 1.00 90.31 321 ARG A O 1
ATOM 2568 N N . TYR A 1 322 ? 6.742 -14.177 -19.867 1.00 88.62 322 TYR A N 1
ATOM 2569 C CA . TYR A 1 322 ? 7.477 -14.025 -21.124 1.00 88.62 322 TYR A CA 1
ATOM 2570 C C . TYR A 1 322 ? 6.694 -14.648 -22.285 1.00 88.62 322 TYR A C 1
ATOM 2572 O O . TYR A 1 322 ? 6.216 -15.773 -22.152 1.00 88.62 322 TYR A O 1
ATOM 2580 N N . SER A 1 323 ? 6.570 -13.945 -23.416 1.00 88.56 323 SER A N 1
ATOM 2581 C CA . SER A 1 323 ? 5.798 -14.431 -24.576 1.00 88.56 323 SER A CA 1
ATOM 2582 C C . SER A 1 323 ? 6.625 -15.250 -25.571 1.00 88.56 323 SER A C 1
ATOM 2584 O O . SER A 1 323 ? 6.071 -15.877 -26.473 1.00 88.56 323 SER A O 1
ATOM 2586 N N . ASN A 1 324 ? 7.958 -15.227 -25.440 1.00 84.94 324 ASN A N 1
ATOM 2587 C CA . ASN A 1 324 ? 8.911 -15.818 -26.388 1.00 84.94 324 ASN A CA 1
ATOM 2588 C C . ASN A 1 324 ? 8.845 -15.264 -27.825 1.00 84.94 324 ASN A C 1
ATOM 2590 O O . ASN A 1 324 ? 9.524 -15.763 -28.729 1.00 84.94 324 ASN A O 1
ATOM 2594 N N . GLN A 1 325 ? 8.097 -14.185 -28.034 1.00 87.94 325 GLN A N 1
ATOM 2595 C CA . GLN A 1 325 ? 8.060 -13.450 -29.289 1.00 87.94 325 GLN A CA 1
ATOM 2596 C C . GLN A 1 325 ? 8.984 -12.239 -29.214 1.00 87.94 325 GLN A C 1
ATOM 2598 O O . GLN A 1 325 ? 9.120 -11.608 -28.164 1.00 87.94 325 GLN A O 1
ATOM 2603 N N . ALA A 1 326 ? 9.632 -11.935 -30.332 1.00 89.88 326 ALA A N 1
ATOM 2604 C CA . ALA A 1 326 ? 10.495 -10.776 -30.451 1.00 89.88 326 ALA A CA 1
ATOM 2605 C C . ALA A 1 326 ? 9.706 -9.530 -30.869 1.00 89.88 326 ALA A C 1
ATOM 2607 O O . ALA A 1 326 ? 8.624 -9.648 -31.452 1.00 89.88 326 ALA A O 1
ATOM 2608 N N . PHE A 1 327 ? 10.221 -8.351 -30.538 1.00 91.31 327 PHE A N 1
ATOM 2609 C CA . PHE A 1 327 ? 9.608 -7.068 -30.867 1.00 91.31 327 PHE A CA 1
ATOM 2610 C C . PHE A 1 327 ? 10.616 -6.132 -31.529 1.00 91.31 327 PHE A C 1
ATOM 2612 O O . PHE A 1 327 ? 11.827 -6.284 -31.364 1.00 91.31 327 PHE A O 1
ATOM 2619 N N . ASN A 1 328 ? 10.085 -5.151 -32.256 1.00 89.81 328 ASN A N 1
ATOM 2620 C CA . ASN A 1 328 ? 10.874 -4.074 -32.835 1.00 89.81 328 ASN A CA 1
ATOM 2621 C C . ASN A 1 328 ? 10.750 -2.834 -31.956 1.00 89.81 328 ASN A C 1
ATOM 2623 O O . ASN A 1 328 ? 9.658 -2.528 -31.472 1.00 89.81 328 ASN A O 1
ATOM 2627 N N . TRP A 1 329 ? 11.843 -2.104 -31.774 1.00 88.75 329 TRP A N 1
ATOM 2628 C CA . TRP A 1 329 ? 11.850 -0.872 -31.004 1.00 88.75 329 TRP A CA 1
ATOM 2629 C C . TRP A 1 329 ? 12.639 0.221 -31.712 1.00 88.75 329 TRP A C 1
ATOM 2631 O O . TRP A 1 329 ? 13.861 0.142 -31.867 1.00 88.75 329 TRP A O 1
ATOM 2641 N N . GLY A 1 330 ? 11.905 1.256 -32.114 1.00 83.50 330 GLY A N 1
ATOM 2642 C CA . GLY A 1 330 ? 12.394 2.289 -33.014 1.00 83.50 330 GLY A CA 1
ATOM 2643 C C . GLY A 1 330 ? 12.287 1.870 -34.479 1.00 83.50 330 GLY A C 1
ATOM 2644 O O . GLY A 1 330 ? 11.864 0.763 -34.812 1.00 83.50 330 GLY A O 1
ATOM 2645 N N . SER A 1 331 ? 12.654 2.791 -35.359 1.00 81.38 331 SER A N 1
ATOM 2646 C CA . SER A 1 331 ? 12.754 2.585 -36.808 1.00 81.38 331 SER A CA 1
ATOM 2647 C C . SER A 1 331 ? 13.921 3.400 -37.362 1.00 81.38 331 SER A C 1
ATOM 2649 O O . SER A 1 331 ? 14.523 4.178 -36.625 1.00 81.38 331 SER A O 1
ATOM 2651 N N . SER A 1 332 ? 14.226 3.273 -38.655 1.00 79.25 332 SER A N 1
ATOM 2652 C CA . SER A 1 332 ? 15.225 4.129 -39.312 1.00 79.25 332 SER A CA 1
ATOM 2653 C C . SER A 1 332 ? 14.918 5.622 -39.170 1.00 79.25 332 SER A C 1
ATOM 2655 O O . SER A 1 332 ? 15.835 6.423 -39.012 1.00 79.25 332 SER A O 1
ATOM 2657 N N . ASP A 1 333 ? 13.634 5.981 -39.191 1.00 78.88 333 ASP A N 1
ATOM 2658 C CA . ASP A 1 333 ? 13.171 7.372 -39.162 1.00 78.88 333 ASP A CA 1
ATOM 2659 C C . ASP A 1 333 ? 12.976 7.883 -37.728 1.00 78.88 333 ASP A C 1
ATOM 2661 O O . ASP A 1 333 ? 12.894 9.086 -37.488 1.00 78.88 333 ASP A O 1
ATOM 2665 N N . ASN A 1 334 ? 12.897 6.962 -36.765 1.00 83.44 334 ASN A N 1
ATOM 2666 C CA . ASN A 1 334 ? 12.728 7.254 -35.349 1.00 83.44 334 ASN A CA 1
ATOM 2667 C C . ASN A 1 334 ? 13.525 6.253 -34.485 1.00 83.44 334 ASN A C 1
ATOM 2669 O O . ASN A 1 334 ? 12.927 5.375 -33.849 1.00 83.44 334 ASN A O 1
ATOM 2673 N N . PRO A 1 335 ? 14.868 6.301 -34.526 1.00 87.00 335 PRO A N 1
ATOM 2674 C CA . PRO A 1 335 ? 15.719 5.350 -33.823 1.00 87.00 335 PRO A CA 1
ATOM 2675 C C . PRO A 1 335 ? 15.949 5.769 -32.367 1.00 87.00 335 PRO A C 1
ATOM 2677 O O . PRO A 1 335 ? 15.619 6.877 -31.942 1.00 87.00 335 PRO A O 1
ATOM 2680 N N . TRP A 1 336 ? 16.600 4.893 -31.608 1.00 88.75 336 TRP A N 1
ATOM 2681 C CA . TRP A 1 336 ? 17.331 5.316 -30.418 1.00 88.75 336 TRP A CA 1
ATOM 2682 C C . TRP A 1 336 ? 18.539 6.147 -30.830 1.00 88.75 336 TRP A C 1
ATOM 2684 O O . TRP A 1 336 ? 19.234 5.786 -31.778 1.00 88.75 336 TRP A O 1
ATOM 2694 N N . LEU A 1 337 ? 18.823 7.220 -30.099 1.00 87.31 337 LEU A N 1
ATOM 2695 C CA . LEU A 1 337 ? 19.956 8.096 -30.380 1.00 87.31 337 LEU A CA 1
ATOM 2696 C C . LEU A 1 337 ? 20.874 8.191 -29.169 1.00 87.31 337 LEU A C 1
ATOM 2698 O O . LEU A 1 337 ? 20.448 8.535 -28.069 1.00 87.31 337 LEU A O 1
ATOM 2702 N N . PHE A 1 338 ? 22.158 7.945 -29.401 1.00 90.25 338 PHE A N 1
ATOM 2703 C CA . PHE A 1 338 ? 23.231 8.313 -28.491 1.00 90.25 338 PHE A CA 1
ATOM 2704 C C . PHE A 1 338 ? 24.094 9.372 -29.169 1.00 90.25 338 PHE A C 1
ATOM 2706 O O . PHE A 1 338 ? 24.790 9.072 -30.138 1.00 90.25 338 PHE A O 1
ATOM 2713 N N . ARG A 1 339 ? 24.015 10.625 -28.721 1.00 85.94 339 ARG A N 1
ATOM 2714 C CA . ARG A 1 339 ? 24.620 11.753 -29.447 1.00 85.94 339 ARG A CA 1
ATOM 2715 C C . ARG A 1 339 ? 25.179 12.819 -28.523 1.00 85.94 339 ARG A C 1
ATOM 2717 O O . ARG A 1 339 ? 24.633 13.064 -27.448 1.00 85.94 339 ARG A O 1
ATOM 2724 N N . ALA A 1 340 ? 26.214 13.504 -28.991 1.00 87.62 340 ALA A N 1
ATOM 2725 C CA . ALA A 1 340 ? 26.617 14.782 -28.426 1.00 87.62 340 ALA A CA 1
ATOM 2726 C C . ALA A 1 340 ? 25.775 15.920 -29.032 1.00 87.62 340 ALA A C 1
ATOM 2728 O O . ALA A 1 340 ? 25.296 15.839 -30.167 1.00 87.62 340 ALA A O 1
ATOM 2729 N N . GLY A 1 341 ? 25.566 16.983 -28.267 1.00 85.38 341 GLY A N 1
ATOM 2730 C CA . GLY A 1 341 ? 24.844 18.171 -28.703 1.00 85.38 341 GLY A CA 1
ATOM 2731 C C . GLY A 1 341 ? 25.241 19.394 -27.894 1.00 85.38 341 GLY A C 1
ATOM 2732 O O . GLY A 1 341 ? 26.052 19.311 -26.976 1.00 85.38 341 GLY A O 1
ATOM 2733 N N . SER A 1 342 ? 24.668 20.543 -28.241 1.00 86.69 342 SER A N 1
ATOM 2734 C CA . SER A 1 342 ? 24.829 21.759 -27.451 1.00 86.69 342 SER A CA 1
ATOM 2735 C C . SER A 1 342 ? 23.541 22.570 -27.413 1.00 86.69 342 SER A C 1
ATOM 2737 O O . SER A 1 342 ? 22.755 22.528 -28.359 1.00 86.69 342 SER A O 1
ATOM 2739 N N . GLU A 1 343 ? 23.317 23.281 -26.312 1.00 85.12 343 GLU A N 1
ATOM 2740 C CA . GLU A 1 343 ? 22.145 24.130 -26.105 1.00 85.12 343 GLU A CA 1
ATOM 2741 C C . GLU A 1 343 ? 22.548 25.433 -25.411 1.00 85.12 343 GLU A C 1
ATOM 2743 O O . GLU A 1 343 ? 23.417 25.444 -24.540 1.00 85.12 343 GLU A O 1
ATOM 2748 N N . ASN A 1 344 ? 21.921 26.536 -25.815 1.00 86.56 344 ASN A N 1
ATOM 2749 C CA . ASN A 1 344 ? 22.108 27.840 -25.192 1.00 86.56 344 ASN A CA 1
ATOM 2750 C C . ASN A 1 344 ? 21.177 27.947 -23.983 1.00 86.56 344 ASN A C 1
ATOM 2752 O O . ASN A 1 344 ? 19.957 27.987 -24.147 1.00 86.56 344 ASN A O 1
ATOM 2756 N N . VAL A 1 345 ? 21.742 27.995 -22.780 1.00 82.88 345 VAL A N 1
ATOM 2757 C CA . VAL A 1 345 ? 20.981 27.974 -21.529 1.00 82.88 345 VAL A CA 1
ATOM 2758 C C . VAL A 1 345 ? 21.478 29.025 -20.545 1.00 82.88 345 VAL A C 1
ATOM 2760 O O . VAL A 1 345 ? 22.620 29.473 -20.598 1.00 82.88 345 VAL A O 1
ATOM 2763 N N . MET A 1 346 ? 20.589 29.407 -19.635 1.00 79.12 346 MET A N 1
ATOM 2764 C CA . MET A 1 346 ? 20.885 30.256 -18.485 1.00 79.12 346 MET A CA 1
ATOM 2765 C C . MET A 1 346 ? 20.733 29.397 -17.229 1.00 79.12 346 MET A C 1
ATOM 2767 O O . MET A 1 346 ? 19.709 28.734 -17.071 1.00 79.12 346 MET A O 1
ATOM 2771 N N . GLN A 1 347 ? 21.752 29.357 -16.371 1.00 77.56 347 GLN A N 1
ATOM 2772 C CA . GLN A 1 347 ? 21.717 28.585 -15.122 1.00 77.56 347 GLN A CA 1
ATOM 2773 C C . GLN A 1 347 ? 21.777 29.519 -13.911 1.00 77.56 347 GLN A C 1
ATOM 2775 O O . GLN A 1 347 ? 20.880 30.332 -13.723 1.00 77.56 347 GLN A O 1
ATOM 2780 N N . PHE A 1 348 ? 22.803 29.398 -13.065 1.00 74.31 348 PHE A N 1
ATOM 2781 C CA . PHE A 1 348 ? 22.817 29.996 -11.728 1.00 74.31 348 PHE A CA 1
ATOM 2782 C C . PHE A 1 348 ? 23.338 31.444 -11.668 1.00 74.31 348 PHE A C 1
ATOM 2784 O O . PHE A 1 348 ? 23.488 31.954 -10.559 1.00 74.31 348 PHE A O 1
ATOM 2791 N N . ILE A 1 349 ? 23.631 32.082 -12.810 1.00 66.62 349 ILE A N 1
ATOM 2792 C CA . ILE A 1 349 ? 24.161 33.456 -12.900 1.00 66.62 349 ILE A CA 1
ATOM 2793 C C . ILE A 1 349 ? 23.114 34.385 -13.520 1.00 66.62 349 ILE A C 1
ATOM 2795 O O . ILE A 1 349 ? 22.492 34.042 -14.525 1.00 66.62 349 ILE A O 1
ATOM 2799 N N . ASP A 1 350 ? 22.965 35.559 -12.907 1.00 58.22 350 ASP A N 1
ATOM 2800 C CA . ASP A 1 350 ? 22.054 36.651 -13.271 1.00 58.22 350 ASP A CA 1
ATOM 2801 C C . ASP A 1 350 ? 22.777 37.699 -14.137 1.00 58.22 350 ASP A C 1
ATOM 2803 O O . ASP A 1 350 ? 23.146 38.775 -13.663 1.00 58.22 350 ASP A O 1
ATOM 2807 N N . ASP A 1 351 ? 23.057 37.369 -15.398 1.00 61.75 351 ASP A N 1
ATOM 2808 C CA . ASP A 1 351 ? 23.608 38.327 -16.373 1.00 61.75 351 ASP A CA 1
ATOM 2809 C C . ASP A 1 351 ? 22.699 38.529 -17.599 1.00 61.75 351 ASP A C 1
ATOM 2811 O O . ASP A 1 351 ? 22.972 39.360 -18.465 1.00 61.75 351 ASP A O 1
ATOM 2815 N N . GLY A 1 352 ? 21.592 37.781 -17.677 1.00 63.12 352 GLY A N 1
ATOM 2816 C CA . GLY A 1 352 ? 20.692 37.795 -18.827 1.00 63.12 352 GLY A CA 1
ATOM 2817 C C . GLY A 1 352 ? 21.278 37.154 -20.094 1.00 63.12 352 GLY A C 1
ATOM 2818 O O . GLY A 1 352 ? 20.613 37.173 -21.134 1.00 63.12 352 GLY A O 1
ATOM 2819 N N . THR A 1 353 ? 22.471 36.556 -20.029 1.00 70.19 353 THR A N 1
ATOM 2820 C CA . THR A 1 353 ? 23.184 35.992 -21.176 1.00 70.19 353 THR A CA 1
ATOM 2821 C C . THR A 1 353 ? 22.970 34.484 -21.260 1.00 70.19 353 THR A C 1
ATOM 2823 O O . THR A 1 353 ? 23.098 33.742 -20.288 1.00 70.19 353 THR A O 1
ATOM 2826 N N . LEU A 1 354 ? 22.653 33.991 -22.458 1.00 76.75 354 LEU A N 1
ATOM 2827 C CA . LEU A 1 354 ? 22.643 32.552 -22.713 1.00 76.75 354 LEU A CA 1
ATOM 2828 C C . LEU A 1 354 ? 24.073 32.067 -22.952 1.00 76.75 354 LEU A C 1
ATOM 2830 O O . LEU A 1 354 ? 24.769 32.605 -23.814 1.00 76.75 354 LEU A O 1
ATOM 2834 N N . GLN A 1 355 ? 24.482 31.015 -22.249 1.00 80.19 355 GLN A N 1
ATOM 2835 C CA . GLN A 1 355 ? 25.766 30.354 -22.462 1.00 80.19 355 GLN A CA 1
ATOM 2836 C C . GLN A 1 355 ? 25.556 28.982 -23.100 1.00 80.19 355 GLN A C 1
ATOM 2838 O O . GLN A 1 355 ? 24.583 28.279 -22.818 1.00 80.19 355 GLN A O 1
ATOM 2843 N N . LYS A 1 356 ? 26.470 28.598 -23.990 1.00 84.31 356 LYS A N 1
ATOM 2844 C CA . LYS A 1 356 ? 26.389 27.334 -24.722 1.00 84.31 356 LYS A CA 1
ATOM 2845 C C . LYS A 1 356 ? 26.924 26.198 -23.849 1.00 84.31 356 LYS A C 1
ATOM 2847 O O . LYS A 1 356 ? 28.105 26.187 -23.521 1.00 84.31 356 LYS A O 1
ATOM 2852 N N . ILE A 1 357 ? 26.075 25.229 -23.513 1.00 85.25 357 ILE A N 1
ATOM 2853 C CA . ILE A 1 357 ? 26.459 23.998 -22.808 1.00 85.25 357 ILE A CA 1
ATOM 2854 C C . ILE A 1 357 ? 26.497 22.840 -23.797 1.00 85.25 357 ILE A C 1
ATOM 2856 O O . ILE A 1 357 ? 25.516 22.593 -24.499 1.00 85.25 357 ILE A O 1
ATOM 2860 N N . GLY A 1 358 ? 27.609 22.107 -23.821 1.00 89.00 358 GLY A N 1
ATOM 2861 C CA . GLY A 1 358 ? 27.699 20.802 -24.474 1.00 89.00 358 GLY A CA 1
ATOM 2862 C C . GLY A 1 358 ? 27.101 19.696 -23.600 1.00 89.00 358 GLY A C 1
ATOM 2863 O O . GLY A 1 358 ? 27.292 19.688 -22.386 1.00 89.00 358 GLY A O 1
ATOM 2864 N N . PHE A 1 359 ? 26.390 18.748 -24.205 1.00 89.81 359 PHE A N 1
ATOM 2865 C CA . PHE A 1 359 ? 25.804 17.605 -23.508 1.00 89.81 359 PHE A CA 1
ATOM 2866 C C . PHE A 1 359 ? 25.983 16.305 -24.291 1.00 89.81 359 PHE A C 1
ATOM 2868 O O . PHE A 1 359 ? 26.078 16.301 -25.519 1.00 89.81 359 PHE A O 1
ATOM 2875 N N . LEU A 1 360 ? 25.949 15.193 -23.564 1.00 92.00 360 LEU A N 1
ATOM 2876 C CA . LEU A 1 360 ? 25.794 13.845 -24.095 1.00 92.00 360 LEU A CA 1
ATOM 2877 C C . LEU A 1 360 ? 24.374 13.360 -23.801 1.00 92.00 360 LEU A C 1
ATOM 2879 O O . LEU A 1 360 ? 23.928 13.435 -22.658 1.00 92.00 360 LEU A O 1
ATOM 2883 N N . ALA A 1 361 ? 23.662 12.868 -24.810 1.00 90.94 361 ALA A N 1
ATOM 2884 C CA . ALA A 1 361 ? 22.279 12.429 -24.680 1.00 90.94 361 ALA A CA 1
ATOM 2885 C C . ALA A 1 361 ? 22.103 10.956 -25.053 1.00 90.94 361 ALA A C 1
ATOM 2887 O O . ALA A 1 361 ? 22.635 10.504 -26.066 1.00 90.94 361 ALA A O 1
ATOM 2888 N N . LEU A 1 362 ? 21.296 10.250 -24.259 1.00 93.25 362 LEU A N 1
ATOM 2889 C CA . LEU A 1 362 ? 20.635 9.006 -24.643 1.00 93.25 362 LEU A CA 1
ATOM 2890 C C . LEU A 1 362 ? 19.144 9.296 -24.802 1.00 93.25 362 LEU A C 1
ATOM 2892 O O . LEU A 1 362 ? 18.489 9.742 -23.860 1.00 93.25 362 LEU A O 1
ATOM 2896 N N . GLU A 1 363 ? 18.611 9.047 -25.989 1.00 91.12 363 GLU A N 1
ATOM 2897 C CA . GLU A 1 363 ? 17.244 9.396 -26.353 1.00 91.12 363 GLU A CA 1
ATOM 2898 C C . GLU A 1 363 ? 16.532 8.166 -26.917 1.00 91.12 363 GLU A C 1
ATOM 2900 O O . GLU A 1 363 ? 17.029 7.509 -27.835 1.00 91.12 363 GLU A O 1
ATOM 2905 N N . ALA A 1 364 ? 15.362 7.861 -26.362 1.00 93.50 364 ALA A N 1
ATOM 2906 C CA . ALA A 1 364 ? 14.459 6.861 -26.912 1.00 93.50 364 ALA A CA 1
ATOM 2907 C C . ALA A 1 364 ? 13.789 7.388 -28.196 1.00 93.50 364 ALA A C 1
ATOM 2909 O O . ALA A 1 364 ? 13.720 8.615 -28.390 1.00 93.50 364 ALA A O 1
ATOM 2910 N N . PRO A 1 365 ? 13.232 6.494 -29.038 1.00 90.56 365 PRO A N 1
ATOM 2911 C CA . PRO A 1 365 ? 12.362 6.886 -30.138 1.00 90.56 365 PRO A CA 1
ATOM 2912 C C . PRO A 1 365 ? 11.310 7.886 -29.665 1.00 90.56 365 PRO A C 1
ATOM 2914 O O . PRO A 1 365 ? 10.765 7.770 -28.570 1.00 90.56 365 PRO A O 1
ATOM 2917 N N . LEU A 1 366 ? 11.039 8.901 -30.466 1.00 89.69 366 LEU A N 1
ATOM 2918 C CA . LEU A 1 366 ? 10.040 9.922 -30.202 1.00 89.69 366 LEU A CA 1
ATOM 2919 C C . LEU A 1 366 ? 8.634 9.326 -30.081 1.00 89.69 366 LEU A C 1
ATOM 2921 O O . LEU A 1 366 ? 8.267 8.434 -30.841 1.00 89.69 366 LEU A O 1
ATOM 2925 N N . ALA A 1 367 ? 7.836 9.856 -29.153 1.00 91.38 367 ALA A N 1
ATOM 2926 C CA . ALA A 1 367 ? 6.423 9.508 -29.030 1.00 91.38 367 ALA A CA 1
ATOM 2927 C C . ALA A 1 367 ? 5.581 10.317 -30.024 1.00 91.38 367 ALA A C 1
ATOM 2929 O O . ALA A 1 367 ? 5.815 11.513 -30.197 1.00 91.38 367 ALA A O 1
ATOM 2930 N N . LEU A 1 368 ? 4.591 9.686 -30.651 1.00 88.94 368 LEU A N 1
ATOM 2931 C CA . LEU A 1 368 ? 3.672 10.346 -31.582 1.00 88.94 368 LEU A CA 1
ATOM 2932 C C . LEU A 1 368 ? 2.695 11.276 -30.849 1.00 88.94 368 LEU A C 1
ATOM 2934 O O . LEU A 1 368 ? 2.283 10.984 -29.727 1.00 88.94 368 LEU A O 1
ATOM 2938 N N . ILE A 1 369 ? 2.304 12.379 -31.493 1.00 88.81 369 ILE A N 1
ATOM 2939 C CA . ILE A 1 369 ? 1.310 13.322 -30.943 1.00 88.81 369 ILE A CA 1
ATOM 2940 C C . ILE A 1 369 ? -0.036 12.629 -30.737 1.00 88.81 369 ILE A C 1
ATOM 2942 O O . ILE A 1 369 ? -0.595 12.712 -29.650 1.00 88.81 369 ILE A O 1
ATOM 2946 N N . ASP A 1 370 ? -0.503 11.891 -31.743 1.00 82.62 370 ASP A N 1
ATOM 2947 C CA . ASP A 1 370 ? -1.796 11.198 -31.697 1.00 82.62 370 ASP A CA 1
ATOM 2948 C C . ASP A 1 370 ? -1.762 9.912 -30.849 1.00 82.62 370 ASP A C 1
ATOM 2950 O O . ASP A 1 370 ? -2.780 9.239 -30.692 1.00 82.62 370 ASP A O 1
ATOM 2954 N N . GLY A 1 371 ? -0.590 9.559 -30.305 1.00 81.12 371 GLY A N 1
ATOM 2955 C CA . GLY A 1 371 ? -0.352 8.275 -29.656 1.00 81.12 371 GLY A CA 1
ATOM 2956 C C . GLY A 1 371 ? -0.398 7.097 -30.639 1.00 81.12 371 GLY A C 1
ATOM 2957 O O . GLY A 1 371 ? -0.952 7.165 -31.734 1.00 81.12 371 GLY A O 1
ATOM 2958 N N . SER A 1 372 ? 0.225 5.979 -30.272 1.00 80.75 372 SER A N 1
ATOM 2959 C CA . SER A 1 372 ? 0.128 4.738 -31.046 1.00 80.75 372 SER A CA 1
ATOM 2960 C C . SER A 1 372 ? 0.359 3.540 -30.147 1.00 80.75 372 SER A C 1
ATOM 2962 O O . SER A 1 372 ? 1.457 3.325 -29.639 1.00 80.75 372 SER A O 1
ATOM 2964 N N . ASP A 1 373 ? -0.668 2.714 -29.967 1.00 75.44 373 ASP A N 1
ATOM 2965 C CA . ASP A 1 373 ? -0.534 1.469 -29.205 1.00 75.44 373 ASP A CA 1
ATOM 2966 C C . ASP A 1 373 ? 0.383 0.440 -29.888 1.00 75.44 373 ASP A C 1
ATOM 2968 O O . ASP A 1 373 ? 0.791 -0.529 -29.255 1.00 75.44 373 ASP A O 1
ATOM 2972 N N . MET A 1 374 ? 0.767 0.652 -31.153 1.00 76.44 374 MET A N 1
ATOM 2973 C CA . MET A 1 374 ? 1.769 -0.187 -31.823 1.00 76.44 374 MET A CA 1
ATOM 2974 C C . MET A 1 374 ? 3.154 -0.086 -31.164 1.00 76.44 374 MET A C 1
ATOM 2976 O O . MET A 1 374 ? 3.939 -1.032 -31.256 1.00 76.44 374 MET A O 1
ATOM 2980 N N . ASP A 1 375 ? 3.430 1.026 -30.478 1.00 76.38 375 ASP A N 1
ATOM 2981 C CA . ASP A 1 375 ? 4.671 1.253 -29.732 1.00 76.38 375 ASP A CA 1
ATOM 2982 C C . ASP A 1 375 ? 4.632 0.625 -28.328 1.00 76.38 375 ASP A C 1
ATOM 2984 O O . ASP A 1 375 ? 5.676 0.375 -27.729 1.00 76.38 375 ASP A O 1
ATOM 2988 N N . ASN A 1 376 ? 3.434 0.318 -27.817 1.00 76.88 376 ASN A N 1
ATOM 2989 C CA . ASN A 1 376 ? 3.185 -0.340 -26.528 1.00 76.88 376 ASN A CA 1
ATOM 2990 C C . ASN A 1 376 ? 3.378 -1.857 -26.675 1.00 76.88 376 ASN A C 1
ATOM 2992 O O . ASN A 1 376 ? 2.475 -2.677 -26.472 1.00 76.88 376 ASN A O 1
ATOM 2996 N N . ASN A 1 377 ? 4.569 -2.242 -27.121 1.00 85.12 377 ASN A N 1
ATOM 2997 C CA . ASN A 1 377 ? 4.851 -3.585 -27.608 1.00 85.12 377 ASN A CA 1
ATOM 2998 C C . ASN A 1 377 ? 5.766 -4.391 -26.685 1.00 85.12 377 ASN A C 1
ATOM 3000 O O . ASN A 1 377 ? 6.026 -5.557 -26.983 1.00 85.12 377 ASN A O 1
ATOM 3004 N N . ILE A 1 378 ? 6.204 -3.818 -25.562 1.00 93.38 378 ILE A N 1
ATOM 3005 C CA . ILE A 1 378 ? 7.149 -4.457 -24.651 1.00 93.38 378 ILE A CA 1
ATOM 3006 C C . ILE A 1 378 ? 6.398 -5.189 -23.545 1.00 93.38 378 ILE A C 1
ATOM 3008 O O . ILE A 1 378 ? 5.538 -4.645 -22.850 1.00 93.38 378 ILE A O 1
ATOM 3012 N N . LYS A 1 379 ? 6.796 -6.435 -23.345 1.00 95.06 379 LYS A N 1
ATOM 3013 C CA . LYS A 1 379 ? 6.477 -7.252 -22.189 1.00 95.06 379 LYS A CA 1
ATOM 3014 C C . LYS A 1 379 ? 7.735 -7.465 -21.373 1.00 95.06 379 LYS A C 1
ATOM 3016 O O . LYS A 1 379 ? 8.720 -7.992 -21.888 1.00 95.06 379 LYS A O 1
ATOM 3021 N N . PHE A 1 380 ? 7.680 -7.091 -20.107 1.00 95.50 380 PHE A N 1
ATOM 3022 C CA . PHE A 1 380 ? 8.751 -7.248 -19.139 1.00 95.50 380 PHE A CA 1
ATOM 3023 C C . PHE A 1 380 ? 8.259 -8.116 -17.988 1.00 95.50 380 PHE A C 1
ATOM 3025 O O . PHE A 1 380 ? 7.185 -7.873 -17.447 1.00 95.50 380 PHE A O 1
ATOM 3032 N N . GLY A 1 381 ? 9.028 -9.121 -17.589 1.00 95.38 381 GLY A N 1
ATOM 3033 C CA . GLY A 1 381 ? 8.619 -9.972 -16.481 1.00 95.38 381 GLY A CA 1
ATOM 3034 C C . GLY A 1 381 ? 9.785 -10.613 -15.755 1.00 95.38 381 GLY A C 1
ATOM 3035 O O . GLY A 1 381 ? 10.785 -10.989 -16.368 1.00 95.38 381 GLY A O 1
ATOM 3036 N N . PHE A 1 382 ? 9.635 -10.760 -14.444 1.00 95.31 382 PHE A N 1
ATOM 3037 C CA . PHE A 1 382 ? 10.606 -11.395 -13.560 1.00 95.31 382 PHE A CA 1
ATOM 3038 C C . PHE A 1 382 ? 9.906 -12.019 -12.348 1.00 95.31 382 PHE A C 1
ATOM 3040 O O . PHE A 1 382 ? 8.752 -11.714 -12.042 1.00 95.31 382 PHE A O 1
ATOM 3047 N N . TRP A 1 383 ? 10.623 -12.885 -11.647 1.00 93.56 383 TRP A N 1
ATOM 3048 C CA . TRP A 1 383 ? 10.251 -13.361 -10.322 1.00 93.56 383 TRP A CA 1
ATOM 3049 C C . TRP A 1 383 ? 11.144 -12.723 -9.271 1.00 93.56 383 TRP A C 1
ATOM 3051 O O . TRP A 1 383 ? 12.292 -12.370 -9.551 1.00 93.56 383 TRP A O 1
ATOM 3061 N N . THR A 1 384 ? 10.631 -12.584 -8.057 1.00 94.19 384 THR A N 1
ATOM 3062 C CA . THR A 1 384 ? 11.403 -12.072 -6.935 1.00 94.19 384 THR A CA 1
ATOM 3063 C C . THR A 1 384 ? 11.160 -12.877 -5.670 1.00 94.19 384 THR A C 1
ATOM 3065 O O . THR A 1 384 ? 10.019 -13.190 -5.348 1.00 94.19 384 THR A O 1
ATOM 3068 N N . ASP A 1 385 ? 12.235 -13.148 -4.933 1.00 93.06 385 ASP A N 1
ATOM 3069 C CA . ASP A 1 385 ? 12.202 -13.687 -3.574 1.00 93.06 385 ASP A CA 1
ATOM 3070 C C . ASP A 1 385 ? 12.887 -12.680 -2.641 1.00 93.06 385 ASP A C 1
ATOM 3072 O O . ASP A 1 385 ? 14.061 -12.350 -2.821 1.00 93.06 385 ASP A O 1
ATOM 3076 N N . ILE A 1 386 ? 12.154 -12.173 -1.653 1.00 93.75 386 ILE A N 1
ATOM 3077 C CA . ILE A 1 386 ? 12.633 -11.207 -0.661 1.00 93.75 386 ILE A CA 1
ATOM 3078 C C . ILE A 1 386 ? 12.628 -11.888 0.700 1.00 93.75 386 ILE A C 1
ATOM 3080 O O . ILE A 1 386 ? 11.566 -12.173 1.246 1.00 93.75 386 ILE A O 1
ATOM 3084 N N . PHE A 1 387 ? 13.807 -12.134 1.259 1.00 91.75 387 PHE A N 1
ATOM 3085 C CA . PHE A 1 387 ? 13.979 -12.817 2.535 1.00 91.75 387 PHE A CA 1
ATOM 3086 C C . PHE A 1 387 ? 14.247 -11.829 3.659 1.00 91.75 387 PHE A C 1
ATOM 3088 O O . PHE A 1 387 ? 15.159 -11.008 3.559 1.00 91.75 387 PHE A O 1
ATOM 3095 N N . SER A 1 388 ? 13.513 -11.965 4.760 1.00 90.75 388 SER A N 1
ATOM 3096 C CA . SER A 1 388 ? 13.827 -11.310 6.027 1.00 90.75 388 SER A CA 1
ATOM 3097 C C . SER A 1 388 ? 14.738 -12.217 6.853 1.00 90.75 388 SER A C 1
ATOM 3099 O O . SER A 1 388 ? 14.396 -13.361 7.157 1.00 90.75 388 SER A O 1
ATOM 3101 N N . ARG A 1 389 ? 15.922 -11.720 7.208 1.00 85.38 389 ARG A N 1
ATOM 3102 C CA . ARG A 1 389 ? 17.016 -12.505 7.782 1.00 85.38 389 ARG A CA 1
ATOM 3103 C C . ARG A 1 389 ? 17.402 -12.022 9.167 1.00 85.38 389 ARG A C 1
ATOM 3105 O O . ARG A 1 389 ? 17.552 -10.823 9.394 1.00 85.38 389 ARG A O 1
ATOM 3112 N N . GLU A 1 390 ? 17.674 -12.972 10.054 1.00 84.25 390 GLU A N 1
ATOM 3113 C CA . GLU A 1 390 ? 18.211 -12.698 11.387 1.00 84.25 390 GLU A CA 1
ATOM 3114 C C . GLU A 1 390 ? 19.579 -12.008 11.330 1.00 84.25 390 GLU A C 1
ATOM 3116 O O . GLU A 1 390 ? 20.407 -12.298 10.457 1.00 84.25 390 GLU A O 1
ATOM 3121 N N . LEU A 1 391 ? 19.850 -11.127 12.291 1.00 80.00 391 LEU A N 1
ATOM 3122 C CA . LEU A 1 391 ? 21.120 -10.423 12.432 1.00 80.00 391 LEU A CA 1
ATOM 3123 C C . LEU A 1 391 ? 22.287 -11.403 12.615 1.00 80.00 391 LEU A C 1
ATOM 3125 O O . LEU A 1 391 ? 23.355 -11.197 12.034 1.00 80.00 391 LEU A O 1
ATOM 3129 N N . SER A 1 392 ? 22.077 -12.483 13.368 1.00 79.00 392 SER A N 1
ATOM 3130 C CA . SER A 1 392 ? 23.054 -13.559 13.589 1.00 79.00 392 SER A CA 1
ATOM 3131 C C . SER A 1 392 ? 23.290 -14.434 12.351 1.00 79.00 392 SER A C 1
ATOM 3133 O O . SER A 1 392 ? 24.278 -15.168 12.302 1.00 79.00 392 SER A O 1
ATOM 3135 N N . SER A 1 393 ? 22.421 -14.358 11.335 1.00 79.94 393 SER A N 1
ATOM 3136 C CA . SER A 1 393 ? 22.528 -15.214 10.156 1.00 79.94 393 SER A CA 1
ATOM 3137 C C . SER A 1 393 ? 23.761 -14.868 9.309 1.00 79.94 393 SER A C 1
ATOM 3139 O O . SER A 1 393 ? 24.099 -13.697 9.088 1.00 79.94 393 SER A O 1
ATOM 3141 N N . ASN A 1 394 ? 24.427 -15.910 8.802 1.00 70.38 394 ASN A N 1
ATOM 3142 C CA . ASN A 1 394 ? 25.631 -15.795 7.980 1.00 70.38 394 ASN A CA 1
ATOM 3143 C C . ASN A 1 394 ? 25.275 -15.817 6.485 1.00 70.38 394 ASN A C 1
ATOM 3145 O O . ASN A 1 394 ? 24.520 -16.675 6.030 1.00 70.38 394 ASN A O 1
ATOM 3149 N N . SER A 1 395 ? 25.776 -14.866 5.701 1.00 63.50 395 SER A N 1
ATOM 3150 C CA . SER A 1 395 ? 25.486 -14.733 4.268 1.00 63.50 395 SER A CA 1
ATOM 3151 C C . SER A 1 395 ? 26.637 -15.260 3.413 1.00 63.50 395 SER A C 1
ATOM 3153 O O . SER A 1 395 ? 27.103 -14.565 2.512 1.00 63.50 395 SER A O 1
ATOM 3155 N N . GLN A 1 396 ? 27.129 -16.470 3.693 1.00 72.75 396 GLN A N 1
ATOM 3156 C CA . GLN A 1 396 ? 28.164 -17.063 2.847 1.00 72.75 396 GLN A CA 1
ATOM 3157 C C . GLN A 1 396 ? 27.616 -17.293 1.437 1.00 72.75 396 GLN A C 1
ATOM 3159 O O . GLN A 1 396 ? 26.570 -17.919 1.242 1.00 72.75 396 GLN A O 1
ATOM 3164 N N . VAL A 1 397 ? 28.333 -16.746 0.460 1.00 78.75 397 VAL A N 1
ATOM 3165 C CA . VAL A 1 397 ? 28.002 -16.834 -0.961 1.00 78.75 397 VAL A CA 1
ATOM 3166 C C . VAL A 1 397 ? 29.018 -17.724 -1.644 1.00 78.75 397 VAL A C 1
ATOM 3168 O O . VAL A 1 397 ? 30.199 -17.706 -1.293 1.00 78.75 397 VAL A O 1
ATOM 3171 N N . ASN A 1 398 ? 28.577 -18.489 -2.633 1.00 77.94 398 ASN A N 1
ATOM 3172 C CA . ASN A 1 398 ? 29.500 -19.147 -3.532 1.00 77.94 398 ASN A CA 1
ATOM 3173 C C . ASN A 1 398 ? 30.165 -18.054 -4.394 1.00 77.94 398 ASN A C 1
ATOM 3175 O O . ASN A 1 398 ? 29.468 -17.385 -5.160 1.00 77.94 398 ASN A O 1
ATOM 3179 N N . PRO A 1 399 ? 31.491 -17.855 -4.300 1.00 74.56 399 PRO A N 1
ATOM 3180 C CA . PRO A 1 399 ? 32.172 -16.777 -5.014 1.00 74.56 399 PRO A CA 1
ATOM 3181 C C . PRO A 1 399 ? 32.160 -16.956 -6.540 1.00 74.56 399 PRO A C 1
ATOM 3183 O O . PRO A 1 399 ? 32.398 -15.993 -7.259 1.00 74.56 399 PRO A O 1
ATOM 3186 N N . GLN A 1 400 ? 31.890 -18.165 -7.046 1.00 72.50 400 GLN A N 1
ATOM 3187 C CA . GLN A 1 400 ? 31.821 -18.453 -8.481 1.00 72.50 400 GLN A CA 1
ATOM 3188 C C . GLN A 1 400 ? 30.444 -18.142 -9.076 1.00 72.50 400 GLN A C 1
ATOM 3190 O O . GLN A 1 400 ? 30.365 -17.751 -10.235 1.00 72.50 400 GLN A O 1
ATOM 3195 N N . THR A 1 401 ? 29.364 -18.326 -8.311 1.00 71.19 401 THR A N 1
ATOM 3196 C CA . THR A 1 401 ? 27.987 -18.195 -8.824 1.00 71.19 401 THR A CA 1
ATOM 3197 C C . THR A 1 401 ? 27.208 -17.023 -8.227 1.00 71.19 401 THR A C 1
ATOM 3199 O O . THR A 1 401 ? 26.126 -16.715 -8.713 1.00 71.19 401 THR A O 1
ATOM 3202 N N . GLY A 1 402 ? 27.698 -16.390 -7.155 1.00 75.00 402 GLY A N 1
ATOM 3203 C CA . GLY A 1 402 ? 26.961 -15.368 -6.396 1.00 75.00 402 GLY A CA 1
ATOM 3204 C C . GLY A 1 402 ? 25.775 -15.914 -5.581 1.00 75.00 402 GLY A C 1
ATOM 3205 O O . GLY A 1 402 ? 25.128 -15.163 -4.844 1.00 75.00 402 GLY A O 1
ATOM 3206 N N . ALA A 1 403 ? 25.501 -17.220 -5.686 1.00 77.06 403 ALA A N 1
ATOM 3207 C CA . ALA A 1 403 ? 24.397 -17.909 -5.026 1.00 77.06 403 ALA A CA 1
ATOM 3208 C C . ALA A 1 403 ? 24.645 -18.094 -3.518 1.00 77.06 403 ALA A C 1
ATOM 3210 O O . ALA A 1 403 ? 25.800 -18.228 -3.099 1.00 77.06 403 ALA A O 1
ATOM 3211 N N . PRO A 1 404 ? 23.593 -18.148 -2.682 1.00 82.06 404 PRO A N 1
ATOM 3212 C CA . PRO A 1 404 ? 23.709 -18.590 -1.291 1.00 82.06 404 PRO A CA 1
ATOM 3213 C C . PRO A 1 404 ? 24.232 -20.031 -1.185 1.00 82.06 404 PRO A C 1
ATOM 3215 O O . PRO A 1 404 ? 23.847 -20.883 -1.980 1.00 82.06 404 PRO A O 1
ATOM 3218 N N . ILE A 1 405 ? 25.091 -20.314 -0.195 1.00 78.25 405 ILE A N 1
ATOM 3219 C CA . ILE A 1 405 ? 25.591 -21.682 0.068 1.00 78.25 405 ILE A CA 1
ATOM 3220 C C . ILE A 1 405 ? 24.608 -22.498 0.929 1.00 78.25 405 ILE A C 1
ATOM 3222 O O . ILE A 1 405 ? 24.490 -23.705 0.742 1.00 78.25 405 ILE A O 1
ATOM 3226 N N . TYR A 1 406 ? 23.895 -21.846 1.852 1.00 74.88 406 TYR A N 1
ATOM 3227 C CA . TYR A 1 406 ? 22.903 -22.469 2.736 1.00 74.88 406 TYR A CA 1
ATOM 3228 C C . TYR A 1 406 ? 21.524 -21.830 2.565 1.00 74.88 406 TYR A C 1
ATOM 3230 O O . TYR A 1 406 ? 21.416 -20.693 2.098 1.00 74.88 406 TYR A O 1
ATOM 3238 N N . GLY A 1 407 ? 20.495 -22.589 2.952 1.00 67.44 407 GLY A N 1
ATOM 3239 C CA . GLY A 1 407 ? 19.083 -22.231 2.844 1.00 67.44 407 GLY A CA 1
ATOM 3240 C C . GLY A 1 407 ? 18.749 -20.912 3.513 1.00 67.44 407 GLY A C 1
ATOM 3241 O O . GLY A 1 407 ? 19.095 -20.680 4.670 1.00 67.44 407 GLY A O 1
ATOM 3242 N N . LEU A 1 408 ? 18.076 -20.048 2.759 1.00 83.06 408 LEU A N 1
ATOM 3243 C CA . LEU A 1 408 ? 17.330 -18.935 3.325 1.00 83.06 408 LEU A CA 1
ATOM 3244 C C . LEU A 1 408 ? 16.002 -19.465 3.867 1.00 83.06 408 LEU A C 1
ATOM 3246 O O . LEU A 1 408 ? 15.510 -20.489 3.402 1.00 83.06 408 LEU A O 1
ATOM 3250 N N . ASP A 1 409 ? 15.436 -18.782 4.846 1.00 86.12 409 ASP A N 1
ATOM 3251 C CA . ASP A 1 409 ? 14.227 -19.239 5.522 1.00 86.12 409 ASP A CA 1
ATOM 3252 C C . ASP A 1 409 ? 12.966 -18.894 4.709 1.00 86.12 409 ASP A C 1
ATOM 3254 O O . ASP A 1 409 ? 12.668 -17.713 4.502 1.00 86.12 409 ASP A O 1
ATOM 3258 N N . SER A 1 410 ? 12.255 -19.915 4.222 1.00 86.75 410 SER A N 1
ATOM 3259 C CA . SER A 1 410 ? 11.038 -19.775 3.411 1.00 86.75 410 SER A CA 1
ATOM 3260 C C . SER A 1 410 ? 9.866 -19.175 4.184 1.00 86.75 410 SER A C 1
ATOM 3262 O O . SER A 1 410 ? 9.081 -18.442 3.582 1.00 86.75 410 SER A O 1
ATOM 3264 N N . ASP A 1 411 ? 9.786 -19.385 5.502 1.00 89.31 411 ASP A N 1
ATOM 3265 C CA . ASP A 1 411 ? 8.681 -18.885 6.336 1.00 89.31 411 ASP A CA 1
ATOM 3266 C C . ASP A 1 411 ? 8.685 -17.351 6.442 1.00 89.31 411 ASP A C 1
ATOM 3268 O O . ASP A 1 411 ? 7.690 -16.720 6.796 1.00 89.31 411 ASP A O 1
ATOM 3272 N N . TYR A 1 412 ? 9.814 -16.726 6.100 1.00 90.00 412 TYR A N 1
ATOM 3273 C CA . TYR A 1 412 ? 10.018 -15.280 6.161 1.00 90.00 412 TYR A CA 1
ATOM 3274 C C . TYR A 1 412 ? 10.449 -14.720 4.810 1.00 90.00 412 TYR A C 1
ATOM 3276 O O . TYR A 1 412 ? 11.302 -13.826 4.714 1.00 90.00 412 TYR A O 1
ATOM 3284 N N . ARG A 1 413 ? 9.847 -15.266 3.756 1.00 91.56 413 ARG A N 1
ATOM 3285 C CA . ARG A 1 413 ? 10.050 -14.861 2.375 1.00 91.56 413 ARG A CA 1
ATOM 3286 C C . ARG A 1 413 ? 8.769 -14.266 1.806 1.00 91.56 413 ARG A C 1
ATOM 3288 O O . ARG A 1 413 ? 7.711 -14.880 1.858 1.00 91.56 413 ARG A O 1
ATOM 3295 N N . LEU A 1 414 ? 8.892 -13.121 1.145 1.00 93.69 414 LEU A N 1
ATOM 3296 C CA . LEU A 1 414 ? 7.907 -12.672 0.169 1.00 93.69 414 LEU A CA 1
ATOM 3297 C C . LEU A 1 414 ? 8.358 -13.126 -1.219 1.00 93.69 414 LEU A C 1
ATOM 3299 O O . LEU A 1 414 ? 9.388 -12.674 -1.718 1.00 93.69 414 LEU A O 1
ATOM 3303 N N . ARG A 1 415 ? 7.587 -14.020 -1.832 1.00 93.56 415 ARG A N 1
ATOM 3304 C CA . ARG A 1 415 ? 7.786 -14.468 -3.211 1.00 93.56 415 ARG A CA 1
ATOM 3305 C C . ARG A 1 415 ? 6.728 -13.840 -4.106 1.00 93.56 415 ARG A C 1
ATOM 3307 O O . ARG A 1 415 ? 5.552 -13.853 -3.757 1.00 93.56 415 ARG A O 1
ATOM 3314 N N . ALA A 1 416 ? 7.144 -13.304 -5.249 1.00 95.88 416 ALA A N 1
ATOM 3315 C CA . ALA A 1 416 ? 6.228 -12.692 -6.200 1.00 95.88 416 ALA A CA 1
ATOM 3316 C C . ALA A 1 416 ? 6.654 -12.881 -7.660 1.00 95.88 416 ALA A C 1
ATOM 3318 O O . ALA A 1 416 ? 7.842 -12.934 -7.981 1.00 95.88 416 ALA A O 1
ATOM 3319 N N . GLN A 1 417 ? 5.674 -12.912 -8.558 1.00 95.75 417 GLN A N 1
ATOM 3320 C CA . GLN A 1 417 ? 5.855 -12.709 -9.989 1.00 95.75 417 GLN A CA 1
ATOM 3321 C C . GLN A 1 417 ? 5.420 -11.292 -10.341 1.00 95.75 417 GLN A C 1
ATOM 3323 O O . GLN A 1 417 ? 4.317 -10.874 -9.992 1.00 95.75 417 GLN A O 1
ATOM 3328 N N . VAL A 1 418 ? 6.269 -10.578 -11.075 1.00 97.44 418 VAL A N 1
ATOM 3329 C CA . VAL A 1 418 ? 5.956 -9.258 -11.617 1.00 97.44 418 VAL A CA 1
ATOM 3330 C C . VAL A 1 418 ? 5.932 -9.354 -13.135 1.00 97.44 418 VAL A C 1
ATOM 3332 O O . VAL A 1 418 ? 6.911 -9.777 -13.752 1.00 97.44 418 VAL A O 1
ATOM 3335 N N . VAL A 1 419 ? 4.814 -8.959 -13.739 1.00 97.06 419 VAL A N 1
ATOM 3336 C CA . VAL A 1 419 ? 4.628 -8.916 -15.193 1.00 97.06 419 VAL A CA 1
ATOM 3337 C C . VAL A 1 419 ? 4.107 -7.545 -15.575 1.00 97.06 419 VAL A C 1
ATOM 3339 O O . VAL A 1 419 ? 3.066 -7.124 -15.093 1.00 97.06 419 VAL A O 1
ATOM 3342 N N . ALA A 1 420 ? 4.809 -6.859 -16.460 1.00 96.44 420 ALA A N 1
ATOM 3343 C CA . ALA A 1 420 ? 4.381 -5.619 -17.077 1.00 96.44 420 ALA A CA 1
ATOM 3344 C C . ALA A 1 420 ? 4.200 -5.853 -18.575 1.00 96.44 420 ALA A C 1
ATOM 3346 O O . ALA A 1 420 ? 5.071 -6.423 -19.236 1.00 96.44 420 ALA A O 1
ATOM 3347 N N . ASN A 1 421 ? 3.067 -5.428 -19.110 1.00 94.25 421 ASN A N 1
ATOM 3348 C CA . ASN A 1 421 ? 2.689 -5.676 -20.487 1.00 94.25 421 ASN A CA 1
ATOM 3349 C C . ASN A 1 421 ? 2.219 -4.389 -21.156 1.00 94.25 421 ASN A C 1
ATOM 3351 O O . ASN A 1 421 ? 1.518 -3.583 -20.542 1.00 94.25 421 ASN A O 1
ATOM 3355 N N . GLY A 1 422 ? 2.628 -4.221 -22.409 1.00 91.75 422 GLY A N 1
ATOM 3356 C CA . GLY A 1 422 ? 2.350 -3.020 -23.184 1.00 91.75 422 GLY A CA 1
ATOM 3357 C C . GLY A 1 422 ? 3.228 -1.831 -22.831 1.00 91.75 422 GLY A C 1
ATOM 3358 O O . GLY A 1 422 ? 2.823 -0.709 -23.080 1.00 91.75 422 GLY A O 1
ATOM 3359 N N . LEU A 1 423 ? 4.413 -2.038 -22.253 1.00 93.25 423 LEU A N 1
ATOM 3360 C CA . LEU A 1 423 ? 5.302 -0.932 -21.904 1.00 93.25 423 LEU A CA 1
ATOM 3361 C C . LEU A 1 423 ? 5.817 -0.209 -23.159 1.00 93.25 423 LEU A C 1
ATOM 3363 O O . LEU A 1 423 ? 6.159 -0.838 -24.162 1.00 93.25 423 LEU A O 1
ATOM 3367 N N . SER A 1 424 ? 5.945 1.108 -23.048 1.00 91.62 424 SER A N 1
ATOM 3368 C CA . SER A 1 424 ? 6.651 1.986 -23.973 1.00 91.62 424 SER A CA 1
ATOM 3369 C C . SER A 1 424 ? 7.447 3.021 -23.189 1.00 91.62 424 SER A C 1
ATOM 3371 O O . SER A 1 424 ? 6.970 3.589 -22.202 1.00 91.62 424 SER A O 1
ATOM 3373 N N . PHE A 1 425 ? 8.668 3.277 -23.661 1.00 92.44 425 PHE A N 1
ATOM 3374 C CA . PHE A 1 425 ? 9.524 4.348 -23.147 1.00 92.44 425 PHE A CA 1
ATOM 3375 C C . PHE A 1 425 ? 9.737 5.459 -24.179 1.00 92.44 425 PHE A C 1
ATOM 3377 O O . PHE A 1 425 ? 10.622 6.305 -24.008 1.00 92.44 425 PHE A O 1
ATOM 3384 N N . ASN A 1 426 ? 8.945 5.466 -25.255 1.00 92.31 426 ASN A N 1
ATOM 3385 C CA . ASN A 1 426 ? 9.083 6.445 -26.324 1.00 92.31 426 ASN A CA 1
ATOM 3386 C C . ASN A 1 426 ? 8.915 7.873 -25.776 1.00 92.31 426 ASN A C 1
ATOM 3388 O O . ASN A 1 426 ? 8.062 8.154 -24.935 1.00 92.31 426 ASN A O 1
ATOM 3392 N N . GLY A 1 427 ? 9.766 8.782 -26.242 1.00 91.50 427 GLY A N 1
ATOM 3393 C CA . GLY A 1 427 ? 9.883 10.157 -25.766 1.00 91.50 427 GLY A CA 1
ATOM 3394 C C . GLY A 1 427 ? 10.778 10.337 -24.536 1.00 91.50 427 GLY A C 1
ATOM 3395 O O . GLY A 1 427 ? 10.998 11.479 -24.141 1.00 91.50 427 GLY A O 1
ATOM 3396 N N . SER A 1 428 ? 11.318 9.265 -23.946 1.00 95.06 428 SER A N 1
ATOM 3397 C CA . SER A 1 428 ? 12.297 9.388 -22.858 1.00 95.06 428 SER A CA 1
ATOM 3398 C C . SER A 1 428 ? 13.635 9.947 -23.353 1.00 95.06 428 SER A C 1
ATOM 3400 O O . SER A 1 428 ? 14.086 9.633 -24.456 1.00 95.06 428 SER A O 1
ATOM 3402 N N . GLN A 1 429 ? 14.308 10.735 -22.517 1.00 93.88 429 GLN A N 1
ATOM 3403 C CA . GLN A 1 429 ? 15.671 11.205 -22.750 1.00 93.88 429 GLN A CA 1
ATOM 3404 C C . GLN A 1 429 ? 16.430 11.387 -21.436 1.00 93.88 429 GLN A C 1
ATOM 3406 O O . GLN A 1 429 ? 15.856 11.749 -20.410 1.00 93.88 429 GLN A O 1
ATOM 3411 N N . VAL A 1 430 ? 17.744 11.212 -21.488 1.00 95.38 430 VAL A N 1
ATOM 3412 C CA . VAL A 1 430 ? 18.660 11.625 -20.425 1.00 95.38 430 VAL A CA 1
ATOM 3413 C C . VAL A 1 430 ? 19.805 12.383 -21.069 1.00 95.38 430 VAL A C 1
ATOM 3415 O O . VAL A 1 430 ? 20.464 11.863 -21.969 1.00 95.38 430 VAL A O 1
ATOM 3418 N N . ARG A 1 431 ? 20.043 13.608 -20.606 1.00 93.19 431 ARG A N 1
ATOM 3419 C CA . ARG A 1 431 ? 21.188 14.429 -20.996 1.00 93.19 431 ARG A CA 1
ATOM 3420 C C . ARG A 1 431 ? 22.122 14.575 -19.816 1.00 93.19 431 ARG A C 1
ATOM 3422 O O . ARG A 1 431 ? 21.670 14.875 -18.716 1.00 93.19 431 ARG A O 1
ATOM 3429 N N . ILE A 1 432 ? 23.405 14.390 -20.069 1.00 93.50 432 ILE A N 1
ATOM 3430 C CA . ILE A 1 432 ? 24.482 14.536 -19.100 1.00 93.50 432 ILE A CA 1
ATOM 3431 C C . ILE A 1 432 ? 25.385 15.658 -19.599 1.00 93.50 432 ILE A C 1
ATOM 3433 O O . ILE A 1 432 ? 25.785 15.664 -20.763 1.00 93.50 432 ILE A O 1
ATOM 3437 N N . PHE A 1 433 ? 25.685 16.618 -18.738 1.00 90.50 433 PHE A N 1
ATOM 3438 C CA . PHE A 1 433 ? 26.502 17.781 -19.065 1.00 90.50 433 PHE A CA 1
ATOM 3439 C C . PHE A 1 433 ? 27.240 18.281 -17.830 1.00 90.50 433 PHE A C 1
ATOM 3441 O O . PHE A 1 433 ? 26.918 17.911 -16.703 1.00 90.50 433 PHE A O 1
ATOM 3448 N N . GLN A 1 434 ? 28.230 19.137 -18.039 1.00 89.38 434 GLN A N 1
ATOM 3449 C CA . GLN A 1 434 ? 28.813 19.915 -16.957 1.00 89.38 434 GLN A CA 1
ATOM 3450 C C . GLN A 1 434 ? 28.021 21.217 -16.806 1.00 89.38 434 GLN A C 1
ATOM 3452 O O . GLN A 1 434 ? 27.732 21.883 -17.801 1.00 89.38 434 GLN A O 1
ATOM 3457 N N . THR A 1 435 ? 27.627 21.570 -15.584 1.00 86.38 435 THR A N 1
ATOM 3458 C CA . THR A 1 435 ? 26.973 22.859 -15.319 1.00 86.38 435 THR A CA 1
ATOM 3459 C C . THR A 1 435 ? 27.945 24.024 -15.525 1.00 86.38 435 THR A C 1
ATOM 3461 O O . THR A 1 435 ? 29.164 23.858 -15.450 1.00 86.38 435 THR A O 1
ATOM 3464 N N . LEU A 1 436 ? 27.414 25.217 -15.789 1.00 81.62 436 LEU A N 1
ATOM 3465 C CA . LEU A 1 436 ? 28.211 26.420 -16.026 1.00 81.62 436 LEU A CA 1
ATOM 3466 C C . LEU A 1 436 ? 29.076 26.763 -14.808 1.00 81.62 436 LEU A C 1
ATOM 3468 O O . LEU A 1 436 ? 28.755 26.399 -13.677 1.00 81.62 436 LEU A O 1
ATOM 3472 N N . GLY A 1 437 ? 30.204 27.429 -15.051 1.00 73.50 437 GLY A N 1
ATOM 3473 C CA . GLY A 1 437 ? 31.052 27.998 -14.002 1.00 73.50 437 GLY A CA 1
ATOM 3474 C C . GLY A 1 437 ? 30.587 29.391 -13.580 1.00 73.50 437 GLY A C 1
ATOM 3475 O O . GLY A 1 437 ? 29.772 29.973 -14.291 1.00 73.50 437 GLY A O 1
ATOM 3476 N N . PRO A 1 438 ? 31.103 29.932 -12.460 1.00 64.81 438 PRO A N 1
ATOM 3477 C CA . PRO A 1 438 ? 30.877 31.329 -12.092 1.00 64.81 438 PRO A CA 1
ATOM 3478 C C . PRO A 1 438 ? 31.416 32.266 -13.186 1.00 64.81 438 PRO A C 1
ATOM 3480 O O . PRO A 1 438 ? 32.427 31.953 -13.820 1.00 64.81 438 PRO A O 1
ATOM 3483 N N . ASP A 1 439 ? 30.781 33.424 -13.381 1.00 61.09 439 ASP A N 1
ATOM 3484 C CA . ASP A 1 439 ? 31.336 34.481 -14.230 1.00 61.09 439 ASP A CA 1
ATOM 3485 C C . ASP A 1 439 ? 32.628 34.994 -13.567 1.00 61.09 439 ASP A C 1
ATOM 3487 O O . ASP A 1 439 ? 32.582 35.454 -12.422 1.00 61.09 439 ASP A O 1
ATOM 3491 N N . PRO A 1 440 ? 33.789 34.931 -14.244 1.00 55.34 440 PRO A N 1
ATOM 3492 C CA . PRO A 1 440 ? 35.053 35.403 -13.686 1.00 55.34 440 PRO A CA 1
ATOM 3493 C C . PRO A 1 440 ? 35.086 36.917 -13.407 1.00 55.34 440 PRO A C 1
ATOM 3495 O O . PRO A 1 440 ? 36.046 37.389 -12.801 1.00 55.34 440 PRO A O 1
ATOM 3498 N N . THR A 1 441 ? 34.082 37.686 -13.846 1.00 53.88 441 THR A N 1
ATOM 3499 C CA . THR A 1 441 ? 33.985 39.144 -13.667 1.00 53.88 441 THR A CA 1
ATOM 3500 C C . THR A 1 441 ? 33.077 39.588 -12.511 1.00 53.88 441 THR A C 1
ATOM 3502 O O . THR A 1 441 ? 33.097 40.765 -12.142 1.00 53.88 441 THR A O 1
ATOM 3505 N N . LEU A 1 442 ? 32.321 38.672 -11.891 1.00 54.81 442 LEU A N 1
ATOM 3506 C CA . LEU A 1 442 ? 31.396 38.965 -10.790 1.00 54.81 442 LEU A CA 1
ATOM 3507 C C . LEU A 1 442 ? 32.038 38.611 -9.433 1.00 54.81 442 LEU A C 1
ATOM 3509 O O . LEU A 1 442 ? 31.968 37.486 -8.952 1.00 54.81 442 LEU A O 1
ATOM 3513 N N . GLU A 1 443 ? 32.688 39.591 -8.797 1.00 51.38 443 GLU A N 1
ATOM 3514 C CA . GLU A 1 443 ? 33.449 39.417 -7.541 1.00 51.38 443 GLU A CA 1
ATOM 3515 C C . GLU A 1 443 ? 32.664 39.710 -6.236 1.00 51.38 443 GLU A C 1
ATOM 3517 O O . GLU A 1 443 ? 33.259 39.769 -5.159 1.00 51.38 443 GLU A O 1
ATOM 3522 N N . SER A 1 444 ? 31.336 39.899 -6.247 1.00 52.16 444 SER A N 1
ATOM 3523 C CA . SER A 1 444 ? 30.631 40.431 -5.061 1.00 52.16 444 SER A CA 1
ATOM 3524 C C . SER A 1 444 ? 29.485 39.566 -4.526 1.00 52.16 444 SER A C 1
ATOM 3526 O O . SER A 1 444 ? 28.409 39.588 -5.104 1.00 52.16 444 SER A O 1
ATOM 3528 N N . ASN A 1 445 ? 29.702 38.919 -3.365 1.00 48.59 445 ASN A N 1
ATOM 3529 C CA . ASN A 1 445 ? 28.803 38.560 -2.232 1.00 48.59 445 ASN A CA 1
ATOM 3530 C C . ASN A 1 445 ? 27.326 38.110 -2.431 1.00 48.59 445 ASN A C 1
ATOM 3532 O O . ASN A 1 445 ? 26.712 37.679 -1.455 1.00 48.59 445 ASN A O 1
ATOM 3536 N N . LYS A 1 446 ? 26.736 38.164 -3.626 1.00 50.22 446 LYS A N 1
ATOM 3537 C CA . LYS A 1 446 ? 25.368 37.724 -3.956 1.00 50.22 446 LYS A CA 1
ATOM 3538 C C . LYS A 1 446 ? 25.336 36.222 -4.319 1.00 50.22 446 LYS A C 1
ATOM 3540 O O . LYS A 1 446 ? 24.292 35.591 -4.189 1.00 50.22 446 LYS A O 1
ATOM 3545 N N . ASP A 1 447 ? 26.505 35.649 -4.639 1.00 50.84 447 ASP A N 1
ATOM 3546 C CA . ASP A 1 447 ? 26.709 34.311 -5.233 1.00 50.84 447 ASP A CA 1
ATOM 3547 C C . ASP A 1 447 ? 27.144 33.203 -4.250 1.00 50.84 447 ASP A C 1
ATOM 3549 O O . ASP A 1 447 ? 27.382 32.059 -4.643 1.00 50.84 447 ASP A O 1
ATOM 3553 N N . ILE A 1 448 ? 27.232 33.500 -2.947 1.00 50.34 448 ILE A N 1
ATOM 3554 C CA . ILE A 1 448 ? 27.709 32.546 -1.921 1.00 50.34 448 ILE A CA 1
ATOM 3555 C C . ILE A 1 448 ? 26.768 31.330 -1.769 1.00 50.34 448 ILE A C 1
ATOM 3557 O O . ILE A 1 448 ? 27.187 30.282 -1.287 1.00 50.34 448 ILE A O 1
ATOM 3561 N N . ILE A 1 449 ? 25.511 31.433 -2.214 1.00 51.94 449 ILE A N 1
ATOM 3562 C CA . ILE A 1 449 ? 24.477 30.410 -1.990 1.00 51.94 449 ILE A CA 1
ATOM 3563 C C . ILE A 1 449 ? 24.532 29.262 -3.028 1.00 51.94 449 ILE A C 1
ATOM 3565 O O . ILE A 1 449 ? 24.052 28.175 -2.725 1.00 51.94 449 ILE A O 1
ATOM 3569 N N . ASN A 1 450 ? 25.158 29.450 -4.204 1.00 58.44 450 ASN A N 1
ATOM 3570 C CA . ASN A 1 450 ? 25.076 28.496 -5.331 1.00 58.44 450 ASN A CA 1
ATOM 3571 C C . ASN A 1 450 ? 26.426 27.951 -5.836 1.00 58.44 450 ASN A C 1
ATOM 3573 O O . ASN A 1 450 ? 26.449 27.217 -6.824 1.00 58.44 450 ASN A O 1
ATOM 3577 N N . ARG A 1 451 ? 27.557 28.278 -5.191 1.00 63.47 451 ARG A N 1
ATOM 3578 C CA . ARG A 1 451 ? 28.882 27.876 -5.702 1.00 63.47 451 ARG A CA 1
ATOM 3579 C C . ARG A 1 451 ? 29.051 26.360 -5.824 1.00 63.47 451 ARG A C 1
ATOM 3581 O O . ARG A 1 451 ? 29.749 25.894 -6.717 1.00 63.47 451 ARG A O 1
ATOM 3588 N N . ASP A 1 452 ? 28.365 25.611 -4.968 1.00 68.62 452 ASP A N 1
ATOM 3589 C CA . ASP A 1 452 ? 28.388 24.147 -4.954 1.00 68.62 452 ASP A CA 1
ATOM 3590 C C . ASP A 1 452 ? 27.746 23.519 -6.203 1.00 68.62 452 ASP A C 1
ATOM 3592 O O . ASP A 1 452 ? 27.904 22.323 -6.429 1.00 68.62 452 ASP A O 1
ATOM 3596 N N . TYR A 1 453 ? 27.017 24.296 -7.013 1.00 76.44 453 TYR A N 1
ATOM 3597 C CA . TYR A 1 453 ? 26.374 23.814 -8.236 1.00 76.44 453 TYR A CA 1
ATOM 3598 C C . TYR A 1 453 ? 27.217 24.038 -9.488 1.00 76.44 453 TYR A C 1
ATOM 3600 O O . TYR A 1 453 ? 26.941 23.410 -10.510 1.00 76.44 453 TYR A O 1
ATOM 3608 N N . PHE A 1 454 ? 28.224 24.911 -9.439 1.00 79.06 454 PHE A N 1
ATOM 3609 C CA . PHE A 1 454 ? 29.023 25.272 -10.606 1.00 79.06 454 PHE A CA 1
ATOM 3610 C C . PHE A 1 454 ? 29.995 24.166 -11.009 1.00 79.06 454 PHE A C 1
ATOM 3612 O O . PHE A 1 454 ? 30.616 23.537 -10.154 1.00 79.06 454 PHE A O 1
ATOM 3619 N N . GLN A 1 455 ? 30.160 23.967 -12.320 1.00 81.62 455 GLN A N 1
ATOM 3620 C CA . GLN A 1 455 ? 31.087 22.980 -12.889 1.00 81.62 455 GLN A CA 1
ATOM 3621 C C . GLN A 1 455 ? 30.880 21.548 -12.362 1.00 81.62 455 GLN A C 1
ATOM 3623 O O . GLN A 1 455 ? 31.814 20.743 -12.359 1.00 81.62 455 GLN A O 1
ATOM 3628 N N . THR A 1 456 ? 29.658 21.215 -11.945 1.00 82.69 456 THR A N 1
ATOM 3629 C CA . THR A 1 456 ? 29.274 19.892 -11.444 1.00 82.69 456 THR A CA 1
ATOM 3630 C C . THR A 1 456 ? 28.695 19.019 -12.552 1.00 82.69 456 THR A C 1
ATOM 3632 O O . THR A 1 456 ? 28.329 19.500 -13.627 1.00 82.69 456 THR A O 1
ATOM 3635 N N . LEU A 1 457 ? 28.612 17.710 -12.295 1.00 87.88 457 LEU A N 1
ATOM 3636 C CA . LEU A 1 457 ? 27.929 16.778 -13.186 1.00 87.88 457 LEU A CA 1
ATOM 3637 C C . LEU A 1 457 ? 26.416 17.013 -13.104 1.00 87.88 457 LEU A C 1
ATOM 3639 O O . LEU A 1 457 ? 25.789 16.650 -12.108 1.00 87.88 457 LEU A O 1
ATOM 3643 N N . GLY A 1 458 ? 25.852 17.601 -14.155 1.00 89.62 458 GLY A N 1
ATOM 3644 C CA . GLY A 1 458 ? 24.429 17.857 -14.325 1.00 89.62 458 GLY A CA 1
ATOM 3645 C C . GLY A 1 458 ? 23.743 16.802 -15.190 1.00 89.62 458 GLY A C 1
ATOM 3646 O O . GLY A 1 458 ? 24.295 16.298 -16.171 1.00 89.62 458 GLY A O 1
ATOM 3647 N N . ILE A 1 459 ? 22.507 16.489 -14.825 1.00 92.50 459 ILE A N 1
ATOM 3648 C CA . ILE A 1 459 ? 21.608 15.581 -15.524 1.00 92.50 459 ILE A CA 1
ATOM 3649 C C . ILE A 1 459 ? 20.283 16.311 -15.757 1.00 92.50 459 ILE A C 1
ATOM 3651 O O . ILE A 1 459 ? 19.712 16.895 -14.838 1.00 92.50 459 ILE A O 1
ATOM 3655 N N . ALA A 1 460 ? 19.777 16.250 -16.985 1.00 92.81 460 ALA A N 1
ATOM 3656 C CA . ALA A 1 460 ? 18.402 16.606 -17.317 1.00 92.81 460 ALA A CA 1
ATOM 3657 C C . ALA A 1 460 ? 17.713 15.366 -17.888 1.00 92.81 460 ALA A C 1
ATOM 3659 O O . ALA A 1 460 ? 18.105 14.860 -18.944 1.00 92.81 460 ALA A O 1
ATOM 3660 N N . GLY A 1 461 ? 16.722 14.849 -17.167 1.00 93.06 461 GLY A N 1
ATOM 3661 C CA . GLY A 1 461 ? 16.037 13.608 -17.506 1.00 93.06 461 GLY A CA 1
ATOM 3662 C C . GLY A 1 461 ? 14.553 13.816 -17.765 1.00 93.06 461 GLY A C 1
ATOM 3663 O O . GLY A 1 461 ? 13.870 14.499 -17.013 1.00 93.06 461 GLY A O 1
ATOM 3664 N N . LEU A 1 462 ? 14.038 13.159 -18.794 1.00 94.69 462 LEU A N 1
ATOM 3665 C CA . LEU A 1 462 ? 12.618 12.909 -18.983 1.00 94.69 462 LEU A CA 1
ATOM 3666 C C . LEU A 1 462 ? 12.449 11.398 -19.118 1.00 94.69 462 LEU A C 1
ATOM 3668 O O . LEU A 1 462 ? 12.895 10.810 -20.100 1.00 94.69 462 LEU A O 1
ATOM 3672 N N . LEU A 1 463 ? 11.830 10.762 -18.132 1.00 95.31 463 LEU A N 1
ATOM 3673 C CA . LEU A 1 463 ? 11.594 9.323 -18.122 1.00 95.31 463 LEU A CA 1
ATOM 3674 C C . LEU A 1 463 ? 10.109 9.057 -18.319 1.00 95.31 463 LEU A C 1
ATOM 3676 O O . LEU A 1 463 ? 9.288 9.531 -17.539 1.00 95.31 463 LEU A O 1
ATOM 3680 N N . ARG A 1 464 ? 9.768 8.286 -19.347 1.00 94.25 464 ARG A N 1
ATOM 3681 C CA . ARG A 1 464 ? 8.396 7.885 -19.654 1.00 94.25 464 ARG A CA 1
ATOM 3682 C C . ARG A 1 464 ? 8.291 6.374 -19.534 1.00 94.25 464 ARG A C 1
ATOM 3684 O O . ARG A 1 464 ? 9.081 5.651 -20.131 1.00 94.25 464 ARG A O 1
ATOM 3691 N N . ILE A 1 465 ? 7.335 5.915 -18.742 1.00 94.44 465 ILE A N 1
ATOM 3692 C CA . ILE A 1 465 ? 6.994 4.508 -18.546 1.00 94.44 465 ILE A CA 1
ATOM 3693 C C . ILE A 1 465 ? 5.483 4.434 -18.715 1.00 94.44 465 ILE A C 1
ATOM 3695 O O . ILE A 1 465 ? 4.728 4.614 -17.759 1.00 94.44 465 ILE A O 1
ATOM 3699 N N . ASN A 1 466 ? 5.056 4.259 -19.960 1.00 93.69 466 ASN A N 1
ATOM 3700 C CA . ASN A 1 466 ? 3.650 4.290 -20.336 1.00 93.69 466 ASN A CA 1
ATOM 3701 C C . ASN A 1 466 ? 3.203 2.919 -20.821 1.00 93.69 466 ASN A C 1
ATOM 3703 O O . ASN A 1 466 ? 4.006 2.147 -21.341 1.00 93.69 466 ASN A O 1
ATOM 3707 N N . THR A 1 467 ? 1.925 2.618 -20.632 1.00 93.06 467 THR A N 1
ATOM 3708 C CA . THR A 1 467 ? 1.322 1.354 -21.082 1.00 93.06 467 THR A CA 1
ATOM 3709 C C . THR A 1 467 ? 0.115 1.540 -21.985 1.00 93.06 467 THR A C 1
ATOM 3711 O O . THR A 1 467 ? -0.308 0.603 -22.661 1.00 93.06 467 THR A O 1
ATOM 3714 N N . ASP A 1 468 ? -0.460 2.740 -21.999 1.00 91.06 468 ASP A N 1
ATOM 3715 C CA . ASP A 1 468 ? -1.704 3.018 -22.697 1.00 91.06 468 ASP A CA 1
ATOM 3716 C C . ASP A 1 468 ? -1.693 4.442 -23.229 1.00 91.06 468 ASP A C 1
ATOM 3718 O O . ASP A 1 468 ? -1.619 5.374 -22.437 1.00 91.06 468 ASP A O 1
ATOM 3722 N N . ASN A 1 469 ? -1.798 4.628 -24.544 1.00 88.44 469 ASN A N 1
ATOM 3723 C CA . ASN A 1 469 ? -1.877 5.971 -25.122 1.00 88.44 469 ASN A CA 1
ATOM 3724 C C . ASN A 1 469 ? -3.305 6.545 -25.124 1.00 88.44 469 ASN A C 1
ATOM 3726 O O . ASN A 1 469 ? -3.475 7.730 -25.399 1.00 88.44 469 ASN A O 1
ATOM 3730 N N . SER A 1 470 ? -4.322 5.735 -24.808 1.00 86.00 470 SER A N 1
ATOM 3731 C CA . SER A 1 470 ? -5.735 6.146 -24.791 1.00 86.00 470 SER A CA 1
ATOM 3732 C C . SER A 1 470 ? -6.466 5.637 -23.537 1.00 86.00 470 SER A C 1
ATOM 3734 O O . SER A 1 470 ? -7.460 4.900 -23.644 1.00 86.00 470 SER A O 1
ATOM 3736 N N . PRO A 1 471 ? -5.994 6.013 -22.332 1.00 87.56 471 PRO A N 1
ATOM 3737 C CA . PRO A 1 471 ? -6.543 5.526 -21.068 1.00 87.56 471 PRO A CA 1
ATOM 3738 C C . PRO A 1 471 ? -8.004 5.930 -20.838 1.00 87.56 471 PRO A C 1
ATOM 3740 O O . PRO A 1 471 ? -8.699 5.283 -20.057 1.00 87.56 471 PRO A O 1
ATOM 3743 N N . GLU A 1 472 ? -8.540 6.934 -21.538 1.00 83.00 472 GLU A N 1
ATOM 3744 C CA . GLU A 1 472 ? -9.950 7.328 -21.435 1.00 83.00 472 GLU A CA 1
ATOM 3745 C C . GLU A 1 472 ? -10.928 6.224 -21.867 1.00 83.00 472 GLU A C 1
ATOM 3747 O O . GLU A 1 472 ? -12.111 6.271 -21.494 1.00 83.00 472 GLU A O 1
ATOM 3752 N N . ASN A 1 473 ? -10.421 5.248 -22.630 1.00 76.81 473 ASN A N 1
ATOM 3753 C CA . ASN A 1 473 ? -11.136 4.083 -23.140 1.00 76.81 473 ASN A CA 1
ATOM 3754 C C . ASN A 1 473 ? -10.896 2.816 -22.306 1.00 76.81 473 ASN A C 1
ATOM 3756 O O . ASN A 1 473 ? -11.581 1.814 -22.532 1.00 76.81 473 ASN A O 1
ATOM 3760 N N . ALA A 1 474 ? -9.970 2.845 -21.341 1.00 76.31 474 ALA A N 1
ATOM 3761 C CA . ALA A 1 474 ? -9.758 1.743 -20.414 1.00 76.31 474 ALA A CA 1
ATOM 3762 C C . ALA A 1 474 ? -11.016 1.570 -19.558 1.00 76.31 474 ALA A C 1
ATOM 3764 O O . ALA A 1 474 ? -11.387 2.458 -18.790 1.00 76.31 474 ALA A O 1
ATOM 3765 N N . LYS A 1 475 ? -11.707 0.442 -19.722 1.00 74.75 475 LYS A N 1
ATOM 3766 C CA . LYS A 1 475 ? -12.962 0.153 -19.025 1.00 74.75 475 LYS A CA 1
ATOM 3767 C C . LYS A 1 475 ? -12.895 -1.222 -18.414 1.00 74.75 475 LYS A C 1
ATOM 3769 O O . LYS A 1 475 ? -12.678 -2.199 -19.131 1.00 74.75 475 LYS A O 1
ATOM 3774 N N . PHE A 1 476 ? -13.112 -1.292 -17.110 1.00 66.56 476 PHE A N 1
ATOM 3775 C CA . PHE A 1 476 ? -13.216 -2.564 -16.419 1.00 66.56 476 PHE A CA 1
ATOM 3776 C C . PHE A 1 476 ? -14.662 -2.983 -16.341 1.00 66.56 476 PHE A C 1
ATOM 3778 O O . PHE A 1 476 ? -15.540 -2.192 -16.002 1.00 66.56 476 PHE A O 1
ATOM 3785 N N . ILE A 1 477 ? -14.895 -4.250 -16.656 1.00 61.09 477 ILE A N 1
ATOM 3786 C CA . ILE A 1 477 ? -16.194 -4.846 -16.443 1.00 61.09 477 ILE A CA 1
ATOM 3787 C C . ILE A 1 477 ? -15.987 -6.109 -15.623 1.00 61.09 477 ILE A C 1
ATOM 3789 O O . ILE A 1 477 ? -15.376 -7.072 -16.089 1.00 61.09 477 ILE A O 1
ATOM 3793 N N . ASP A 1 478 ? -16.471 -6.061 -14.383 1.00 57.34 478 ASP A N 1
ATOM 3794 C CA . ASP A 1 478 ? -16.426 -7.184 -13.454 1.00 57.34 478 ASP A CA 1
ATOM 3795 C C . ASP A 1 478 ? -17.195 -8.371 -14.059 1.00 57.34 478 ASP A C 1
ATOM 3797 O O . ASP A 1 478 ? -18.357 -8.250 -14.451 1.00 57.34 478 ASP A O 1
ATOM 3801 N N . THR A 1 479 ? -16.557 -9.536 -14.139 1.00 53.28 479 THR A N 1
ATOM 3802 C CA . THR A 1 479 ? -17.161 -10.778 -14.640 1.00 53.28 479 THR A CA 1
ATOM 3803 C C . THR A 1 479 ? -18.394 -11.190 -13.819 1.00 53.28 479 THR A C 1
ATOM 3805 O O . THR A 1 479 ? -19.324 -11.793 -14.356 1.00 53.28 479 THR A O 1
ATOM 3808 N N . ARG A 1 480 ? -18.456 -10.825 -12.530 1.00 54.16 480 ARG A N 1
ATOM 3809 C CA . ARG A 1 480 ? -19.633 -11.011 -11.669 1.00 54.16 480 ARG A CA 1
ATOM 3810 C C . ARG A 1 480 ? -20.709 -9.961 -11.930 1.00 54.16 480 ARG A C 1
ATOM 3812 O O . ARG A 1 480 ? -21.889 -10.286 -11.876 1.00 54.16 480 ARG A O 1
ATOM 3819 N N . LEU A 1 481 ? -20.336 -8.720 -12.245 1.00 55.03 481 LEU A N 1
ATOM 3820 C CA . LEU A 1 481 ? -21.287 -7.720 -12.738 1.00 55.03 481 LEU A CA 1
ATOM 3821 C C . LEU A 1 481 ? -21.892 -8.189 -14.065 1.00 55.03 481 LEU A C 1
ATOM 3823 O O . LEU A 1 481 ? -23.098 -8.092 -14.231 1.00 55.03 481 LEU A O 1
ATOM 3827 N N . TYR A 1 482 ? -21.101 -8.780 -14.964 1.00 56.50 482 TYR A N 1
ATOM 3828 C CA . TYR A 1 482 ? -21.606 -9.372 -16.203 1.00 56.50 482 TYR A CA 1
ATOM 3829 C C . TYR A 1 482 ? -22.628 -10.480 -15.947 1.00 56.50 482 TYR A C 1
ATOM 3831 O O . TYR A 1 482 ? -23.729 -10.402 -16.480 1.00 56.50 482 TYR A O 1
ATOM 3839 N N . SER A 1 483 ? -22.323 -11.458 -15.089 1.00 57.78 483 SER A N 1
ATOM 3840 C CA . SER A 1 483 ? -23.278 -12.531 -14.778 1.00 57.78 483 SER A CA 1
ATOM 3841 C C . SER A 1 483 ? -24.528 -12.018 -14.048 1.00 57.78 483 SER A C 1
ATOM 3843 O O . SER A 1 483 ? -25.635 -12.492 -14.302 1.00 57.78 483 SER A O 1
ATOM 3845 N N . ARG A 1 484 ? -24.394 -10.995 -13.192 1.00 62.31 484 ARG A N 1
ATOM 3846 C CA . ARG A 1 484 ? -25.523 -10.300 -12.545 1.00 62.31 484 ARG A CA 1
ATOM 3847 C C . ARG A 1 484 ? -26.374 -9.507 -13.550 1.00 62.31 484 ARG A C 1
ATOM 3849 O O . ARG A 1 484 ? -27.597 -9.545 -13.466 1.00 62.31 484 ARG A O 1
ATOM 3856 N N . LEU A 1 485 ? -25.756 -8.829 -14.516 1.00 62.97 485 LEU A N 1
ATOM 3857 C CA . LEU A 1 485 ? -26.430 -8.079 -15.585 1.00 62.97 485 LEU A CA 1
ATOM 3858 C C . LEU A 1 485 ? -27.087 -8.998 -16.617 1.00 62.97 485 LEU A C 1
ATOM 3860 O O . LEU A 1 485 ? -28.168 -8.693 -17.111 1.00 62.97 485 LEU A O 1
ATOM 3864 N N . GLU A 1 486 ? -26.465 -10.130 -16.937 1.00 63.56 486 GLU A N 1
ATOM 3865 C CA . GLU A 1 486 ? -27.054 -11.191 -17.753 1.00 63.56 486 GLU A CA 1
ATOM 3866 C C . GLU A 1 486 ? -28.303 -11.745 -17.064 1.00 63.56 486 GLU A C 1
ATOM 3868 O O . GLU A 1 486 ? -29.367 -11.833 -17.678 1.00 63.56 486 GLU A O 1
ATOM 3873 N N . LYS A 1 487 ? -28.217 -11.990 -15.750 1.00 68.06 487 LYS A N 1
ATOM 3874 C CA . LYS A 1 487 ? -29.362 -12.390 -14.935 1.00 68.06 487 LYS A CA 1
ATOM 3875 C C . LYS A 1 487 ? -30.464 -11.333 -14.931 1.00 68.06 487 LYS A C 1
ATOM 3877 O O . LYS A 1 487 ? -31.612 -11.684 -15.193 1.00 68.06 487 LYS A O 1
ATOM 3882 N N . PHE A 1 488 ? -30.133 -10.059 -14.718 1.00 68.81 488 PHE A N 1
ATOM 3883 C CA . PHE A 1 488 ? -31.080 -8.941 -14.813 1.00 68.81 488 PHE A CA 1
ATOM 3884 C C . PHE A 1 488 ? -31.766 -8.898 -16.189 1.00 68.81 488 PHE A C 1
ATOM 3886 O O . PHE A 1 488 ? -32.989 -8.853 -16.259 1.00 68.81 488 PHE A O 1
ATOM 3893 N N . ASN A 1 489 ? -31.002 -9.018 -17.280 1.00 66.31 489 ASN A N 1
ATOM 3894 C CA . ASN A 1 489 ? -31.524 -9.057 -18.651 1.00 66.31 489 ASN A CA 1
ATOM 3895 C C . ASN A 1 489 ? -32.401 -10.287 -18.944 1.00 66.31 489 ASN A C 1
ATOM 3897 O O . ASN A 1 489 ? -33.267 -10.218 -19.816 1.00 66.31 489 ASN A O 1
ATOM 3901 N N . SER A 1 490 ? -32.173 -11.402 -18.246 1.00 69.62 490 SER A N 1
ATOM 3902 C CA . SER A 1 490 ? -32.976 -12.628 -18.344 1.00 69.62 490 SER A CA 1
ATOM 3903 C C . SER A 1 490 ? -34.190 -12.661 -17.402 1.00 69.62 490 SER A C 1
ATOM 3905 O O . SER A 1 490 ? -35.046 -13.532 -17.545 1.00 69.62 490 SER A O 1
ATOM 3907 N N . THR A 1 491 ? -34.272 -11.734 -16.441 1.00 75.69 491 THR A N 1
ATOM 3908 C CA . THR A 1 491 ? -35.348 -11.676 -15.442 1.00 75.69 491 THR A CA 1
ATOM 3909 C C . THR A 1 491 ? -36.559 -10.941 -16.014 1.00 75.69 491 THR A C 1
ATOM 3911 O O . THR A 1 491 ? -36.424 -9.916 -16.680 1.00 75.69 491 THR A O 1
ATOM 3914 N N . ASP A 1 492 ? -37.762 -11.449 -15.742 1.00 81.25 492 ASP A N 1
ATOM 3915 C CA . ASP A 1 492 ? -39.014 -10.834 -16.188 1.00 81.25 492 ASP A CA 1
ATOM 3916 C C . ASP A 1 492 ? -39.142 -9.384 -15.672 1.00 81.25 492 ASP A C 1
ATOM 3918 O O . ASP A 1 492 ? -38.977 -9.103 -14.480 1.00 81.25 492 ASP A O 1
ATOM 3922 N N . SER A 1 493 ? -39.462 -8.444 -16.568 1.00 77.94 493 SER A N 1
ATOM 3923 C CA . SER A 1 493 ? -39.601 -7.015 -16.250 1.00 77.94 493 SER A CA 1
ATOM 3924 C C . SER A 1 493 ? -40.650 -6.734 -15.165 1.00 77.94 493 SER A C 1
ATOM 3926 O O . SER A 1 493 ? -40.535 -5.746 -14.434 1.00 77.94 493 SER A O 1
ATOM 3928 N N . SER A 1 494 ? -41.647 -7.608 -15.010 1.00 83.31 494 SER A N 1
ATOM 3929 C CA . SER A 1 494 ? -42.639 -7.524 -13.934 1.00 83.31 494 SER A CA 1
ATOM 3930 C C . SER A 1 494 ? -42.027 -7.773 -12.547 1.00 83.31 494 SER A C 1
ATOM 3932 O O . SER A 1 494 ? -42.353 -7.060 -11.596 1.00 83.31 494 SER A O 1
ATOM 3934 N N . VAL A 1 495 ? -41.068 -8.698 -12.435 1.00 84.62 495 VAL A N 1
ATOM 3935 C CA . VAL A 1 495 ? -40.351 -9.022 -11.188 1.00 84.62 495 VAL A CA 1
ATOM 3936 C C . VAL A 1 495 ? -39.453 -7.861 -10.762 1.00 84.62 495 VAL A C 1
ATOM 3938 O O . VAL A 1 495 ? -39.444 -7.478 -9.592 1.00 84.62 495 VAL A O 1
ATOM 3941 N N . ILE A 1 496 ? -38.751 -7.242 -11.716 1.00 80.12 496 ILE A N 1
ATOM 3942 C CA . ILE A 1 496 ? -37.895 -6.069 -11.467 1.00 80.12 496 ILE A CA 1
ATOM 3943 C C . ILE A 1 496 ? -38.741 -4.876 -11.001 1.00 80.12 496 ILE A C 1
ATOM 3945 O O . ILE A 1 496 ? -38.395 -4.194 -10.034 1.00 80.12 496 ILE A O 1
ATOM 3949 N N . THR A 1 497 ? -39.886 -4.653 -11.650 1.00 84.75 497 THR A N 1
ATOM 3950 C CA . THR A 1 497 ? -40.830 -3.590 -11.275 1.00 84.75 497 THR A CA 1
ATOM 3951 C C . THR A 1 497 ? -41.341 -3.787 -9.848 1.00 84.75 497 THR A C 1
ATOM 3953 O O . THR A 1 497 ? -41.351 -2.846 -9.053 1.00 84.75 497 THR A O 1
ATOM 3956 N N . GLN A 1 498 ? -41.695 -5.022 -9.486 1.00 87.38 498 GLN A N 1
ATOM 3957 C CA . GLN A 1 498 ? -42.158 -5.356 -8.143 1.00 87.38 498 GLN A CA 1
ATOM 3958 C C . GLN A 1 498 ? -41.064 -5.166 -7.079 1.00 87.38 498 GLN A C 1
ATOM 3960 O O . GLN A 1 498 ? -41.347 -4.630 -6.007 1.00 87.38 498 GLN A O 1
ATOM 3965 N N . ALA A 1 499 ? -39.811 -5.526 -7.377 1.00 84.81 499 ALA A N 1
ATOM 3966 C CA . ALA A 1 499 ? -38.678 -5.282 -6.483 1.00 84.81 499 ALA A CA 1
ATOM 3967 C C . ALA A 1 499 ? -38.466 -3.781 -6.214 1.00 84.81 499 ALA A C 1
ATOM 3969 O O . ALA A 1 499 ? -38.251 -3.388 -5.067 1.00 84.81 499 ALA A O 1
ATOM 3970 N N . ARG A 1 500 ? -38.594 -2.922 -7.239 1.00 84.94 500 ARG A N 1
ATOM 3971 C CA . ARG A 1 500 ? -38.507 -1.456 -7.078 1.00 84.94 500 ARG A CA 1
ATOM 3972 C C . ARG A 1 500 ? -39.634 -0.903 -6.216 1.00 84.94 500 ARG A C 1
ATOM 3974 O O . ARG A 1 500 ? -39.383 -0.059 -5.363 1.00 84.94 500 ARG A O 1
ATOM 3981 N N . ILE A 1 501 ? -40.860 -1.386 -6.414 1.00 88.50 501 ILE A N 1
ATOM 3982 C CA . ILE A 1 501 ? -42.010 -0.991 -5.590 1.00 88.50 501 ILE A CA 1
ATOM 3983 C C . ILE A 1 501 ? -41.753 -1.353 -4.125 1.00 88.50 501 ILE A C 1
ATOM 3985 O O . ILE A 1 501 ? -41.939 -0.516 -3.246 1.00 88.50 501 ILE A O 1
ATOM 3989 N N . LEU A 1 502 ? -41.280 -2.572 -3.856 1.00 88.81 502 LEU A N 1
ATOM 3990 C CA . LEU A 1 502 ? -40.946 -3.009 -2.500 1.00 88.81 502 LEU A CA 1
ATOM 3991 C C . LEU A 1 502 ? -39.822 -2.168 -1.885 1.00 88.81 502 LEU A C 1
ATOM 3993 O O . LEU A 1 502 ? -39.945 -1.772 -0.731 1.00 88.81 502 LEU A O 1
ATOM 3997 N N . ASN A 1 503 ? -38.785 -1.836 -2.658 1.00 88.44 503 ASN A N 1
ATOM 3998 C CA . ASN A 1 503 ? -37.686 -0.984 -2.207 1.00 88.44 503 ASN A CA 1
ATOM 3999 C C . ASN A 1 503 ? -38.153 0.439 -1.868 1.00 88.44 503 ASN A C 1
ATOM 4001 O O . ASN A 1 503 ? -37.855 0.947 -0.793 1.00 88.44 503 ASN A O 1
ATOM 4005 N N . ASN A 1 504 ? -38.960 1.051 -2.737 1.00 87.50 504 ASN A N 1
ATOM 4006 C CA . ASN A 1 504 ? -39.521 2.387 -2.514 1.00 87.50 504 ASN A CA 1
ATOM 4007 C C . ASN A 1 504 ? -40.505 2.433 -1.338 1.00 87.50 504 ASN A C 1
ATOM 4009 O O . ASN A 1 504 ? -40.732 3.495 -0.763 1.00 87.50 504 ASN A O 1
ATOM 4013 N N . ASN A 1 505 ? -41.097 1.293 -0.980 1.00 88.38 505 ASN A N 1
ATOM 4014 C CA . ASN A 1 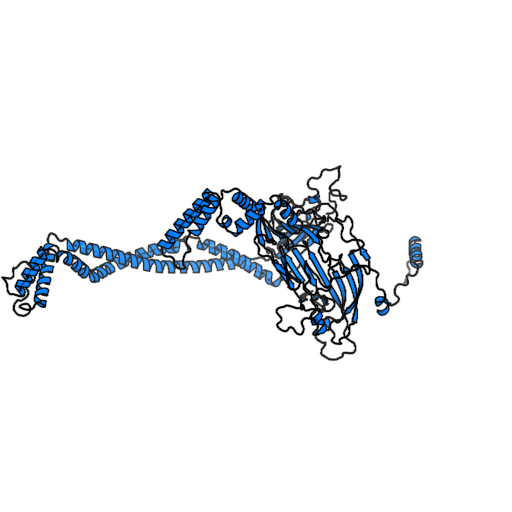505 ? -41.998 1.196 0.157 1.00 88.38 505 ASN A CA 1
ATOM 4015 C C . ASN A 1 505 ? -41.260 1.121 1.500 1.00 88.38 505 ASN A C 1
ATOM 4017 O O . ASN A 1 505 ? -41.913 1.372 2.516 1.00 88.38 505 ASN A O 1
ATOM 4021 N N . VAL A 1 506 ? -39.955 0.801 1.533 1.00 88.19 506 VAL A N 1
ATOM 4022 C CA . VAL A 1 506 ? -39.146 0.815 2.763 1.00 88.19 506 VAL A CA 1
ATOM 4023 C C . VAL A 1 506 ? -38.963 2.271 3.225 1.00 88.19 506 VAL A C 1
ATOM 4025 O O . VAL A 1 506 ? -38.341 3.065 2.518 1.00 88.19 506 VAL A O 1
ATOM 4028 N N . PRO A 1 507 ? -39.516 2.661 4.389 1.00 82.38 507 PRO A N 1
ATOM 4029 C CA . PRO A 1 507 ? -39.480 4.045 4.845 1.00 82.38 507 PRO A CA 1
ATOM 4030 C C . PRO A 1 507 ? -38.068 4.453 5.284 1.00 82.38 507 PRO A C 1
ATOM 4032 O O . PRO A 1 507 ? -37.324 3.656 5.848 1.00 82.38 507 PRO A O 1
ATOM 4035 N N . GLN A 1 508 ? -37.709 5.719 5.075 1.00 83.75 508 GLN A N 1
ATOM 4036 C CA . GLN A 1 508 ? -36.489 6.294 5.647 1.00 83.75 508 GLN A CA 1
ATOM 4037 C C . GLN A 1 508 ? -36.690 6.530 7.150 1.00 83.75 508 GLN A C 1
ATOM 4039 O O . GLN A 1 508 ? -37.674 7.156 7.554 1.00 83.75 508 GLN A O 1
ATOM 4044 N N . LEU A 1 509 ? -35.772 6.033 7.982 1.00 81.62 509 LEU A N 1
ATOM 4045 C CA . LEU A 1 509 ? -35.834 6.224 9.432 1.00 81.62 509 LEU A CA 1
ATOM 4046 C C . LEU A 1 509 ? -35.358 7.643 9.807 1.00 81.62 509 LEU A C 1
ATOM 4048 O O . LEU A 1 509 ? -34.292 8.064 9.355 1.00 81.62 509 LEU A O 1
ATOM 4052 N N . PRO A 1 510 ? -36.105 8.392 10.641 1.00 79.62 510 PRO A N 1
ATOM 4053 C CA . PRO A 1 510 ? -35.620 9.645 11.214 1.00 79.62 510 PRO A CA 1
ATOM 4054 C C . PRO A 1 510 ? -34.515 9.381 12.249 1.00 79.62 510 PRO A C 1
ATOM 4056 O O . PRO A 1 510 ? -34.356 8.264 12.734 1.00 79.62 510 PRO A O 1
ATOM 4059 N N . SER A 1 511 ? -33.783 10.424 12.644 1.00 81.25 511 SER A N 1
ATOM 4060 C CA . SER A 1 511 ? -32.649 10.339 13.580 1.00 81.25 511 SER A CA 1
ATOM 4061 C C . SER A 1 511 ? -32.997 9.813 14.984 1.00 81.25 511 SER A C 1
ATOM 4063 O O . SER A 1 511 ? -32.096 9.364 15.681 1.00 81.25 511 SER A O 1
ATOM 4065 N N . ASN A 1 512 ? -34.276 9.823 15.380 1.00 78.56 512 ASN A N 1
ATOM 4066 C CA . ASN A 1 512 ? -34.799 9.147 16.576 1.00 78.56 512 ASN A CA 1
ATOM 4067 C C . ASN A 1 512 ? -36.145 8.472 16.244 1.00 78.56 512 ASN A C 1
ATOM 4069 O O . ASN A 1 512 ? -37.196 9.106 16.377 1.00 78.56 512 ASN A O 1
ATOM 4073 N N . PRO A 1 513 ? -36.138 7.219 15.764 1.00 76.12 513 PRO A N 1
ATOM 4074 C CA . PRO A 1 513 ? -37.356 6.528 15.367 1.00 76.12 513 PRO A CA 1
ATOM 4075 C C . PRO A 1 513 ? -38.133 6.004 16.580 1.00 76.12 513 PRO A C 1
ATOM 4077 O O . PRO A 1 513 ? -37.558 5.489 17.539 1.00 76.12 513 PRO A O 1
ATOM 4080 N N . SER A 1 514 ? -39.462 6.094 16.531 1.00 84.81 514 SER A N 1
ATOM 4081 C CA . SER A 1 514 ? -40.330 5.412 17.492 1.00 84.81 514 SER A CA 1
ATOM 4082 C C . SER A 1 514 ? -40.276 3.893 17.284 1.00 84.81 514 SER A C 1
ATOM 4084 O O . SER A 1 514 ? -39.986 3.414 16.186 1.00 84.81 514 SER A O 1
ATOM 4086 N N . LYS A 1 515 ? -40.615 3.111 18.318 1.00 82.06 515 LYS A N 1
ATOM 4087 C CA . LYS A 1 515 ? -40.686 1.641 18.222 1.00 82.06 515 LYS A CA 1
ATOM 4088 C C . LYS A 1 515 ? -41.568 1.180 17.052 1.00 82.06 515 LYS A C 1
ATOM 4090 O O . LYS A 1 515 ? -41.175 0.305 16.295 1.00 82.06 515 LYS A O 1
ATOM 4095 N N . GLN A 1 516 ? -42.701 1.851 16.843 1.00 83.12 516 GLN A N 1
ATOM 4096 C CA . GLN A 1 516 ? -43.622 1.562 15.744 1.00 83.12 516 GLN A CA 1
ATOM 4097 C C . GLN A 1 516 ? -43.001 1.829 14.360 1.00 83.12 516 GLN A C 1
ATOM 4099 O O . GLN A 1 516 ? -43.218 1.055 13.433 1.00 83.12 516 GLN A O 1
ATOM 4104 N N . GLN A 1 517 ? -42.197 2.891 14.222 1.00 82.50 517 GLN A N 1
ATOM 4105 C CA . GLN A 1 517 ? -41.472 3.191 12.980 1.00 82.50 517 GLN A CA 1
ATOM 4106 C C . GLN A 1 517 ? -40.364 2.166 12.710 1.00 82.50 517 GLN A C 1
ATOM 4108 O O . GLN A 1 517 ? -40.143 1.790 11.559 1.00 82.50 517 GLN A O 1
ATOM 4113 N N . LEU A 1 518 ? -39.694 1.690 13.763 1.00 80.88 518 LEU A N 1
ATOM 4114 C CA . LEU A 1 518 ? -38.687 0.636 13.664 1.00 80.88 518 LEU A CA 1
ATOM 4115 C C . LEU A 1 518 ? -39.315 -0.701 13.239 1.00 80.88 518 LEU A C 1
ATOM 4117 O O . LEU A 1 518 ? -38.789 -1.380 12.361 1.00 80.88 518 LEU A O 1
ATOM 4121 N N . ASP A 1 519 ? -40.462 -1.052 13.823 1.00 85.81 519 ASP A N 1
ATOM 4122 C CA . ASP A 1 519 ? -41.199 -2.278 13.509 1.00 85.81 519 ASP A CA 1
ATOM 4123 C C . ASP A 1 519 ? -41.724 -2.265 12.062 1.00 85.81 519 ASP A C 1
ATOM 4125 O O . ASP A 1 519 ? -41.606 -3.262 11.342 1.00 85.81 519 ASP A O 1
ATOM 4129 N N . GLU A 1 520 ? -42.239 -1.124 11.591 1.00 88.06 520 GLU A N 1
ATOM 4130 C CA . GLU A 1 520 ? -42.675 -0.951 10.201 1.00 88.06 520 GLU A CA 1
ATOM 4131 C C . GLU A 1 520 ? -41.498 -1.041 9.216 1.00 88.06 520 GLU A C 1
ATOM 4133 O O . GLU A 1 520 ? -41.591 -1.742 8.202 1.00 88.06 520 GLU A O 1
ATOM 4138 N N . TYR A 1 521 ? -40.377 -0.381 9.528 1.00 89.00 521 TYR A N 1
ATOM 4139 C CA . TYR A 1 521 ? -39.143 -0.469 8.747 1.00 89.00 521 TYR A CA 1
ATOM 4140 C C . TYR A 1 521 ? -38.651 -1.916 8.642 1.00 89.00 521 TYR A C 1
ATOM 4142 O O . TYR A 1 521 ? -38.458 -2.419 7.536 1.00 89.00 521 TYR A O 1
ATOM 4150 N N . ASN A 1 522 ? -38.526 -2.614 9.775 1.00 85.94 522 ASN A N 1
ATOM 4151 C CA . ASN A 1 522 ? -38.054 -3.997 9.827 1.00 85.94 522 ASN A CA 1
ATOM 4152 C C . ASN A 1 522 ? -38.976 -4.946 9.050 1.00 85.94 522 ASN A C 1
ATOM 4154 O O . ASN A 1 522 ? -38.495 -5.811 8.320 1.00 85.94 522 ASN A O 1
ATOM 4158 N N . THR A 1 523 ? -40.294 -4.754 9.142 1.00 91.06 523 THR A N 1
ATOM 4159 C CA . THR A 1 523 ? -41.281 -5.565 8.412 1.00 91.06 523 THR A CA 1
ATOM 4160 C C . THR A 1 523 ? -41.148 -5.385 6.900 1.00 91.06 523 THR A C 1
ATOM 4162 O O . THR A 1 523 ? -41.114 -6.359 6.146 1.00 91.06 523 THR A O 1
ATOM 4165 N N . LYS A 1 524 ? -41.038 -4.139 6.434 1.00 90.62 524 LYS A N 1
ATOM 4166 C CA . LYS A 1 524 ? -40.924 -3.829 5.002 1.00 90.62 524 LYS A CA 1
ATOM 4167 C C . LYS A 1 524 ? -39.562 -4.215 4.429 1.00 90.62 524 LYS A C 1
ATOM 4169 O O . LYS A 1 524 ? -39.500 -4.734 3.316 1.00 90.62 524 LYS A O 1
ATOM 4174 N N . LEU A 1 525 ? -38.493 -4.049 5.206 1.00 89.44 525 LEU A N 1
ATOM 4175 C CA . LEU A 1 525 ? -37.156 -4.515 4.852 1.00 89.44 525 LEU A CA 1
ATOM 4176 C C . LEU A 1 525 ? -37.109 -6.047 4.748 1.00 89.44 525 LEU A C 1
ATOM 4178 O O . LEU A 1 525 ? -36.532 -6.582 3.803 1.00 89.44 525 LEU A O 1
ATOM 4182 N N . ALA A 1 526 ? -37.765 -6.765 5.664 1.00 90.88 526 ALA A N 1
ATOM 4183 C CA . ALA A 1 526 ? -37.875 -8.221 5.601 1.00 90.88 526 ALA A CA 1
ATOM 4184 C C . ALA A 1 526 ? -38.643 -8.690 4.354 1.00 90.88 526 ALA A C 1
ATOM 4186 O O . ALA A 1 526 ? -38.218 -9.639 3.696 1.00 90.88 526 ALA A O 1
ATOM 4187 N N . LEU A 1 527 ? -39.736 -8.012 3.987 1.00 91.88 527 LEU A N 1
ATOM 4188 C CA . LEU A 1 527 ? -40.485 -8.298 2.756 1.00 91.88 527 LEU A CA 1
ATOM 4189 C C . LEU A 1 527 ? -39.625 -8.107 1.502 1.00 91.88 527 LEU A C 1
ATOM 4191 O O . LEU A 1 527 ? -39.624 -8.973 0.626 1.00 91.88 527 LEU A O 1
ATOM 4195 N N . LEU A 1 528 ? -38.868 -7.011 1.435 1.00 89.88 528 LEU A N 1
ATOM 4196 C CA . LEU A 1 528 ? -37.939 -6.750 0.340 1.00 89.88 528 LEU A CA 1
ATOM 4197 C C . LEU A 1 528 ? -36.853 -7.829 0.259 1.00 89.88 528 LEU A C 1
ATOM 4199 O O . LEU A 1 528 ? -36.665 -8.425 -0.798 1.00 89.88 528 LEU A O 1
ATOM 4203 N N . ASN A 1 529 ? -36.189 -8.135 1.375 1.00 87.62 529 ASN A N 1
ATOM 4204 C CA . ASN A 1 529 ? -35.127 -9.140 1.420 1.00 87.62 529 ASN A CA 1
ATOM 4205 C C . ASN A 1 529 ? -35.636 -10.536 1.038 1.00 87.62 529 ASN A C 1
ATOM 4207 O O . ASN A 1 529 ? -34.973 -11.249 0.290 1.00 87.62 529 ASN A O 1
ATOM 4211 N N . ASN A 1 530 ? -36.832 -10.918 1.488 1.00 91.69 530 ASN A N 1
ATOM 4212 C CA . ASN A 1 530 ? -37.448 -12.186 1.102 1.00 91.69 530 ASN A CA 1
ATOM 4213 C C . ASN A 1 530 ? -37.742 -12.242 -0.401 1.00 91.69 530 ASN A C 1
ATOM 4215 O O . ASN A 1 530 ? -37.438 -13.248 -1.040 1.00 91.69 530 ASN A O 1
ATOM 4219 N N . PHE A 1 531 ? -38.283 -11.164 -0.976 1.00 89.56 531 PHE A N 1
ATOM 4220 C CA . PHE A 1 531 ? -38.562 -11.089 -2.410 1.00 89.56 531 PHE A CA 1
ATOM 4221 C C . PHE A 1 531 ? -37.280 -11.167 -3.249 1.00 89.56 531 PHE A C 1
ATOM 4223 O O . PHE A 1 531 ? -37.223 -11.892 -4.244 1.00 89.56 531 PHE A O 1
ATOM 4230 N N . LEU A 1 532 ? -36.238 -10.450 -2.830 1.00 84.44 532 LEU A N 1
ATOM 4231 C CA . LEU A 1 532 ? -34.929 -10.464 -3.476 1.00 84.44 532 LEU A CA 1
ATOM 4232 C C . LEU A 1 532 ? -34.287 -11.852 -3.409 1.00 84.44 532 LEU A C 1
ATOM 4234 O O . LEU A 1 532 ? -33.874 -12.373 -4.440 1.00 84.44 532 LEU A O 1
ATOM 4238 N N . ASN A 1 533 ? -34.306 -12.503 -2.244 1.00 85.94 533 ASN A N 1
ATOM 4239 C CA . ASN A 1 533 ? -33.764 -13.852 -2.069 1.00 85.94 533 ASN A CA 1
ATOM 4240 C C . ASN A 1 533 ? -34.509 -14.901 -2.910 1.00 85.94 533 ASN A C 1
ATOM 4242 O O . ASN A 1 533 ? -33.871 -15.735 -3.551 1.00 85.94 533 ASN A O 1
ATOM 4246 N N . GLN A 1 534 ? -35.844 -14.847 -2.954 1.00 88.56 534 GLN A N 1
ATOM 4247 C CA . GLN A 1 534 ? -36.663 -15.768 -3.754 1.00 88.56 534 GLN A CA 1
ATOM 4248 C C . GLN A 1 534 ? -36.356 -15.675 -5.251 1.00 88.56 534 GLN A C 1
ATOM 4250 O O . GLN A 1 534 ? -36.280 -16.695 -5.931 1.00 88.56 534 GLN A O 1
ATOM 4255 N N . ASN A 1 535 ? -36.143 -14.457 -5.751 1.00 82.56 535 ASN A N 1
ATOM 4256 C CA . ASN A 1 535 ? -35.822 -14.203 -7.156 1.00 82.56 535 ASN A CA 1
ATOM 4257 C C . ASN A 1 535 ? -34.308 -14.158 -7.421 1.00 82.56 535 ASN A C 1
ATOM 4259 O O . ASN A 1 535 ? -33.880 -13.916 -8.548 1.00 82.56 535 ASN A O 1
ATOM 4263 N N . GLN A 1 536 ? -33.495 -14.410 -6.390 1.00 79.44 536 GLN A N 1
ATOM 4264 C CA . GLN A 1 536 ? -32.037 -14.344 -6.416 1.00 79.44 536 GLN A CA 1
ATOM 4265 C C . GLN A 1 536 ? -31.497 -13.030 -7.028 1.00 79.44 536 GLN A C 1
ATOM 4267 O O . GLN A 1 536 ? -30.586 -13.055 -7.867 1.00 79.44 536 GLN A O 1
ATOM 4272 N N . LEU A 1 537 ? -32.101 -11.908 -6.638 1.00 74.12 537 LEU A N 1
ATOM 4273 C CA . LEU A 1 537 ? -31.743 -10.540 -7.008 1.00 74.12 537 LEU A CA 1
ATOM 4274 C C . LEU A 1 537 ? -31.006 -9.864 -5.845 1.00 74.12 537 LEU A C 1
ATOM 4276 O O . LEU A 1 537 ? -31.299 -10.145 -4.688 1.00 74.12 537 LEU A O 1
ATOM 4280 N N . ASP A 1 538 ? -30.117 -8.918 -6.145 1.00 73.31 538 ASP A N 1
ATOM 4281 C CA . ASP A 1 538 ? -29.497 -8.056 -5.130 1.00 73.31 538 ASP A CA 1
ATOM 4282 C C . ASP A 1 538 ? -30.104 -6.643 -5.184 1.00 73.31 538 ASP A C 1
ATOM 4284 O O . ASP A 1 538 ? -30.481 -6.164 -6.252 1.00 73.31 538 ASP A O 1
ATOM 4288 N N . LEU A 1 539 ? -30.129 -5.933 -4.051 1.00 71.44 539 LEU A N 1
ATOM 4289 C CA . LEU A 1 539 ? -30.590 -4.533 -3.938 1.00 71.44 539 LEU A CA 1
ATOM 4290 C C . LEU A 1 539 ? -29.905 -3.574 -4.923 1.00 71.44 539 LEU A C 1
ATOM 4292 O O . LEU A 1 539 ? -30.518 -2.652 -5.450 1.00 71.44 539 LEU A O 1
ATOM 4296 N N . GLU A 1 540 ? -28.623 -3.799 -5.179 1.00 64.25 540 GLU A N 1
ATOM 4297 C CA . GLU A 1 540 ? -27.809 -2.973 -6.069 1.00 64.25 540 GLU A CA 1
ATOM 4298 C C . GLU A 1 540 ? -28.254 -3.103 -7.540 1.00 64.25 540 GLU A C 1
ATOM 4300 O O . GLU A 1 540 ? -28.196 -2.132 -8.291 1.00 64.25 540 GLU A O 1
ATOM 4305 N N . LEU A 1 541 ? -28.793 -4.271 -7.929 1.00 63.28 541 LEU A N 1
ATOM 4306 C CA . LEU A 1 541 ? -29.204 -4.601 -9.301 1.00 63.28 541 LEU A CA 1
ATOM 4307 C C . LEU A 1 541 ? -30.487 -3.902 -9.759 1.00 63.28 541 LEU A C 1
ATOM 4309 O O . LEU A 1 541 ? -30.743 -3.826 -10.956 1.00 63.28 541 LEU A O 1
ATOM 4313 N N . ILE A 1 542 ? -31.300 -3.405 -8.827 1.00 70.31 542 ILE A N 1
ATOM 4314 C CA . ILE A 1 542 ? -32.572 -2.724 -9.122 1.00 70.31 542 ILE A CA 1
ATOM 4315 C C . ILE A 1 542 ? -32.434 -1.194 -9.173 1.00 70.31 542 ILE A C 1
ATOM 4317 O O . ILE A 1 542 ? -33.438 -0.488 -9.292 1.00 70.31 542 ILE A O 1
ATOM 4321 N N . SER A 1 543 ? -31.200 -0.682 -9.097 1.00 67.94 543 SER A N 1
ATOM 4322 C CA . SER A 1 543 ? -30.877 0.740 -9.239 1.00 67.94 543 SER A CA 1
ATOM 4323 C C . SER A 1 543 ? -30.965 1.215 -10.698 1.00 67.94 543 SER A C 1
ATOM 4325 O O . SER A 1 543 ? -30.745 0.450 -11.638 1.00 67.94 543 SER A O 1
ATOM 4327 N N . ILE A 1 544 ? -31.265 2.505 -10.889 1.00 62.34 544 ILE A N 1
ATOM 4328 C CA . ILE A 1 544 ? -31.374 3.146 -12.216 1.00 62.34 544 ILE A CA 1
ATOM 4329 C C . ILE A 1 544 ? -30.054 3.035 -13.000 1.00 62.34 544 ILE A C 1
ATOM 4331 O O . ILE A 1 544 ? -30.058 2.721 -14.187 1.00 62.34 544 ILE A O 1
ATOM 4335 N N . GLU A 1 545 ? -28.919 3.209 -12.323 1.00 57.91 545 GLU A N 1
ATOM 4336 C CA . GLU A 1 545 ? -27.581 3.100 -12.919 1.00 57.91 545 GLU A CA 1
ATOM 4337 C C . GLU A 1 545 ? -27.300 1.697 -13.488 1.00 57.91 545 GLU A C 1
ATOM 4339 O O . GLU A 1 545 ? -26.690 1.546 -14.549 1.00 57.91 545 GLU A O 1
ATOM 4344 N N . THR A 1 546 ? -27.819 0.652 -12.838 1.00 60.53 546 THR A N 1
ATOM 4345 C CA . THR A 1 546 ? -27.637 -0.732 -13.298 1.00 60.53 546 THR A CA 1
ATOM 4346 C C . THR A 1 546 ? -28.485 -1.049 -14.532 1.00 60.53 546 THR A C 1
ATOM 4348 O O . THR A 1 546 ? -28.054 -1.815 -15.393 1.00 60.53 546 THR A O 1
ATOM 4351 N N . GLU A 1 547 ? -29.658 -0.425 -14.671 1.00 62.47 547 GLU A N 1
ATOM 4352 C CA . GLU A 1 547 ? -30.527 -0.541 -15.850 1.00 62.47 547 GLU A CA 1
ATOM 4353 C C . GLU A 1 547 ? -29.916 0.138 -17.088 1.00 62.47 547 GLU A C 1
ATOM 4355 O O . GLU A 1 547 ? -29.958 -0.421 -18.188 1.00 62.47 547 GLU A O 1
ATOM 4360 N N . GLU A 1 548 ? -29.288 1.305 -16.918 1.00 63.12 548 GLU A N 1
ATOM 4361 C CA . GLU A 1 548 ? -28.526 1.966 -17.987 1.00 63.12 548 GLU A CA 1
ATOM 4362 C C . GLU A 1 548 ? -27.346 1.106 -18.453 1.00 63.12 548 GLU A C 1
ATOM 4364 O O . GLU A 1 548 ? -27.133 0.935 -19.660 1.00 63.12 548 GLU A O 1
ATOM 4369 N N . LEU A 1 549 ? -26.621 0.494 -17.509 1.00 60.56 549 LEU A N 1
ATOM 4370 C CA . LEU A 1 549 ? -25.580 -0.483 -17.816 1.00 60.56 549 LEU A CA 1
ATOM 4371 C C . LEU A 1 549 ? -26.164 -1.684 -18.576 1.00 60.56 549 LEU A C 1
ATOM 4373 O O . LEU A 1 549 ? -25.706 -1.988 -19.678 1.00 60.56 549 LEU A O 1
ATOM 4377 N N . ALA A 1 550 ? -27.195 -2.345 -18.046 1.00 61.44 550 ALA A N 1
ATOM 4378 C CA . ALA A 1 550 ? -27.791 -3.556 -18.621 1.00 61.44 550 ALA A CA 1
ATOM 4379 C C . ALA A 1 550 ? -28.284 -3.363 -20.065 1.00 61.44 550 ALA A C 1
ATOM 4381 O O . ALA A 1 550 ? -27.993 -4.192 -20.936 1.00 61.44 550 ALA A O 1
ATOM 4382 N N . ASN A 1 551 ? -28.954 -2.239 -20.343 1.00 62.28 551 ASN A N 1
ATOM 4383 C CA . ASN A 1 551 ? -29.441 -1.886 -21.678 1.00 62.28 551 ASN A CA 1
ATOM 4384 C C . ASN A 1 551 ? -28.302 -1.640 -22.678 1.00 62.28 551 ASN A C 1
ATOM 4386 O O . ASN A 1 551 ? -28.411 -2.010 -23.848 1.00 62.28 551 ASN A O 1
ATOM 4390 N N . LYS A 1 552 ? -27.179 -1.075 -22.224 1.00 58.94 552 LYS A N 1
ATOM 4391 C CA . LYS A 1 552 ? -25.964 -0.913 -23.034 1.00 58.94 552 LYS A CA 1
ATOM 4392 C C . LYS A 1 552 ? -25.320 -2.262 -23.379 1.00 58.94 552 LYS A C 1
ATOM 4394 O O . LYS A 1 552 ? -24.833 -2.431 -24.496 1.00 58.94 552 LYS A O 1
ATOM 4399 N N . TYR A 1 553 ? -25.354 -3.232 -22.461 1.00 57.19 553 TYR A N 1
ATOM 4400 C CA . TYR A 1 553 ? -24.768 -4.568 -22.646 1.00 57.19 553 TYR A CA 1
ATOM 4401 C C . TYR A 1 553 ? -25.591 -5.514 -23.522 1.00 57.19 553 TYR A C 1
ATOM 4403 O O . TYR A 1 553 ? -25.008 -6.336 -24.232 1.00 57.19 553 TYR A O 1
ATOM 4411 N N . LYS A 1 554 ? -26.923 -5.376 -23.531 1.00 58.75 554 LYS A N 1
ATOM 4412 C CA . LYS A 1 554 ? -27.837 -6.186 -24.360 1.00 58.75 554 LYS A CA 1
ATOM 4413 C C . LYS A 1 554 ? -27.492 -6.146 -25.856 1.00 58.75 554 LYS A C 1
ATOM 4415 O O . LYS A 1 554 ? -27.782 -7.092 -26.581 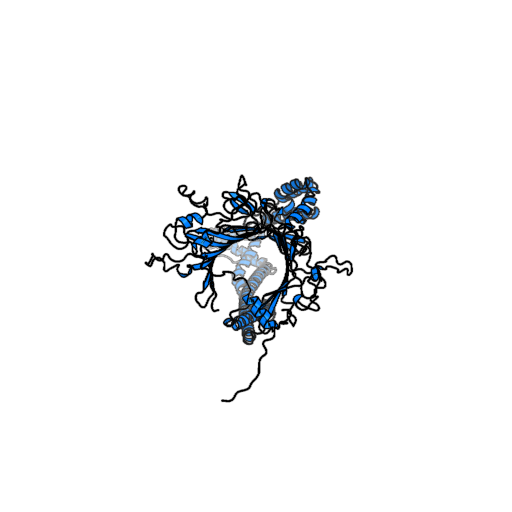1.00 58.75 554 LYS A O 1
ATOM 4420 N N . ASN A 1 555 ? -26.825 -5.082 -26.299 1.00 53.91 555 ASN A N 1
ATOM 4421 C CA . ASN A 1 555 ? -26.474 -4.867 -27.697 1.00 53.91 555 ASN A CA 1
ATOM 4422 C C . ASN A 1 555 ? -25.054 -5.341 -28.076 1.00 53.91 555 ASN A C 1
ATOM 4424 O O . ASN A 1 555 ? -24.713 -5.237 -29.253 1.00 53.91 555 ASN A O 1
ATOM 4428 N N . ASN A 1 556 ? -24.207 -5.825 -27.143 1.00 54.69 556 ASN A N 1
ATOM 4429 C CA . ASN A 1 556 ? -22.815 -6.193 -27.480 1.00 54.69 556 ASN A CA 1
ATOM 4430 C C . ASN A 1 556 ? -22.126 -7.215 -26.520 1.00 54.69 556 ASN A C 1
ATOM 4432 O O . ASN A 1 556 ? -21.265 -6.844 -25.720 1.00 54.69 556 ASN A O 1
ATOM 4436 N N . PRO A 1 557 ? -22.459 -8.521 -26.579 1.00 47.34 557 PRO A N 1
ATOM 4437 C CA . PRO A 1 557 ? -21.946 -9.535 -25.639 1.00 47.34 557 PRO A CA 1
ATOM 4438 C C . PRO A 1 557 ? -20.491 -10.009 -25.872 1.00 47.34 557 PRO A C 1
ATOM 4440 O O . PRO A 1 557 ? -19.836 -10.425 -24.922 1.00 47.34 557 PRO A O 1
ATOM 4443 N N . ASN A 1 558 ? -19.930 -9.894 -27.084 1.00 48.12 558 ASN A N 1
ATOM 4444 C CA . ASN A 1 558 ? -18.544 -10.316 -27.401 1.00 48.12 558 ASN A CA 1
ATOM 4445 C C . ASN A 1 558 ? -17.448 -9.350 -26.890 1.00 48.12 558 ASN A C 1
ATOM 4447 O O . ASN A 1 558 ? -16.263 -9.540 -27.155 1.00 48.12 558 ASN A O 1
ATOM 4451 N N . ASP A 1 559 ? -17.836 -8.305 -26.162 1.00 56.09 559 ASP A N 1
ATOM 4452 C CA . ASP A 1 559 ? -16.996 -7.157 -25.818 1.00 56.09 559 ASP A CA 1
ATOM 4453 C C . ASP A 1 559 ? -16.142 -7.393 -24.547 1.00 56.09 559 ASP A C 1
ATOM 4455 O O . ASP A 1 559 ? -15.122 -6.750 -24.343 1.00 56.09 559 ASP A O 1
ATOM 4459 N N . PHE A 1 560 ? -16.493 -8.355 -23.683 1.00 54.69 560 PHE A N 1
ATOM 4460 C CA . PHE A 1 560 ? -15.926 -8.477 -22.324 1.00 54.69 560 PHE A CA 1
ATOM 4461 C C . PHE A 1 560 ? -14.575 -9.192 -22.254 1.00 54.69 560 PHE A C 1
ATOM 4463 O O . PHE A 1 560 ? -13.615 -8.653 -21.704 1.00 54.69 560 PHE A O 1
ATOM 4470 N N . ALA A 1 561 ? -14.477 -10.399 -22.821 1.00 52.62 561 ALA A N 1
ATOM 4471 C CA . ALA A 1 561 ? -13.206 -11.122 -22.905 1.00 52.62 561 ALA A CA 1
ATOM 4472 C C . ALA A 1 561 ? -12.184 -10.334 -23.741 1.00 52.62 561 ALA A C 1
ATOM 4474 O O . ALA A 1 561 ? -10.992 -10.333 -23.440 1.00 52.62 561 ALA A O 1
ATOM 4475 N N . VAL A 1 562 ? -12.674 -9.604 -24.749 1.00 56.25 562 VAL A N 1
ATOM 4476 C CA . VAL A 1 562 ? -11.883 -8.679 -25.561 1.00 56.25 562 VAL A CA 1
ATOM 4477 C C . VAL A 1 562 ? -11.422 -7.484 -24.720 1.00 56.25 562 VAL A C 1
ATOM 4479 O O . VAL A 1 562 ? -10.225 -7.227 -24.682 1.00 56.25 562 VAL A O 1
ATOM 4482 N N . LYS A 1 563 ? -12.299 -6.814 -23.960 1.00 64.19 563 LYS A N 1
ATOM 4483 C CA . LYS A 1 563 ? -11.930 -5.689 -23.076 1.00 64.19 563 LYS A CA 1
ATOM 4484 C C . LYS A 1 563 ? -10.962 -6.068 -21.959 1.00 64.19 563 LYS A C 1
ATOM 4486 O O . LYS A 1 563 ? -9.983 -5.361 -21.755 1.00 64.19 563 LYS A O 1
ATOM 4491 N N . ASN A 1 564 ? -11.163 -7.198 -21.281 1.00 64.62 564 ASN A N 1
ATOM 4492 C CA . ASN A 1 564 ? -10.224 -7.657 -20.251 1.00 64.62 564 ASN A CA 1
ATOM 4493 C C . ASN A 1 564 ? -8.871 -8.063 -20.850 1.00 64.62 564 ASN A C 1
ATOM 4495 O O . ASN A 1 564 ? -7.830 -7.792 -20.254 1.00 64.62 564 ASN A O 1
ATOM 4499 N N . ARG A 1 565 ? -8.854 -8.652 -22.054 1.00 65.94 565 ARG A N 1
ATOM 4500 C CA . ARG A 1 565 ? -7.609 -8.896 -22.794 1.00 65.94 565 ARG A CA 1
ATOM 4501 C C . ARG A 1 565 ? -6.920 -7.593 -23.203 1.00 65.94 565 ARG A C 1
ATOM 4503 O O . ARG A 1 565 ? -5.700 -7.527 -23.136 1.00 65.94 565 ARG A O 1
ATOM 4510 N N . LEU A 1 566 ? -7.677 -6.564 -23.584 1.00 73.94 566 LEU A N 1
ATOM 4511 C CA . LEU A 1 566 ? -7.144 -5.234 -23.896 1.00 73.94 566 LEU A CA 1
ATOM 4512 C C . LEU A 1 566 ? -6.547 -4.555 -22.653 1.00 73.94 566 LEU A C 1
ATOM 4514 O O . LEU A 1 566 ? -5.458 -4.001 -22.750 1.00 73.94 566 LEU A O 1
ATOM 4518 N N . LEU A 1 567 ? -7.187 -4.671 -21.483 1.00 84.94 567 LEU A N 1
ATOM 4519 C CA . LEU A 1 567 ? -6.630 -4.193 -20.210 1.00 84.94 567 LEU A CA 1
ATOM 4520 C C . LEU A 1 567 ? -5.347 -4.943 -19.827 1.00 84.94 567 LEU A C 1
ATOM 4522 O O . LEU A 1 567 ? -4.342 -4.330 -19.481 1.00 84.94 567 LEU A O 1
ATOM 4526 N N . ASN A 1 568 ? -5.336 -6.272 -19.953 1.00 88.88 568 ASN A N 1
ATOM 4527 C CA . ASN A 1 568 ? -4.144 -7.086 -19.694 1.00 88.88 568 ASN A CA 1
ATOM 4528 C C . ASN A 1 568 ? -3.009 -6.843 -20.709 1.00 88.88 568 ASN A C 1
ATOM 4530 O O . ASN A 1 568 ? -1.859 -7.202 -20.455 1.00 88.88 568 ASN A O 1
ATOM 4534 N N . ALA A 1 569 ? -3.304 -6.247 -21.864 1.00 88.88 569 ALA A N 1
ATOM 4535 C CA . ALA A 1 569 ? -2.286 -5.808 -22.812 1.00 88.88 569 ALA A CA 1
ATOM 4536 C C . ALA A 1 569 ? -1.579 -4.520 -22.376 1.00 88.88 569 ALA A C 1
ATOM 4538 O O . ALA A 1 569 ? -0.574 -4.183 -22.991 1.00 88.88 569 ALA A O 1
ATOM 4539 N N . LYS A 1 570 ? -2.104 -3.817 -21.364 1.00 91.81 570 LYS A N 1
ATOM 4540 C CA . LYS A 1 570 ? -1.718 -2.460 -20.964 1.00 91.81 570 LYS A CA 1
ATOM 4541 C C . LYS A 1 570 ? -1.690 -2.333 -19.439 1.00 91.81 570 LYS A C 1
ATOM 4543 O O . LYS A 1 570 ? -2.439 -1.561 -18.843 1.00 91.81 570 LYS A O 1
ATOM 4548 N N . GLY A 1 571 ? -0.902 -3.163 -18.769 1.00 93.69 571 GLY A N 1
ATOM 4549 C CA . GLY A 1 571 ? -0.950 -3.219 -17.312 1.00 93.69 571 GLY A CA 1
ATOM 4550 C C . GLY A 1 571 ? 0.255 -3.872 -16.669 1.00 93.69 571 GLY A C 1
ATOM 4551 O O . GLY A 1 571 ? 1.137 -4.409 -17.334 1.00 93.69 571 GLY A O 1
ATOM 4552 N N . ILE A 1 572 ? 0.276 -3.815 -15.345 1.00 96.31 572 ILE A N 1
ATOM 4553 C CA . ILE A 1 572 ? 1.264 -4.467 -14.494 1.00 96.31 572 ILE A CA 1
ATOM 4554 C C . ILE A 1 572 ? 0.515 -5.378 -13.530 1.00 96.31 572 ILE A C 1
ATOM 4556 O O . ILE A 1 572 ? -0.487 -4.973 -12.948 1.00 96.31 572 ILE A O 1
ATOM 4560 N N . ARG A 1 573 ? 1.003 -6.600 -13.351 1.00 96.88 573 ARG A N 1
ATOM 4561 C CA . ARG A 1 573 ? 0.520 -7.557 -12.364 1.00 96.88 573 ARG A CA 1
ATOM 4562 C C . ARG A 1 573 ? 1.643 -7.919 -11.407 1.00 96.88 573 ARG A C 1
ATOM 4564 O O . ARG A 1 573 ? 2.758 -8.204 -11.841 1.00 96.88 573 ARG A O 1
ATOM 4571 N N . ILE A 1 574 ? 1.314 -7.954 -10.122 1.00 98.06 574 ILE A N 1
ATOM 4572 C CA . ILE A 1 574 ? 2.145 -8.516 -9.063 1.00 98.06 574 ILE A CA 1
ATOM 4573 C C . ILE A 1 574 ? 1.331 -9.618 -8.386 1.00 98.06 574 ILE A C 1
ATOM 457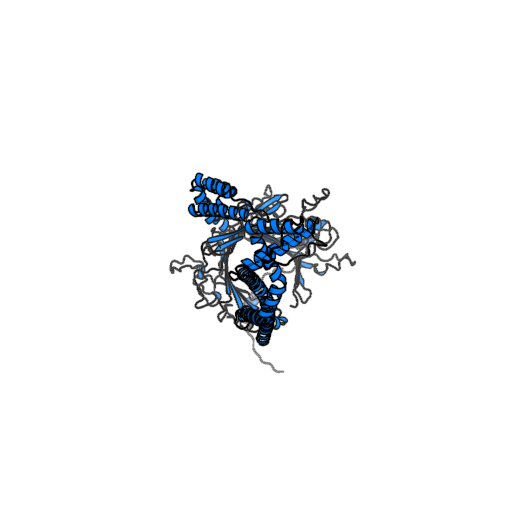5 O O . ILE A 1 574 ? 0.290 -9.335 -7.800 1.00 98.06 574 ILE A O 1
ATOM 4579 N N . SER A 1 575 ? 1.787 -10.862 -8.491 1.00 96.88 575 SER A N 1
ATOM 4580 C CA . SER A 1 575 ? 1.119 -12.044 -7.930 1.00 96.88 575 SER A CA 1
ATOM 4581 C C . SER A 1 575 ? 2.021 -12.728 -6.919 1.00 96.88 575 SER A C 1
ATOM 4583 O O . SER A 1 575 ? 3.235 -12.770 -7.118 1.00 96.88 575 SER A O 1
ATOM 4585 N N . THR A 1 576 ? 1.437 -13.256 -5.847 1.00 95.38 576 THR A N 1
ATOM 4586 C CA . THR A 1 576 ? 2.165 -13.962 -4.782 1.00 95.38 576 THR A CA 1
ATOM 4587 C C . THR A 1 576 ? 1.695 -15.401 -4.583 1.00 95.38 576 THR A C 1
ATOM 4589 O O . THR A 1 576 ? 2.381 -16.161 -3.907 1.00 95.38 576 THR A O 1
ATOM 4592 N N . ALA A 1 577 ? 0.557 -15.799 -5.161 1.00 94.00 577 ALA A N 1
ATOM 4593 C CA . ALA A 1 577 ? 0.057 -17.167 -5.069 1.00 94.00 577 ALA A CA 1
ATOM 4594 C C . ALA A 1 577 ? 0.764 -18.089 -6.074 1.00 94.00 577 ALA A C 1
ATOM 4596 O O . ALA A 1 577 ? 0.684 -17.875 -7.285 1.00 94.00 577 ALA A O 1
ATOM 4597 N N . THR A 1 578 ? 1.437 -19.125 -5.573 1.00 90.75 578 THR A N 1
ATOM 4598 C CA . THR A 1 578 ? 2.073 -20.170 -6.385 1.00 90.75 578 THR A CA 1
ATOM 4599 C C . THR A 1 578 ? 1.157 -21.387 -6.537 1.00 90.75 578 THR A C 1
ATOM 4601 O O . THR A 1 578 ? 0.458 -21.759 -5.598 1.00 90.75 578 THR A O 1
ATOM 4604 N N . GLU A 1 579 ? 1.161 -22.015 -7.714 1.00 88.06 579 GLU A N 1
ATOM 4605 C CA . GLU A 1 579 ? 0.423 -23.259 -7.997 1.00 88.06 579 GLU A CA 1
ATOM 4606 C C . GLU A 1 579 ? 1.250 -24.510 -7.667 1.00 88.06 579 GLU A C 1
ATOM 4608 O O . GLU A 1 579 ? 0.692 -25.551 -7.318 1.00 88.06 579 GLU A O 1
ATOM 4613 N N . ASP A 1 580 ? 2.577 -24.417 -7.779 1.00 82.00 580 ASP A N 1
ATOM 4614 C CA . ASP A 1 580 ? 3.526 -25.444 -7.369 1.00 82.00 580 ASP A CA 1
ATOM 4615 C C . ASP A 1 580 ? 4.334 -24.971 -6.153 1.00 82.00 580 ASP A C 1
ATOM 4617 O O . ASP A 1 580 ? 4.900 -23.876 -6.132 1.00 82.00 580 ASP A O 1
ATOM 4621 N N . ASP A 1 581 ? 4.382 -25.805 -5.114 1.00 67.25 581 ASP A N 1
ATOM 4622 C CA . ASP A 1 581 ? 5.299 -25.589 -4.000 1.00 67.25 581 ASP A CA 1
ATOM 4623 C C . ASP A 1 581 ? 6.628 -26.279 -4.328 1.00 67.25 581 ASP A C 1
ATOM 4625 O O . ASP A 1 581 ? 6.705 -27.502 -4.453 1.00 67.25 581 ASP A O 1
ATOM 4629 N N . LEU A 1 582 ? 7.661 -25.474 -4.578 1.00 74.06 582 LEU A N 1
ATOM 4630 C CA . LEU A 1 582 ? 9.013 -25.936 -4.909 1.00 74.06 582 LEU A CA 1
ATOM 4631 C C . LEU A 1 582 ? 9.966 -25.823 -3.707 1.00 74.06 582 LEU A C 1
ATOM 4633 O O . LEU A 1 582 ? 11.177 -25.996 -3.877 1.00 74.06 582 LEU A O 1
ATOM 4637 N N . ASP A 1 583 ? 9.442 -25.529 -2.513 1.00 70.44 583 ASP A N 1
ATOM 4638 C CA . ASP A 1 583 ? 10.244 -25.208 -1.332 1.00 70.44 583 ASP A CA 1
ATOM 4639 C C . ASP A 1 583 ? 10.752 -26.443 -0.559 1.00 70.44 583 ASP A C 1
ATOM 4641 O O . ASP A 1 583 ? 11.573 -26.293 0.345 1.00 70.44 583 ASP A O 1
ATOM 4645 N N . ASP A 1 584 ? 10.361 -27.660 -0.960 1.00 65.06 584 ASP A N 1
ATOM 4646 C CA . ASP A 1 584 ? 10.717 -28.923 -0.285 1.00 65.06 584 ASP A CA 1
ATOM 4647 C C . ASP A 1 584 ? 12.236 -29.201 -0.203 1.00 65.06 584 ASP A C 1
ATOM 4649 O O . ASP A 1 584 ? 12.693 -29.904 0.702 1.00 65.06 584 ASP A O 1
ATOM 4653 N N . GLU A 1 585 ? 13.038 -28.676 -1.142 1.00 68.31 585 GLU A N 1
ATOM 4654 C CA . GLU A 1 585 ? 14.505 -28.863 -1.163 1.00 68.31 585 GLU A CA 1
ATOM 4655 C C . GLU A 1 585 ? 15.290 -27.537 -1.104 1.00 68.31 585 GLU A C 1
ATOM 4657 O O . GLU A 1 585 ? 16.390 -27.497 -0.546 1.00 68.31 585 GLU A O 1
ATOM 4662 N N . TYR A 1 586 ? 14.752 -26.440 -1.655 1.00 78.19 586 TYR A N 1
ATOM 4663 C CA . TYR A 1 586 ? 15.417 -25.131 -1.690 1.00 78.19 586 TYR A CA 1
ATOM 4664 C C . TYR A 1 586 ? 14.405 -23.991 -1.605 1.00 78.19 586 TYR A C 1
ATOM 4666 O O . TYR A 1 586 ? 13.439 -23.952 -2.356 1.00 78.19 586 TYR A O 1
ATOM 4674 N N . SER A 1 587 ? 14.692 -22.980 -0.785 1.00 84.94 587 SER A N 1
ATOM 4675 C CA . SER A 1 587 ? 13.791 -21.838 -0.597 1.00 84.94 587 SER A CA 1
ATOM 4676 C C . SER A 1 587 ? 13.827 -20.805 -1.726 1.00 84.94 587 SER A C 1
ATOM 4678 O O . SER A 1 587 ? 12.970 -19.924 -1.778 1.00 84.94 587 SER A O 1
ATOM 4680 N N . THR A 1 588 ? 14.800 -20.872 -2.639 1.00 86.81 588 THR A N 1
ATOM 4681 C CA . THR A 1 588 ? 14.844 -20.037 -3.849 1.00 86.81 588 THR A CA 1
ATOM 4682 C C . THR A 1 588 ? 15.568 -20.750 -4.995 1.00 86.81 588 THR A C 1
ATOM 4684 O O . THR A 1 588 ? 16.574 -21.427 -4.746 1.00 86.81 588 THR A O 1
ATOM 4687 N N . PRO A 1 589 ? 15.146 -20.558 -6.263 1.00 83.81 589 PRO A N 1
ATOM 4688 C CA . PRO A 1 589 ? 15.848 -21.121 -7.417 1.00 83.81 589 PRO A CA 1
ATOM 4689 C C . PRO A 1 589 ? 17.307 -20.652 -7.536 1.00 83.81 589 PRO A C 1
ATOM 4691 O O . PRO A 1 589 ? 18.126 -21.326 -8.154 1.00 83.81 589 PRO A O 1
ATOM 4694 N N . ALA A 1 590 ? 17.663 -19.529 -6.899 1.00 80.56 590 ALA A N 1
ATOM 4695 C CA . ALA A 1 590 ? 19.026 -19.008 -6.879 1.00 80.56 590 ALA A CA 1
ATOM 4696 C C . ALA A 1 590 ? 20.020 -19.873 -6.077 1.00 80.56 590 ALA A C 1
ATOM 4698 O O . ALA A 1 590 ? 21.224 -19.682 -6.223 1.00 80.56 590 ALA A O 1
ATOM 4699 N N . MET A 1 591 ? 19.563 -20.810 -5.233 1.00 79.38 591 MET A N 1
ATOM 4700 C CA . MET A 1 591 ? 20.448 -21.617 -4.376 1.00 79.38 591 MET A CA 1
ATOM 4701 C C . MET A 1 591 ? 21.293 -22.639 -5.139 1.00 79.38 591 MET A C 1
ATOM 4703 O O . MET A 1 591 ? 22.411 -22.954 -4.728 1.00 79.38 591 MET A O 1
ATOM 4707 N N . LYS A 1 592 ? 20.765 -23.194 -6.231 1.00 76.56 592 LYS A N 1
ATOM 4708 C CA . LYS A 1 592 ? 21.421 -24.275 -6.966 1.00 76.56 592 LYS A CA 1
ATOM 4709 C C . LYS A 1 592 ? 21.118 -24.174 -8.449 1.00 76.56 592 LYS A C 1
ATOM 4711 O O . LYS A 1 592 ? 20.000 -23.908 -8.872 1.00 76.56 592 LYS A O 1
ATOM 4716 N N . VAL A 1 593 ? 22.143 -24.440 -9.249 1.00 70.81 593 VAL A N 1
ATOM 4717 C CA . VAL A 1 593 ? 22.024 -24.472 -10.706 1.00 70.81 593 VAL A CA 1
ATOM 4718 C C . VAL A 1 593 ? 21.025 -25.552 -11.137 1.00 70.81 593 VAL A C 1
ATOM 4720 O O . VAL A 1 593 ? 21.116 -26.698 -10.694 1.00 70.81 593 VAL A O 1
ATOM 4723 N N . GLY A 1 594 ? 20.107 -25.194 -12.040 1.00 71.31 594 GLY A N 1
ATOM 4724 C CA . GLY A 1 594 ? 19.148 -26.118 -12.654 1.00 71.31 594 GLY A CA 1
ATOM 4725 C C . GLY A 1 594 ? 17.835 -26.310 -11.888 1.00 71.31 594 GLY A C 1
ATOM 4726 O O . GLY A 1 594 ? 17.050 -27.180 -12.274 1.00 71.31 594 GLY A O 1
ATOM 4727 N N . LEU A 1 595 ? 17.591 -25.521 -10.835 1.00 79.12 595 LEU A N 1
ATOM 4728 C CA . LEU A 1 595 ? 16.289 -25.457 -10.172 1.00 79.12 595 LEU A CA 1
ATOM 4729 C C . LEU A 1 595 ? 15.239 -24.779 -11.053 1.00 79.12 595 LEU A C 1
ATOM 4731 O O . LEU A 1 595 ? 15.560 -24.000 -11.951 1.00 79.12 595 LEU A O 1
ATOM 4735 N N . LYS A 1 596 ? 13.975 -25.103 -10.783 1.00 82.31 596 LYS A N 1
ATOM 4736 C CA . LYS A 1 596 ? 12.818 -24.502 -11.443 1.00 82.31 596 LYS A CA 1
ATOM 4737 C C . LYS A 1 596 ? 12.346 -23.281 -10.659 1.00 82.31 596 LYS A C 1
ATOM 4739 O O . LYS A 1 596 ? 12.315 -23.312 -9.435 1.00 82.31 596 LYS A O 1
ATOM 4744 N N . ALA A 1 597 ? 11.948 -22.238 -11.369 1.00 86.12 597 ALA A N 1
ATOM 4745 C CA . ALA A 1 597 ? 11.134 -21.158 -10.840 1.00 86.12 597 ALA A CA 1
ATOM 4746 C C . ALA A 1 597 ? 9.671 -21.612 -10.682 1.00 86.12 597 ALA A C 1
ATOM 4748 O O . ALA A 1 597 ? 9.212 -22.424 -11.490 1.00 86.12 597 ALA A O 1
ATOM 4749 N N . PRO A 1 598 ? 8.934 -21.077 -9.697 1.00 87.50 598 PRO A N 1
ATOM 4750 C CA . PRO A 1 598 ? 7.544 -21.447 -9.465 1.00 87.50 598 PRO A CA 1
ATOM 4751 C C . PRO A 1 598 ? 6.594 -20.908 -10.542 1.00 87.50 598 PRO A C 1
ATOM 4753 O O . PRO A 1 598 ? 6.847 -19.891 -11.204 1.00 87.50 598 PRO A O 1
ATOM 4756 N N . ILE A 1 599 ? 5.485 -21.614 -10.702 1.00 88.25 599 ILE A N 1
ATOM 4757 C CA . ILE A 1 599 ? 4.293 -21.252 -11.455 1.00 88.25 599 ILE A CA 1
ATOM 4758 C C . ILE A 1 599 ? 3.380 -20.483 -10.508 1.00 88.25 599 ILE A C 1
ATOM 4760 O O . ILE A 1 599 ? 3.141 -20.889 -9.375 1.00 88.25 599 ILE A O 1
ATOM 4764 N N . PHE A 1 600 ? 2.885 -19.350 -10.983 1.00 92.62 600 PHE A N 1
ATOM 4765 C CA . PHE A 1 600 ? 1.948 -18.524 -10.238 1.00 92.62 600 PHE A CA 1
ATOM 4766 C C . PHE A 1 600 ? 0.549 -18.762 -10.768 1.00 92.62 600 PHE A C 1
ATOM 4768 O O . PHE A 1 600 ? 0.395 -19.035 -11.962 1.00 92.62 600 PHE A O 1
ATOM 4775 N N . ASP A 1 601 ? -0.438 -18.598 -9.889 1.00 94.38 601 ASP A N 1
ATOM 4776 C CA . ASP A 1 601 ? -1.850 -18.616 -10.258 1.00 94.38 601 ASP A CA 1
ATOM 4777 C C . ASP A 1 601 ? -2.059 -17.721 -11.487 1.00 94.38 601 ASP A C 1
ATOM 4779 O O . ASP A 1 601 ? -1.383 -16.701 -11.653 1.00 94.38 601 ASP A O 1
ATOM 4783 N N . ALA A 1 602 ? -2.949 -18.080 -12.404 1.00 90.94 602 ALA A N 1
ATOM 4784 C CA . ALA A 1 602 ? -3.128 -17.295 -13.625 1.00 90.94 602 ALA A CA 1
ATOM 4785 C C . ALA A 1 602 ? -3.897 -15.974 -13.405 1.00 90.94 602 ALA A C 1
ATOM 4787 O O . ALA A 1 602 ? -3.889 -15.106 -14.282 1.00 90.94 602 ALA A O 1
ATOM 4788 N N . THR A 1 603 ? -4.581 -15.822 -12.271 1.00 90.00 603 THR A N 1
ATOM 4789 C CA . THR A 1 603 ? -5.571 -14.768 -12.019 1.00 90.00 603 THR A CA 1
ATOM 4790 C C . THR A 1 603 ? -5.276 -13.907 -10.796 1.00 90.00 603 THR A C 1
ATOM 4792 O O . THR A 1 603 ? -5.562 -12.712 -10.849 1.00 90.00 603 THR A O 1
ATOM 4795 N N . GLU A 1 604 ? -4.665 -14.448 -9.747 1.00 94.75 604 GLU A N 1
ATOM 4796 C CA . GLU A 1 604 ? -4.454 -13.772 -8.461 1.00 94.75 604 GLU A CA 1
ATOM 4797 C C . GLU A 1 604 ? -3.573 -12.513 -8.557 1.00 94.75 604 GLU A C 1
ATOM 4799 O O . GLU A 1 604 ? -2.741 -12.359 -9.451 1.00 94.75 604 GLU A O 1
ATOM 4804 N N . GLY A 1 605 ? -3.733 -11.586 -7.626 1.00 95.75 605 GLY A N 1
ATOM 4805 C CA . GLY A 1 605 ? -2.740 -10.551 -7.364 1.00 95.75 605 GLY A CA 1
ATOM 4806 C C . GLY A 1 605 ? -3.232 -9.132 -7.595 1.00 95.75 605 GLY A C 1
ATOM 4807 O O . GLY A 1 605 ? -4.412 -8.865 -7.837 1.00 95.75 605 GLY A O 1
ATOM 4808 N N . LEU A 1 606 ? -2.286 -8.206 -7.489 1.00 97.44 606 LEU A N 1
ATOM 4809 C CA . LEU A 1 606 ? -2.465 -6.780 -7.706 1.00 97.44 606 LEU A CA 1
ATOM 4810 C C . LEU A 1 606 ? -2.262 -6.454 -9.185 1.00 97.44 606 LEU A C 1
ATOM 4812 O O . LEU A 1 606 ? -1.184 -6.671 -9.731 1.00 97.44 606 LEU A O 1
ATOM 4816 N N . TYR A 1 607 ? -3.281 -5.877 -9.803 1.00 95.81 607 TYR A N 1
ATOM 4817 C CA . TYR A 1 607 ? -3.274 -5.358 -11.160 1.00 95.81 607 TYR A CA 1
ATOM 4818 C C . TYR A 1 607 ? -3.277 -3.834 -11.120 1.00 95.81 607 TYR A C 1
ATOM 4820 O O . TYR A 1 607 ? -4.067 -3.217 -10.408 1.00 95.81 607 TYR A O 1
ATOM 4828 N N . ILE A 1 608 ? -2.407 -3.237 -11.918 1.00 96.44 608 ILE A N 1
ATOM 4829 C CA . ILE A 1 608 ? -2.313 -1.802 -12.151 1.00 96.44 608 ILE A CA 1
ATOM 4830 C C . ILE A 1 608 ? -2.504 -1.622 -13.654 1.00 96.44 608 ILE A C 1
ATOM 4832 O O . ILE A 1 608 ? -1.591 -1.901 -14.430 1.00 96.44 608 ILE A O 1
ATOM 4836 N N . TYR A 1 609 ? -3.705 -1.233 -14.075 1.00 94.75 609 TYR A N 1
ATOM 4837 C CA . TYR A 1 609 ? -4.030 -1.018 -15.487 1.00 94.75 609 TYR A CA 1
ATOM 4838 C C . TYR A 1 609 ? -3.728 0.405 -15.931 1.00 94.75 609 TYR A C 1
ATOM 4840 O O . TYR A 1 609 ? -3.838 1.346 -15.144 1.00 94.75 609 TYR A O 1
ATOM 4848 N N . SER A 1 610 ? -3.336 0.537 -17.195 1.00 93.62 610 SER A N 1
ATOM 4849 C CA . SER A 1 610 ? -2.955 1.786 -17.851 1.00 93.62 610 SER A CA 1
ATOM 4850 C C . SER A 1 610 ? -2.017 2.684 -17.014 1.00 93.62 610 SER A C 1
ATOM 4852 O O . SER A 1 610 ? -2.257 3.892 -16.954 1.00 93.62 610 SER A O 1
ATOM 4854 N N . PRO A 1 611 ? -0.980 2.160 -16.311 1.00 95.31 611 PRO A N 1
ATOM 4855 C CA . PRO A 1 611 ? 0.002 3.024 -15.673 1.00 95.31 611 PRO A CA 1
ATOM 4856 C C . PRO A 1 611 ? 0.769 3.818 -16.733 1.00 95.31 611 PRO A C 1
ATOM 4858 O O . PRO A 1 611 ? 1.400 3.248 -17.627 1.00 95.31 611 PRO A O 1
ATOM 4861 N N . ASN A 1 612 ? 0.724 5.136 -16.587 1.00 95.44 612 ASN A N 1
ATOM 4862 C CA . ASN A 1 612 ? 1.434 6.116 -17.387 1.00 95.44 612 ASN A CA 1
ATOM 4863 C C . ASN A 1 612 ? 2.207 7.045 -16.451 1.00 95.44 612 ASN A C 1
ATOM 4865 O O . ASN A 1 612 ? 1.638 7.927 -15.805 1.00 95.44 612 ASN A O 1
ATOM 4869 N N . ILE A 1 613 ? 3.511 6.812 -16.348 1.00 95.88 613 ILE A N 1
ATOM 4870 C CA . ILE A 1 613 ? 4.417 7.491 -15.422 1.00 95.88 613 ILE A CA 1
ATOM 4871 C C . ILE A 1 613 ? 5.398 8.316 -16.253 1.00 95.88 613 ILE A C 1
ATOM 4873 O O . ILE A 1 613 ? 6.232 7.764 -16.967 1.00 95.88 613 ILE A O 1
ATOM 4877 N N . ASN A 1 614 ? 5.312 9.639 -16.159 1.00 95.81 614 ASN A N 1
ATOM 4878 C CA . ASN A 1 614 ? 6.142 10.574 -16.911 1.00 95.81 614 ASN A CA 1
ATOM 4879 C C . ASN A 1 614 ? 6.858 11.499 -15.922 1.00 95.81 614 ASN A C 1
ATOM 4881 O O . ASN A 1 614 ? 6.254 12.404 -15.354 1.00 95.81 614 ASN A O 1
ATOM 4885 N N . LEU A 1 615 ? 8.143 11.252 -15.687 1.00 94.56 615 LEU A N 1
ATOM 4886 C CA . LEU A 1 615 ? 8.949 11.943 -14.685 1.00 94.56 615 LEU A CA 1
ATOM 4887 C C . LEU A 1 615 ? 9.937 12.893 -15.356 1.00 94.56 615 LEU A C 1
ATOM 4889 O O . LEU A 1 615 ? 10.811 12.468 -16.111 1.00 94.56 615 LEU A O 1
ATOM 4893 N N . VAL A 1 616 ? 9.822 14.174 -15.031 1.00 92.88 616 VAL A N 1
ATOM 4894 C CA . VAL A 1 616 ? 10.796 15.211 -15.367 1.00 92.88 616 VAL A CA 1
ATOM 4895 C C . VAL A 1 616 ? 11.778 15.329 -14.202 1.00 92.88 616 VAL A C 1
ATOM 4897 O O . VAL A 1 616 ? 11.439 15.812 -13.121 1.00 92.88 616 VAL A O 1
ATOM 4900 N N . LEU A 1 617 ? 13.004 14.862 -14.418 1.00 88.94 617 LEU A N 1
ATOM 4901 C CA . LEU A 1 617 ? 14.117 14.908 -13.474 1.00 88.94 617 LEU A CA 1
ATOM 4902 C C . LEU A 1 617 ? 15.050 16.060 -13.851 1.00 88.94 617 LEU A C 1
ATOM 4904 O O . LEU A 1 617 ? 16.082 15.866 -14.498 1.00 88.94 617 LEU A O 1
ATOM 4908 N N . GLY A 1 618 ? 14.647 17.265 -13.450 1.00 85.62 618 GLY A N 1
ATOM 4909 C CA . GLY A 1 618 ? 15.347 18.499 -13.784 1.00 85.62 618 GLY A CA 1
ATOM 4910 C C . GLY A 1 618 ? 15.277 18.853 -15.272 1.00 85.62 618 GLY A C 1
ATOM 4911 O O . GLY A 1 618 ? 14.719 18.139 -16.102 1.00 85.62 618 GLY A O 1
ATOM 4912 N N . ASN A 1 619 ? 15.856 19.995 -15.613 1.00 88.38 619 ASN A N 1
ATOM 4913 C CA . ASN A 1 619 ? 16.046 20.462 -16.984 1.00 88.38 619 ASN A CA 1
ATOM 4914 C C . ASN A 1 619 ? 17.411 21.163 -17.086 1.00 88.38 619 ASN A C 1
ATOM 4916 O O . ASN A 1 619 ? 18.153 21.226 -16.109 1.00 88.38 619 ASN A O 1
ATOM 4920 N N . MET A 1 620 ? 17.786 21.684 -18.253 1.00 87.56 620 MET A N 1
ATOM 4921 C CA . MET A 1 620 ? 19.109 22.308 -18.394 1.00 87.56 620 MET A CA 1
ATOM 4922 C C . MET A 1 620 ? 19.259 23.642 -17.635 1.00 87.56 620 MET A C 1
ATOM 4924 O O . MET A 1 620 ? 20.389 24.044 -17.364 1.00 87.56 620 MET A O 1
ATOM 4928 N N . TYR A 1 621 ? 18.152 24.287 -17.247 1.00 86.12 621 TYR A N 1
ATOM 4929 C CA . TYR A 1 621 ? 18.118 25.487 -16.395 1.00 86.12 621 TYR A CA 1
ATOM 4930 C C . TYR A 1 621 ? 18.108 25.144 -14.892 1.00 86.12 621 TYR A C 1
ATOM 4932 O O . TYR A 1 621 ? 18.522 25.947 -14.059 1.00 86.12 621 TYR A O 1
ATOM 4940 N N . GLN A 1 622 ? 17.632 23.943 -14.549 1.00 88.88 622 GLN A N 1
ATOM 4941 C CA . GLN A 1 622 ? 17.497 23.401 -13.199 1.00 88.88 622 GLN A CA 1
ATOM 4942 C C . GLN A 1 622 ? 17.914 21.914 -13.190 1.00 88.88 622 GLN A C 1
ATOM 4944 O O . GLN A 1 622 ? 17.054 21.024 -13.160 1.00 88.88 622 GLN A O 1
ATOM 4949 N N . PRO A 1 623 ? 19.219 21.621 -13.304 1.00 90.25 623 PRO A N 1
ATOM 4950 C CA . PRO A 1 623 ? 19.704 20.251 -13.419 1.00 90.25 623 PRO A CA 1
ATOM 4951 C C . PRO A 1 623 ? 19.513 19.442 -12.136 1.00 90.25 623 PRO A C 1
ATOM 4953 O O . PRO A 1 623 ? 19.515 19.967 -11.024 1.00 90.25 623 PRO A O 1
ATOM 4956 N N . PHE A 1 624 ? 19.444 18.124 -12.290 1.00 91.31 624 PHE A N 1
ATOM 4957 C CA . PHE A 1 624 ? 19.813 17.202 -11.227 1.00 91.31 624 PHE A CA 1
ATOM 4958 C C . PHE A 1 624 ? 21.337 17.072 -11.190 1.00 91.31 624 PHE A C 1
ATOM 4960 O O . PHE A 1 624 ? 21.941 16.667 -12.177 1.00 91.31 624 PHE A O 1
ATOM 4967 N N . ILE A 1 625 ? 21.969 17.410 -10.075 1.00 88.44 625 ILE A N 1
ATOM 4968 C CA . ILE A 1 625 ? 23.417 17.365 -9.905 1.00 88.44 625 ILE A CA 1
ATOM 4969 C C . ILE A 1 625 ? 23.844 16.213 -9.000 1.00 88.44 625 ILE A C 1
ATOM 4971 O O . ILE A 1 625 ? 23.150 15.836 -8.049 1.00 88.44 625 ILE A O 1
ATOM 4975 N N . VAL A 1 626 ? 25.034 15.693 -9.285 1.00 83.81 626 VAL A N 1
ATOM 4976 C CA . VAL A 1 626 ? 25.768 14.792 -8.396 1.00 83.81 626 VAL A CA 1
ATOM 4977 C C . VAL A 1 626 ? 26.995 15.536 -7.882 1.00 83.81 626 VAL A C 1
ATOM 4979 O O . VAL A 1 626 ? 27.897 15.869 -8.650 1.00 83.81 626 VAL A O 1
ATOM 4982 N N . GLY A 1 627 ? 27.014 15.808 -6.580 1.00 75.56 627 GLY A N 1
ATOM 4983 C CA . GLY A 1 627 ? 28.083 16.534 -5.898 1.00 75.56 627 GLY A CA 1
ATOM 4984 C C . GLY A 1 627 ? 28.664 15.756 -4.720 1.00 75.56 627 GLY A C 1
ATOM 4985 O O . GLY A 1 627 ? 28.167 14.696 -4.335 1.00 75.56 627 GLY A O 1
ATOM 4986 N N . SER A 1 628 ? 29.721 16.301 -4.124 1.00 74.38 628 SER A N 1
ATOM 4987 C CA . SER A 1 628 ? 30.309 15.792 -2.885 1.00 74.38 628 SER A CA 1
ATOM 4988 C C . SER A 1 628 ? 30.721 16.952 -1.987 1.00 74.38 628 SER A C 1
ATOM 4990 O O . SER A 1 628 ? 31.257 17.943 -2.475 1.00 74.38 628 SER A O 1
ATOM 4992 N N . ASP A 1 629 ? 30.499 16.820 -0.678 1.00 70.06 629 ASP A N 1
ATOM 4993 C CA . ASP A 1 629 ? 31.044 17.736 0.336 1.00 70.06 629 ASP A CA 1
ATOM 4994 C C . ASP A 1 629 ? 32.323 17.192 1.001 1.00 70.06 629 ASP A C 1
ATOM 4996 O O . ASP A 1 629 ? 32.699 17.606 2.097 1.00 70.06 629 ASP A O 1
ATOM 5000 N N . GLY A 1 630 ? 32.980 16.232 0.343 1.00 71.62 630 GLY A N 1
ATOM 5001 C CA . GLY A 1 630 ? 34.179 15.542 0.813 1.00 71.62 630 GLY A CA 1
ATOM 5002 C C . GLY A 1 630 ? 33.869 14.175 1.418 1.00 71.62 630 GLY A C 1
ATOM 5003 O O . GLY A 1 630 ? 34.443 13.184 0.977 1.00 71.62 630 GLY A O 1
ATOM 5004 N N . ASN A 1 631 ? 32.927 14.111 2.366 1.00 76.19 631 ASN A N 1
ATOM 5005 C CA . ASN A 1 631 ? 32.578 12.871 3.080 1.00 76.19 631 ASN A CA 1
ATOM 5006 C C . ASN A 1 631 ? 31.212 12.294 2.681 1.00 76.19 631 ASN A C 1
ATOM 5008 O O . ASN A 1 631 ? 30.872 11.186 3.084 1.00 76.19 631 ASN A O 1
ATOM 5012 N N . ASN A 1 632 ? 30.387 13.037 1.943 1.00 76.19 632 ASN A N 1
ATOM 5013 C CA . ASN A 1 632 ? 29.052 12.596 1.562 1.00 76.19 632 ASN A CA 1
ATOM 5014 C C . ASN A 1 632 ? 28.795 12.844 0.083 1.00 76.19 632 ASN A C 1
ATOM 5016 O O . ASN A 1 632 ? 29.191 13.871 -0.465 1.00 76.19 632 ASN A O 1
ATOM 5020 N N . ILE A 1 633 ? 28.052 11.930 -0.533 1.00 79.75 633 ILE A N 1
ATOM 5021 C CA . ILE A 1 633 ? 27.496 12.128 -1.867 1.00 79.75 633 ILE A CA 1
ATOM 5022 C C . ILE A 1 633 ? 26.210 12.945 -1.719 1.00 79.75 633 ILE A C 1
ATOM 5024 O O . ILE A 1 633 ? 25.370 12.665 -0.856 1.00 79.75 633 ILE A O 1
ATOM 5028 N N . ILE A 1 634 ? 26.068 13.961 -2.565 1.00 81.12 634 ILE A N 1
ATOM 5029 C CA . ILE A 1 634 ? 24.889 14.816 -2.667 1.00 81.12 634 ILE A CA 1
ATOM 5030 C C . ILE A 1 634 ? 24.231 14.546 -4.018 1.00 81.12 634 ILE A C 1
ATOM 5032 O O . ILE A 1 634 ? 24.869 14.658 -5.061 1.00 81.12 634 ILE A O 1
ATOM 5036 N N . LEU A 1 635 ? 22.950 14.204 -3.979 1.00 87.81 635 LEU A N 1
ATOM 5037 C CA . LEU A 1 635 ? 22.075 14.064 -5.134 1.00 87.81 635 LEU A CA 1
ATOM 5038 C C . LEU A 1 635 ? 21.013 15.151 -5.032 1.00 87.81 635 LEU A C 1
ATOM 5040 O O . LEU A 1 635 ? 20.242 15.165 -4.069 1.00 87.81 635 LEU A O 1
ATOM 5044 N N . GLU A 1 636 ? 20.986 16.087 -5.973 1.00 88.56 636 GLU A N 1
ATOM 5045 C CA . GLU A 1 636 ? 20.180 17.293 -5.806 1.00 88.56 636 GLU A CA 1
ATOM 5046 C C . GLU A 1 636 ? 19.554 17.765 -7.116 1.00 88.56 636 GLU A C 1
ATOM 5048 O O . GLU A 1 636 ? 20.266 18.068 -8.057 1.00 88.56 636 GLU A O 1
ATOM 5053 N N . VAL A 1 637 ? 18.227 17.895 -7.181 1.00 90.19 637 VAL A N 1
ATOM 5054 C CA . VAL A 1 637 ? 17.603 18.778 -8.181 1.00 90.19 637 VAL A CA 1
ATOM 5055 C C . VAL A 1 637 ? 17.856 20.193 -7.699 1.00 90.19 637 VAL A C 1
ATOM 5057 O O . VAL A 1 637 ? 17.344 20.554 -6.637 1.00 90.19 637 VAL A O 1
ATOM 5060 N N . THR A 1 638 ? 18.655 20.968 -8.433 1.00 87.25 638 THR A N 1
ATOM 5061 C CA . THR A 1 638 ? 19.081 22.301 -7.997 1.00 87.25 638 THR A CA 1
ATOM 5062 C C . THR A 1 638 ? 17.884 23.204 -7.757 1.00 87.25 638 THR A C 1
ATOM 5064 O O . THR A 1 638 ? 16.815 23.043 -8.350 1.00 87.25 638 THR A O 1
ATOM 5067 N N . ARG A 1 639 ? 18.058 24.198 -6.891 1.00 84.50 639 ARG A N 1
ATOM 5068 C CA . ARG A 1 639 ? 17.056 25.249 -6.740 1.00 84.50 639 ARG A CA 1
ATOM 5069 C C . ARG A 1 639 ? 16.880 25.982 -8.074 1.00 84.50 639 ARG A C 1
ATOM 5071 O O . ARG A 1 639 ? 17.857 26.210 -8.783 1.00 84.50 639 ARG A O 1
ATOM 5078 N N . ILE A 1 640 ? 15.650 26.392 -8.378 1.00 84.25 640 ILE A N 1
ATOM 5079 C CA . ILE A 1 640 ? 15.390 27.322 -9.481 1.00 84.25 640 ILE A CA 1
ATOM 5080 C C . ILE A 1 640 ? 16.141 28.644 -9.207 1.00 84.25 640 ILE A C 1
ATOM 5082 O O . ILE A 1 640 ? 15.922 29.248 -8.147 1.00 84.25 640 ILE A O 1
ATOM 5086 N N . PRO A 1 641 ? 17.024 29.098 -10.116 1.00 77.19 641 PRO A N 1
ATOM 5087 C CA . PRO A 1 641 ? 17.661 30.409 -10.019 1.00 77.19 641 PRO A CA 1
ATOM 5088 C C . PRO A 1 641 ? 16.614 31.509 -9.836 1.00 77.19 641 PRO A C 1
ATOM 5090 O O . PRO A 1 641 ? 15.514 31.414 -10.380 1.00 77.19 641 PRO A O 1
ATOM 5093 N N . ASN A 1 642 ? 16.929 32.551 -9.065 1.00 78.50 642 ASN A N 1
ATOM 5094 C CA . ASN A 1 642 ? 15.971 33.617 -8.763 1.00 78.50 642 ASN A CA 1
ATOM 5095 C C . ASN A 1 642 ? 15.790 34.603 -9.934 1.00 78.50 642 ASN A C 1
ATOM 5097 O O . ASN A 1 642 ? 15.836 35.812 -9.741 1.00 78.50 642 ASN A O 1
ATOM 5101 N N . GLU A 1 643 ? 15.552 34.063 -11.127 1.00 75.62 643 GLU A N 1
ATOM 5102 C CA . GLU A 1 643 ? 15.523 34.780 -12.389 1.00 75.62 643 GLU A CA 1
ATOM 5103 C C . GLU A 1 643 ? 14.150 34.728 -13.029 1.00 75.62 643 GLU A C 1
ATOM 5105 O O . GLU A 1 643 ? 13.606 33.654 -13.303 1.00 75.62 643 GLU A O 1
ATOM 5110 N N . GLN A 1 644 ? 13.595 35.901 -13.338 1.00 79.50 644 GLN A N 1
ATOM 5111 C CA . GLN A 1 644 ? 12.249 35.998 -13.902 1.00 79.50 644 GLN A CA 1
ATOM 5112 C C . GLN A 1 644 ? 12.127 35.213 -15.216 1.00 79.50 644 GLN A C 1
ATOM 5114 O O . GLN A 1 644 ? 11.116 34.548 -15.446 1.00 79.50 644 GLN A O 1
ATOM 5119 N N . ASN A 1 645 ? 13.155 35.258 -16.068 1.00 78.69 645 ASN A N 1
ATOM 5120 C CA . ASN A 1 645 ? 13.160 34.542 -17.343 1.00 78.69 645 ASN A CA 1
ATOM 5121 C C . ASN A 1 645 ? 13.193 33.019 -17.151 1.00 78.69 645 ASN A C 1
ATOM 5123 O O . ASN A 1 645 ? 12.505 32.309 -17.879 1.00 78.69 645 ASN A O 1
ATOM 5127 N N . ILE A 1 646 ? 13.914 32.509 -16.147 1.00 82.38 646 ILE A N 1
ATOM 5128 C CA . ILE A 1 646 ? 13.968 31.069 -15.852 1.00 82.38 646 ILE A CA 1
ATOM 5129 C C . ILE A 1 646 ? 12.655 30.600 -15.218 1.00 82.38 646 ILE A C 1
ATOM 5131 O O . ILE A 1 646 ? 12.108 29.572 -15.617 1.00 82.38 646 ILE A O 1
ATOM 5135 N N . TYR A 1 647 ? 12.074 31.386 -14.309 1.00 86.31 647 TYR A N 1
ATOM 5136 C CA . TYR A 1 647 ? 10.747 31.098 -13.765 1.00 86.31 647 TYR A CA 1
ATOM 5137 C C . TYR A 1 647 ? 9.672 31.023 -14.853 1.00 86.31 647 TYR A C 1
ATOM 5139 O O . TYR A 1 647 ? 8.833 30.124 -14.812 1.00 86.31 647 TYR A O 1
ATOM 5147 N N . LYS A 1 648 ? 9.725 31.913 -15.851 1.00 85.44 648 LYS A N 1
ATOM 5148 C CA . LYS A 1 648 ? 8.844 31.888 -17.028 1.00 85.44 648 LYS A CA 1
ATOM 5149 C C . LYS A 1 648 ? 8.994 30.604 -17.854 1.00 85.44 648 LYS A C 1
ATOM 5151 O O . LYS A 1 648 ? 7.991 30.096 -18.343 1.00 85.44 648 LYS A O 1
ATOM 5156 N N . LYS A 1 649 ? 10.204 30.042 -17.964 1.00 85.44 649 LYS A N 1
ATOM 5157 C CA . LYS A 1 649 ? 10.436 28.745 -18.629 1.00 85.44 649 LYS A CA 1
ATOM 5158 C C . LYS A 1 649 ? 9.917 27.554 -17.822 1.00 85.44 649 LYS A C 1
ATOM 5160 O O . LYS A 1 649 ? 9.448 26.587 -18.410 1.00 85.44 649 LYS A O 1
ATOM 5165 N N . ILE A 1 650 ? 10.010 27.603 -16.492 1.00 88.50 650 ILE A N 1
ATOM 5166 C CA . ILE A 1 650 ? 9.693 26.452 -15.634 1.00 88.50 650 ILE A CA 1
ATOM 5167 C C . ILE A 1 650 ? 8.210 26.378 -15.284 1.00 88.50 650 ILE A C 1
ATOM 5169 O O . ILE A 1 650 ? 7.624 25.302 -15.407 1.00 88.50 650 ILE A O 1
ATOM 5173 N N . TYR A 1 651 ? 7.599 27.480 -14.849 1.00 87.88 651 TYR A N 1
ATOM 5174 C CA . TYR A 1 651 ? 6.213 27.485 -14.383 1.00 87.88 651 TYR A CA 1
ATOM 5175 C C . TYR A 1 651 ? 5.214 27.398 -15.534 1.00 87.88 651 TYR A C 1
ATOM 5177 O O . TYR A 1 651 ? 5.419 27.982 -16.597 1.00 87.88 651 TYR A O 1
ATOM 5185 N N . GLN A 1 652 ? 4.118 26.676 -15.290 1.00 82.69 652 GLN A N 1
ATOM 5186 C CA . GLN A 1 652 ? 2.995 26.573 -16.218 1.00 82.69 652 GLN A CA 1
ATOM 5187 C C . GLN A 1 652 ? 1.869 27.552 -15.870 1.00 82.69 652 GLN A C 1
ATOM 5189 O O . GLN A 1 652 ? 1.723 27.989 -14.729 1.00 82.69 652 GLN A O 1
ATOM 5194 N N . ASN A 1 653 ? 1.053 27.886 -16.869 1.00 76.31 653 ASN A N 1
ATOM 5195 C CA . ASN A 1 653 ? -0.100 28.772 -16.721 1.00 76.31 653 ASN A CA 1
ATOM 5196 C C . ASN A 1 653 ? -1.316 28.012 -16.159 1.00 76.31 653 ASN A C 1
ATOM 5198 O O . ASN A 1 653 ? -2.025 27.323 -16.899 1.00 76.31 653 ASN A O 1
ATOM 5202 N N . TYR A 1 654 ? -1.587 28.182 -14.866 1.00 69.62 654 TYR A N 1
ATOM 5203 C CA . TYR A 1 654 ? -2.797 27.666 -14.227 1.00 69.62 654 TYR A CA 1
ATOM 5204 C C . TYR A 1 654 ? -3.958 28.675 -14.350 1.00 69.62 654 TYR A C 1
ATOM 5206 O O . TYR A 1 654 ? -3.786 29.887 -14.218 1.00 69.62 654 TYR A O 1
ATOM 5214 N N . THR A 1 655 ? -5.157 28.189 -14.689 1.00 59.94 655 THR A N 1
ATOM 5215 C CA . THR A 1 655 ? -6.357 29.010 -14.975 1.00 59.94 655 THR A CA 1
ATOM 5216 C C . THR A 1 655 ? -6.994 29.679 -13.761 1.00 59.94 655 THR A C 1
ATOM 5218 O O . THR A 1 655 ? -7.900 30.488 -13.937 1.00 59.94 655 THR A O 1
ATOM 5221 N N . ASP A 1 656 ? -6.551 29.344 -12.557 1.00 58.00 656 ASP A N 1
ATOM 5222 C CA . ASP A 1 656 ? -6.992 29.893 -11.272 1.00 58.00 656 ASP A CA 1
ATOM 5223 C C . ASP A 1 656 ? -6.278 31.203 -10.885 1.00 58.00 656 ASP A C 1
ATOM 5225 O O . ASP A 1 656 ? -6.652 31.848 -9.904 1.00 58.00 656 ASP A O 1
ATOM 5229 N N . ILE A 1 657 ? -5.294 31.650 -11.675 1.00 53.34 657 ILE A N 1
ATOM 5230 C CA . ILE A 1 657 ? -4.602 32.924 -11.459 1.00 53.34 657 ILE A CA 1
ATOM 5231 C C . ILE A 1 657 ? -5.471 34.082 -11.978 1.00 53.34 657 ILE A C 1
ATOM 5233 O O . ILE A 1 657 ? -5.739 34.213 -13.172 1.00 53.34 657 ILE A O 1
ATOM 5237 N N . VAL A 1 658 ? -5.899 34.937 -11.044 1.00 51.06 658 VAL A N 1
ATOM 5238 C CA . VAL A 1 658 ? -6.872 36.035 -11.229 1.00 51.06 658 VAL A CA 1
ATOM 5239 C C . VAL A 1 658 ? -6.338 37.188 -12.101 1.00 51.06 658 VAL A C 1
ATOM 5241 O O . VAL A 1 658 ? -7.118 38.007 -12.585 1.00 51.06 658 VAL A O 1
ATOM 5244 N N . ASP A 1 659 ? -5.027 37.251 -12.360 1.00 56.66 659 ASP A N 1
ATOM 5245 C CA . ASP A 1 659 ? -4.425 38.298 -13.192 1.00 56.66 659 ASP A CA 1
ATOM 5246 C C . ASP A 1 659 ? -4.215 37.830 -14.641 1.00 56.66 659 ASP A C 1
ATOM 5248 O O . ASP A 1 659 ? -3.325 37.045 -14.973 1.00 56.66 659 ASP A O 1
ATOM 5252 N N . THR A 1 660 ? -5.068 38.320 -15.536 1.00 55.56 660 THR A N 1
ATOM 5253 C CA . THR A 1 660 ? -5.072 37.960 -16.957 1.00 55.56 660 THR A CA 1
ATOM 5254 C C . THR A 1 660 ? -3.974 38.643 -17.778 1.00 55.56 660 THR A C 1
ATOM 5256 O O . THR A 1 660 ? -3.859 38.340 -18.965 1.00 55.56 660 THR A O 1
ATOM 5259 N N . LYS A 1 661 ? -3.190 39.572 -17.208 1.00 56.91 661 LYS A N 1
ATOM 5260 C CA . LYS A 1 661 ? -2.277 40.431 -17.989 1.00 56.91 661 LYS A CA 1
ATOM 5261 C C . LYS A 1 661 ? -0.915 39.819 -18.341 1.00 56.91 661 LYS A C 1
ATOM 5263 O O . LYS A 1 661 ? -0.296 40.323 -19.268 1.00 56.91 661 LYS A O 1
ATOM 5268 N N . ASP A 1 662 ? -0.493 38.724 -17.704 1.00 57.78 662 ASP A N 1
ATOM 5269 C CA . ASP A 1 662 ? 0.858 38.140 -17.889 1.00 57.78 662 ASP A CA 1
ATOM 5270 C C . ASP A 1 662 ? 0.866 36.649 -18.305 1.00 57.78 662 ASP A C 1
ATOM 5272 O O . ASP A 1 662 ? 1.897 35.974 -18.321 1.00 57.78 662 ASP A O 1
ATOM 5276 N N . ARG A 1 663 ? -0.299 36.105 -18.681 1.00 58.78 663 ARG A N 1
ATOM 5277 C CA . ARG A 1 663 ? -0.508 34.658 -18.894 1.00 58.78 663 ARG A CA 1
ATOM 5278 C C . ARG A 1 663 ? 0.254 34.052 -20.083 1.00 58.78 663 ARG A C 1
ATOM 5280 O O . ARG A 1 663 ? 0.461 32.842 -20.105 1.00 58.78 663 ARG A O 1
ATOM 5287 N N . SER A 1 664 ? 0.663 34.857 -21.066 1.00 62.25 664 SER A N 1
ATOM 5288 C CA . SER A 1 664 ? 1.361 34.404 -22.283 1.00 62.25 664 SER A CA 1
ATOM 5289 C C . SER A 1 664 ? 2.861 34.157 -22.100 1.00 62.25 664 SER A C 1
ATOM 5291 O O . SER A 1 664 ? 3.517 33.737 -23.047 1.00 62.25 664 SER A O 1
ATOM 5293 N N . HIS A 1 665 ? 3.413 34.443 -20.918 1.00 73.56 665 HIS A N 1
ATOM 5294 C CA . HIS A 1 665 ? 4.854 34.373 -20.663 1.00 73.56 665 HIS A CA 1
ATOM 5295 C C . HIS A 1 665 ? 5.314 33.093 -19.955 1.00 73.56 665 HIS A C 1
ATOM 5297 O O . HIS A 1 665 ? 6.518 32.888 -19.838 1.00 73.56 665 HIS A O 1
ATOM 5303 N N . PHE A 1 666 ? 4.390 32.253 -19.483 1.00 84.25 666 PHE A N 1
ATOM 5304 C CA . PHE A 1 666 ? 4.705 30.972 -18.851 1.00 84.25 666 PHE A CA 1
ATOM 5305 C C . PHE A 1 666 ? 4.745 29.861 -19.898 1.00 84.25 666 PHE A C 1
ATOM 5307 O O . PHE A 1 666 ? 3.731 29.547 -20.523 1.00 84.25 666 PHE A O 1
ATOM 5314 N N . GLU A 1 667 ? 5.924 29.282 -20.090 1.00 85.25 667 GLU A N 1
ATOM 5315 C CA . GLU A 1 667 ? 6.199 28.256 -21.097 1.00 85.25 667 GLU A CA 1
ATOM 5316 C C . GLU A 1 667 ? 6.242 26.843 -20.510 1.00 85.25 667 GLU A C 1
ATOM 5318 O O . GLU A 1 667 ? 6.282 25.876 -21.270 1.00 85.25 667 GLU A O 1
ATOM 5323 N N . GLY A 1 668 ? 6.205 26.711 -19.180 1.00 87.44 668 GLY A N 1
ATOM 5324 C CA . GLY A 1 668 ? 6.202 25.422 -18.508 1.00 87.44 668 GLY A CA 1
ATOM 5325 C C . GLY A 1 668 ? 5.018 24.565 -18.940 1.00 87.44 668 GLY A C 1
ATOM 5326 O O . GLY A 1 668 ? 3.900 25.051 -19.136 1.00 87.44 668 GLY A O 1
ATOM 5327 N N . ARG A 1 669 ? 5.269 23.265 -19.086 1.00 88.00 669 ARG A N 1
ATOM 5328 C CA . ARG A 1 669 ? 4.274 22.285 -19.529 1.00 88.00 669 ARG A CA 1
ATOM 5329 C C . ARG A 1 669 ? 4.360 21.022 -18.700 1.00 88.00 669 ARG A C 1
ATOM 5331 O O . ARG A 1 669 ? 5.448 20.577 -18.325 1.00 88.00 669 ARG A O 1
ATOM 5338 N N . THR A 1 670 ? 3.202 20.418 -18.490 1.00 91.94 670 THR A N 1
ATOM 5339 C CA . THR A 1 670 ? 3.090 19.084 -17.915 1.00 91.94 670 THR A CA 1
ATOM 5340 C C . THR A 1 670 ? 3.322 18.020 -18.979 1.00 91.94 670 THR A C 1
ATOM 5342 O O . THR A 1 670 ? 2.744 18.087 -20.063 1.00 91.94 670 THR A O 1
ATOM 5345 N N . CYS A 1 671 ? 4.198 17.060 -18.676 1.00 93.75 671 CYS A N 1
ATOM 5346 C CA . CYS A 1 671 ? 4.367 15.854 -19.469 1.00 93.75 671 CYS A CA 1
ATOM 5347 C C . CYS A 1 671 ? 3.398 14.788 -18.987 1.00 93.75 671 CYS A C 1
ATOM 5349 O O . CYS A 1 671 ? 3.585 14.238 -17.903 1.00 93.75 671 CYS A O 1
ATOM 5351 N N . ASN A 1 672 ? 2.402 14.460 -19.797 1.00 93.12 672 ASN A N 1
ATOM 5352 C CA . ASN A 1 672 ? 1.499 13.347 -19.557 1.00 93.12 672 ASN A CA 1
ATOM 5353 C C . ASN A 1 672 ? 1.357 12.466 -20.800 1.00 93.12 672 ASN A C 1
ATOM 5355 O O . ASN A 1 672 ? 2.123 12.582 -21.759 1.00 93.12 672 ASN A O 1
ATOM 5359 N N . VAL A 1 673 ? 0.442 11.500 -20.743 1.00 89.44 673 VAL A N 1
ATOM 5360 C CA . VAL A 1 673 ? 0.222 10.554 -21.844 1.00 89.44 673 VAL A CA 1
ATOM 5361 C C . VAL A 1 673 ? -0.187 11.270 -23.138 1.00 89.44 673 VAL A C 1
ATOM 5363 O O . VAL A 1 673 ? 0.318 10.942 -24.211 1.00 89.44 673 VAL A O 1
ATOM 5366 N N . SER A 1 674 ? -1.033 12.293 -23.034 1.00 88.19 674 SER A N 1
ATOM 5367 C CA . SER A 1 674 ? -1.625 12.981 -24.182 1.00 88.19 674 SER A CA 1
ATOM 5368 C C . SER A 1 674 ? -0.694 14.015 -24.800 1.00 88.19 674 SER A C 1
ATOM 5370 O O . SER A 1 674 ? -0.709 14.211 -26.011 1.00 88.19 674 SER A O 1
ATOM 5372 N N . SER A 1 675 ? 0.132 14.682 -23.996 1.00 90.25 675 SER A N 1
ATOM 5373 C CA . SER A 1 675 ? 1.115 15.630 -24.511 1.00 90.25 675 SER A CA 1
ATOM 5374 C C . SER A 1 675 ? 2.271 15.818 -23.541 1.00 90.25 675 SER A C 1
ATOM 5376 O O . SER A 1 675 ? 2.109 15.834 -22.321 1.00 90.25 675 SER A O 1
ATOM 5378 N N . CYS A 1 676 ? 3.455 16.008 -24.112 1.00 92.06 676 CYS A N 1
ATOM 5379 C CA . CYS A 1 676 ? 4.687 16.241 -23.389 1.00 92.06 676 CYS A CA 1
ATOM 5380 C C . CYS A 1 676 ? 5.494 17.297 -24.140 1.00 92.06 676 CYS A C 1
ATOM 5382 O O . CYS A 1 676 ? 6.003 17.025 -25.219 1.00 92.06 676 CYS A O 1
ATOM 5384 N N . GLY A 1 677 ? 5.566 18.519 -23.611 1.00 89.31 677 GLY A N 1
ATOM 5385 C CA . GLY A 1 677 ? 6.357 19.593 -24.216 1.00 89.31 677 GLY A CA 1
ATOM 5386 C C . GLY A 1 677 ? 5.767 20.221 -25.492 1.00 89.31 677 GLY A C 1
ATOM 5387 O O . GLY A 1 677 ? 4.553 20.218 -25.724 1.00 89.31 677 GLY A O 1
ATOM 5388 N N . THR A 1 678 ? 6.634 20.825 -26.297 1.00 89.81 678 THR A N 1
ATOM 5389 C CA . THR A 1 678 ? 6.333 21.479 -27.573 1.00 89.81 678 THR A CA 1
ATOM 5390 C C . THR A 1 678 ? 6.479 20.477 -28.722 1.00 89.81 678 THR A C 1
ATOM 5392 O O . THR A 1 678 ? 7.549 19.890 -28.859 1.00 89.81 678 THR A O 1
ATOM 5395 N N . PRO A 1 679 ? 5.449 20.267 -29.563 1.00 91.88 679 PRO A N 1
ATOM 5396 C CA . PRO A 1 679 ? 5.519 19.324 -30.678 1.00 91.88 679 PRO A CA 1
ATOM 5397 C C . PRO A 1 679 ? 6.718 19.545 -31.609 1.00 91.88 679 PRO A C 1
ATOM 5399 O O . PRO A 1 679 ? 7.019 20.683 -31.973 1.00 91.88 679 PRO A O 1
ATOM 5402 N N . ILE A 1 680 ? 7.356 18.456 -32.044 1.00 88.38 680 ILE A N 1
ATOM 5403 C CA . ILE A 1 680 ? 8.550 18.481 -32.901 1.00 88.38 680 ILE A CA 1
ATOM 5404 C C . ILE A 1 680 ? 8.406 17.631 -34.171 1.00 88.38 680 ILE A C 1
ATOM 5406 O O . ILE A 1 680 ? 7.567 16.731 -34.285 1.00 88.38 680 ILE A O 1
ATOM 5410 N N . GLN A 1 681 ? 9.248 17.951 -35.150 1.00 79.75 681 GLN A N 1
ATOM 5411 C CA . GLN A 1 681 ? 9.459 17.195 -36.386 1.00 79.75 681 GLN A CA 1
ATOM 5412 C C . GLN A 1 681 ? 10.632 16.224 -36.188 1.00 79.75 681 GLN A C 1
ATOM 5414 O O . GLN A 1 681 ? 11.590 16.578 -35.501 1.00 79.75 681 GLN A O 1
ATOM 5419 N N . ALA A 1 682 ? 10.578 15.022 -36.773 1.00 68.25 682 ALA A N 1
ATOM 5420 C CA . ALA A 1 682 ? 11.740 14.120 -36.751 1.00 68.25 682 ALA A CA 1
ATOM 5421 C C . ALA A 1 682 ? 12.720 14.437 -37.880 1.00 68.25 682 ALA A C 1
ATOM 5423 O O . ALA A 1 682 ? 13.909 14.151 -37.763 1.00 68.25 682 ALA A O 1
ATOM 5424 N N . SER A 1 683 ? 12.230 15.037 -38.967 1.00 67.56 683 SER A N 1
ATOM 5425 C CA . SER A 1 683 ? 13.041 15.394 -40.121 1.00 67.56 683 SER A CA 1
ATOM 5426 C C . SER A 1 683 ? 12.696 16.782 -40.647 1.00 67.56 683 SER A C 1
ATOM 5428 O O . SER A 1 683 ? 11.552 17.223 -40.583 1.00 67.56 683 SER A O 1
ATOM 5430 N N . SER A 1 684 ? 13.683 17.455 -41.238 1.00 66.00 684 SER A N 1
ATOM 5431 C CA . SER A 1 684 ? 13.528 18.780 -41.851 1.00 66.00 684 SER A CA 1
ATOM 5432 C C . SER A 1 684 ? 12.591 18.800 -43.067 1.00 66.00 684 SER A C 1
ATOM 5434 O O . SER A 1 684 ? 12.219 19.876 -43.529 1.00 66.00 684 SER A O 1
ATOM 5436 N N . ILE A 1 685 ? 12.205 17.628 -43.585 1.00 70.88 685 ILE A N 1
ATOM 5437 C CA . ILE A 1 685 ? 11.217 17.478 -44.665 1.00 70.88 685 ILE A CA 1
ATOM 5438 C C . ILE A 1 685 ? 9.784 17.269 -44.157 1.00 70.88 685 ILE A C 1
ATOM 5440 O O . ILE A 1 685 ? 8.855 17.243 -44.965 1.00 70.88 685 ILE A O 1
ATOM 5444 N N . ASP A 1 686 ? 9.577 17.093 -42.847 1.00 72.94 686 ASP A N 1
ATOM 5445 C CA . ASP A 1 686 ? 8.230 16.988 -42.292 1.00 72.94 686 ASP A CA 1
ATOM 5446 C C . ASP A 1 686 ? 7.495 18.324 -42.477 1.00 72.94 686 ASP A C 1
ATOM 5448 O O . ASP A 1 686 ? 7.961 19.383 -42.067 1.00 72.94 686 ASP A O 1
ATOM 5452 N N . THR A 1 687 ? 6.302 18.294 -43.071 1.00 84.19 687 THR A N 1
ATOM 5453 C CA . THR A 1 687 ? 5.504 19.511 -43.307 1.00 84.19 687 THR A CA 1
ATOM 5454 C C . THR A 1 687 ? 4.785 20.016 -42.052 1.00 84.19 687 THR A C 1
ATOM 5456 O O . THR A 1 687 ? 4.265 21.128 -42.052 1.00 84.19 687 THR A O 1
ATOM 5459 N N . ALA A 1 688 ? 4.730 19.205 -40.989 1.00 88.38 688 ALA A N 1
ATOM 5460 C CA . ALA A 1 688 ? 4.118 19.524 -39.699 1.00 88.38 688 ALA A CA 1
ATOM 5461 C C . ALA A 1 688 ? 4.761 18.687 -38.573 1.00 88.38 688 ALA A C 1
ATOM 5463 O O . ALA A 1 688 ? 5.272 17.601 -38.861 1.00 88.38 688 ALA A O 1
ATOM 5464 N N . PRO A 1 689 ? 4.748 19.153 -37.309 1.00 88.06 689 PRO A N 1
ATOM 5465 C CA . PRO A 1 689 ? 5.160 18.343 -36.165 1.00 88.06 689 PRO A CA 1
ATOM 5466 C C . PRO A 1 689 ? 4.341 17.051 -36.069 1.00 88.06 689 PRO A C 1
ATOM 5468 O O . PRO A 1 689 ? 3.117 17.088 -36.173 1.00 88.06 689 PRO A O 1
ATOM 5471 N N . LYS A 1 690 ? 5.019 15.920 -35.860 1.00 87.50 690 LYS A N 1
ATOM 5472 C CA . LYS A 1 690 ? 4.400 14.586 -35.719 1.00 87.50 690 LYS A CA 1
ATOM 5473 C C . LYS A 1 690 ? 4.606 13.982 -34.333 1.00 87.50 690 LYS A C 1
ATOM 5475 O O . LYS A 1 690 ? 3.899 13.051 -33.951 1.00 87.50 690 LYS A O 1
ATOM 5480 N N . TYR A 1 691 ? 5.570 14.508 -33.584 1.00 90.06 691 TYR A N 1
ATOM 5481 C CA . TYR A 1 691 ? 6.029 13.928 -32.333 1.00 90.06 691 TYR A CA 1
ATOM 5482 C C . TYR A 1 691 ? 5.823 14.878 -31.162 1.00 90.06 691 TYR A C 1
ATOM 5484 O O . TYR A 1 691 ? 5.875 16.100 -31.315 1.00 90.06 691 TYR A O 1
ATOM 5492 N N . GLN A 1 692 ? 5.596 14.304 -29.985 1.00 92.00 692 GLN A N 1
ATOM 5493 C CA . GLN A 1 692 ? 5.600 15.045 -28.734 1.00 92.00 692 GLN A CA 1
ATOM 5494 C C . GLN A 1 692 ? 7.004 15.607 -28.461 1.00 92.00 692 GLN A C 1
ATOM 5496 O O . GLN A 1 692 ? 8.019 15.041 -28.878 1.00 92.00 692 GLN A O 1
ATOM 5501 N N . GLY A 1 693 ? 7.040 16.738 -27.767 1.00 89.50 693 GLY A N 1
ATOM 5502 C CA . GLY A 1 693 ? 8.264 17.404 -27.348 1.00 89.50 693 GLY A CA 1
ATOM 5503 C C . GLY A 1 693 ? 8.980 16.713 -26.193 1.00 89.50 693 GLY A C 1
ATOM 5504 O O . GLY A 1 693 ? 8.621 15.628 -25.731 1.00 89.50 693 GLY A O 1
ATOM 5505 N N . ARG A 1 694 ? 10.044 17.370 -25.729 1.00 86.62 694 ARG A N 1
ATOM 5506 C CA . ARG A 1 694 ? 10.927 16.875 -24.658 1.00 86.62 694 ARG A CA 1
ATOM 5507 C C . ARG A 1 694 ? 11.342 17.967 -23.657 1.00 86.62 694 ARG A C 1
ATOM 5509 O O . ARG A 1 694 ? 12.207 17.741 -22.819 1.00 86.62 694 ARG A O 1
ATOM 5516 N N . ASP A 1 695 ? 10.742 19.145 -23.764 1.00 88.31 695 ASP A N 1
ATOM 5517 C CA . ASP A 1 695 ? 10.979 20.375 -22.992 1.00 88.31 695 ASP A CA 1
ATOM 5518 C C . ASP A 1 695 ? 9.952 20.569 -21.858 1.00 88.31 695 ASP A C 1
ATOM 5520 O O . ASP A 1 695 ? 9.775 21.671 -21.346 1.00 88.31 695 ASP A O 1
ATOM 5524 N N . ALA A 1 696 ? 9.252 19.505 -21.456 1.00 91.94 696 ALA A N 1
ATOM 5525 C CA . ALA A 1 696 ? 8.325 19.560 -20.331 1.00 91.94 696 ALA A CA 1
ATOM 5526 C C . ALA A 1 696 ? 9.053 19.801 -18.999 1.00 91.94 696 ALA A C 1
ATOM 5528 O O . ALA A 1 696 ? 10.177 19.345 -18.792 1.00 91.94 696 ALA A O 1
ATOM 5529 N N . THR A 1 697 ? 8.379 20.484 -18.075 1.00 91.56 697 THR A N 1
ATOM 5530 C CA . THR A 1 697 ? 8.945 20.906 -16.783 1.00 91.56 697 THR A CA 1
ATOM 5531 C C . THR A 1 697 ? 8.224 20.290 -15.589 1.00 91.56 697 THR A C 1
ATOM 5533 O O . THR A 1 697 ? 8.777 20.261 -14.493 1.00 91.56 697 THR A O 1
ATOM 5536 N N . HIS A 1 698 ? 7.010 19.772 -15.797 1.00 92.81 698 HIS A N 1
ATOM 5537 C CA . HIS A 1 698 ? 6.218 19.112 -14.765 1.00 92.81 698 HIS A CA 1
ATOM 5538 C C . HIS A 1 698 ? 5.986 17.638 -15.118 1.00 92.81 698 HIS A C 1
ATOM 5540 O O . HIS A 1 698 ? 5.787 17.278 -16.281 1.00 92.81 698 HIS A O 1
ATOM 5546 N N . SER A 1 699 ? 5.998 16.797 -14.091 1.00 94.31 699 SER A N 1
ATOM 5547 C CA . SER A 1 699 ? 5.781 15.353 -14.162 1.00 94.31 699 SER A CA 1
ATOM 5548 C C . SER A 1 699 ? 4.301 14.996 -14.022 1.00 94.31 699 SER A C 1
ATOM 5550 O O . SER A 1 699 ? 3.515 15.772 -13.473 1.00 94.31 699 SER A O 1
ATOM 5552 N N . SER A 1 700 ? 3.948 13.785 -14.440 1.00 95.50 700 SER A N 1
ATOM 5553 C CA . SER A 1 700 ? 2.633 13.189 -14.225 1.00 95.50 700 SER A CA 1
ATOM 5554 C C . SER A 1 700 ? 2.725 11.704 -13.896 1.00 95.50 700 SER A C 1
ATOM 5556 O O . SER A 1 700 ? 3.625 10.989 -14.342 1.00 95.50 700 SER A O 1
ATOM 5558 N N . ILE A 1 701 ? 1.766 11.230 -13.113 1.00 96.44 701 ILE A N 1
ATOM 5559 C CA . ILE A 1 701 ? 1.519 9.823 -12.835 1.00 96.44 701 ILE A CA 1
ATOM 5560 C C . ILE A 1 701 ? 0.017 9.611 -12.973 1.00 96.44 701 ILE A C 1
ATOM 5562 O O . ILE A 1 701 ? -0.761 10.108 -12.162 1.00 96.44 701 ILE A O 1
ATOM 5566 N N . ALA A 1 702 ? -0.391 8.859 -13.985 1.00 96.31 702 ALA A N 1
ATOM 5567 C CA . ALA A 1 702 ? -1.764 8.413 -14.156 1.00 96.31 702 ALA A CA 1
ATOM 5568 C C . ALA A 1 702 ? -1.813 6.888 -14.077 1.00 96.31 702 ALA A C 1
ATOM 5570 O O . ALA A 1 702 ? -0.963 6.194 -14.629 1.00 96.31 702 ALA A O 1
ATOM 5571 N N . ILE A 1 703 ? -2.804 6.368 -13.369 1.00 96.00 703 ILE A N 1
ATOM 5572 C CA . ILE A 1 703 ? -3.096 4.946 -13.264 1.00 96.00 703 ILE A CA 1
ATOM 5573 C C . ILE A 1 703 ? -4.566 4.773 -13.609 1.00 96.00 703 ILE A C 1
ATOM 5575 O O . ILE A 1 703 ? -5.440 5.329 -12.939 1.00 96.00 703 ILE A O 1
ATOM 5579 N N . GLY A 1 704 ? -4.832 3.954 -14.620 1.00 93.50 704 GLY A N 1
ATOM 5580 C CA . GLY A 1 704 ? -6.179 3.572 -14.992 1.00 93.50 704 GLY A CA 1
ATOM 5581 C C . GLY A 1 704 ? -6.892 4.583 -15.882 1.00 93.50 704 GLY A C 1
ATOM 5582 O O . GLY A 1 704 ? -6.272 5.320 -16.642 1.00 93.50 704 GLY A O 1
ATOM 5583 N N . THR A 1 705 ? -8.219 4.597 -15.808 1.00 92.44 705 THR A N 1
ATOM 5584 C CA . THR A 1 705 ? -9.069 5.416 -16.669 1.00 92.44 705 THR A CA 1
ATOM 5585 C C . THR A 1 705 ? -8.922 6.899 -16.339 1.00 92.44 705 THR A C 1
ATOM 5587 O O . THR A 1 705 ? -9.471 7.386 -15.348 1.00 92.44 705 THR A O 1
ATOM 5590 N N . SER A 1 706 ? -8.237 7.637 -17.204 1.00 92.81 706 SER A N 1
ATOM 5591 C CA . SER A 1 706 ? -8.055 9.086 -17.089 1.00 92.81 706 SER A CA 1
ATOM 5592 C C . SER A 1 706 ? -8.526 9.809 -18.345 1.00 92.81 706 SER A C 1
ATOM 5594 O O . SER A 1 706 ? -8.497 9.240 -19.429 1.00 92.81 706 SER A O 1
ATOM 5596 N N . GLU A 1 707 ? -8.935 11.065 -18.218 1.00 91.25 707 GLU A N 1
ATOM 5597 C CA . GLU A 1 707 ? -9.292 11.935 -19.343 1.00 91.25 707 GLU A CA 1
ATOM 5598 C C . GLU A 1 707 ? -8.517 13.247 -19.312 1.00 91.25 707 GLU A C 1
ATOM 5600 O O . GLU A 1 707 ? -8.151 13.738 -18.243 1.00 91.25 707 GLU A O 1
ATOM 5605 N N . VAL A 1 708 ? -8.303 13.823 -20.493 1.00 89.06 708 VAL A N 1
ATOM 5606 C CA . VAL A 1 708 ? -7.748 15.168 -20.635 1.00 89.06 708 VAL A CA 1
ATOM 5607 C C . VAL A 1 708 ? -8.839 16.191 -20.344 1.00 89.06 708 VAL A C 1
ATOM 5609 O O . VAL A 1 708 ? -9.924 16.151 -20.923 1.00 89.06 708 VAL A O 1
ATOM 5612 N N . ILE A 1 709 ? -8.530 17.136 -19.467 1.00 85.25 709 ILE A N 1
ATOM 5613 C CA . ILE A 1 709 ? -9.334 18.321 -19.183 1.00 85.25 709 ILE A CA 1
ATOM 5614 C C . ILE A 1 709 ? -8.644 19.570 -19.763 1.00 85.25 709 ILE A C 1
ATOM 5616 O O . ILE A 1 709 ? -7.601 19.487 -20.415 1.00 85.25 709 ILE A O 1
ATOM 5620 N N . GLY A 1 710 ? -9.238 20.752 -19.568 1.00 76.69 710 GLY A N 1
ATOM 5621 C CA . GLY A 1 710 ? -8.654 22.013 -20.042 1.00 76.69 710 GLY A CA 1
ATOM 5622 C C . GLY A 1 710 ? -7.186 22.191 -19.617 1.00 76.69 710 GLY A C 1
ATOM 5623 O O . GLY A 1 710 ? -6.779 21.714 -18.561 1.00 76.69 710 GLY A O 1
ATOM 5624 N N . ASN A 1 711 ? -6.399 22.890 -20.444 1.00 72.31 711 ASN A N 1
ATOM 5625 C CA . ASN A 1 711 ? -4.961 23.138 -20.248 1.00 72.31 711 ASN A CA 1
ATOM 5626 C C . ASN A 1 711 ? -4.045 21.898 -20.257 1.00 72.31 711 ASN A C 1
ATOM 5628 O O . ASN A 1 711 ? -2.956 21.949 -19.691 1.00 72.31 711 ASN A O 1
ATOM 5632 N N . ASN A 1 712 ? -4.435 20.814 -20.937 1.00 80.81 712 ASN A N 1
ATOM 5633 C CA . ASN A 1 712 ? -3.619 19.597 -21.039 1.00 80.81 712 ASN A CA 1
ATOM 5634 C C . ASN A 1 712 ? -3.312 18.961 -19.671 1.00 80.81 712 ASN A C 1
ATOM 5636 O O . ASN A 1 712 ? -2.237 18.402 -19.475 1.00 80.81 712 ASN A O 1
ATOM 5640 N N . LEU A 1 713 ? -4.248 19.066 -18.727 1.00 86.19 713 LEU A N 1
ATOM 5641 C CA . LEU A 1 713 ? -4.186 18.339 -17.465 1.00 86.19 713 LEU A CA 1
ATOM 5642 C C . LEU A 1 713 ? -5.019 17.061 -17.560 1.00 86.19 713 LEU A C 1
ATOM 5644 O O . LEU A 1 713 ? -5.983 16.994 -18.322 1.00 86.19 713 LEU A O 1
ATOM 5648 N N . LEU A 1 714 ? -4.666 16.056 -16.774 1.00 92.00 714 LEU A N 1
ATOM 5649 C CA . LEU A 1 714 ? -5.396 14.808 -16.640 1.00 92.00 714 LEU A CA 1
ATOM 5650 C C . LEU A 1 714 ? -6.304 14.826 -15.413 1.00 92.00 714 LEU A C 1
ATOM 5652 O O . LEU A 1 714 ? -5.988 15.395 -14.367 1.00 92.00 714 LEU A O 1
ATOM 5656 N N . LYS A 1 715 ? -7.422 14.113 -15.524 1.00 93.12 715 LYS A N 1
ATOM 5657 C CA . LYS A 1 715 ? -8.327 13.810 -14.419 1.00 93.12 715 LYS A CA 1
ATOM 5658 C C . LYS A 1 715 ? -8.654 12.320 -14.398 1.00 93.12 715 LYS A C 1
ATOM 5660 O O . LYS A 1 715 ? -8.924 11.722 -15.435 1.00 93.12 715 LYS A O 1
ATOM 5665 N N . ALA A 1 716 ? -8.659 11.731 -13.206 1.00 94.62 716 ALA A N 1
ATOM 5666 C CA . ALA A 1 716 ? -9.147 10.374 -12.976 1.00 94.62 716 ALA A CA 1
ATOM 5667 C C . ALA A 1 716 ? -10.668 10.302 -13.219 1.00 94.62 716 ALA A C 1
ATOM 5669 O O . ALA A 1 716 ? -11.424 11.098 -12.648 1.00 94.62 716 ALA A O 1
ATOM 5670 N N . LYS A 1 717 ? -11.135 9.361 -14.051 1.00 89.12 717 LYS A N 1
ATOM 5671 C CA . LYS A 1 717 ? -12.576 9.120 -14.223 1.00 89.12 717 LYS A CA 1
ATOM 5672 C C . LYS A 1 717 ? -13.126 8.372 -13.013 1.00 89.12 717 LYS A C 1
ATOM 5674 O O . LYS A 1 717 ? -12.542 7.389 -12.568 1.00 89.12 717 LYS A O 1
ATOM 5679 N N . THR A 1 718 ? -14.292 8.801 -12.539 1.00 83.88 718 THR A N 1
ATOM 5680 C CA . THR A 1 718 ? -14.984 8.227 -11.370 1.00 83.88 718 THR A CA 1
ATOM 5681 C C . THR A 1 718 ? -16.242 7.437 -11.741 1.00 83.88 718 THR A C 1
ATOM 5683 O O . THR A 1 718 ? -17.044 7.128 -10.867 1.00 83.88 718 THR A O 1
ATOM 5686 N N . GLY A 1 719 ? -16.464 7.170 -13.032 1.00 72.19 719 GLY A N 1
ATOM 5687 C CA . GLY A 1 719 ? -17.615 6.391 -13.493 1.00 72.19 719 GLY A CA 1
ATOM 5688 C C . GLY A 1 719 ? -17.532 4.928 -13.056 1.00 72.19 719 GLY A C 1
ATOM 5689 O O . GLY A 1 719 ? -16.446 4.414 -12.798 1.00 72.19 719 GLY A O 1
ATOM 5690 N N . VAL A 1 720 ? -18.671 4.236 -13.021 1.00 66.31 720 VAL A N 1
ATOM 5691 C CA . VAL A 1 720 ? -18.758 2.817 -12.618 1.00 66.31 720 VAL A CA 1
ATOM 5692 C C . VAL A 1 720 ? -17.960 1.849 -13.495 1.00 66.31 720 VAL A C 1
ATOM 5694 O O . VAL A 1 720 ? -17.661 0.740 -13.061 1.00 66.31 720 VAL A O 1
ATOM 5697 N N . ASP A 1 721 ? -17.597 2.250 -14.716 1.00 69.56 721 ASP A N 1
ATOM 5698 C CA . ASP A 1 721 ? -16.737 1.482 -15.622 1.00 69.56 721 ASP A CA 1
ATOM 5699 C C . ASP A 1 721 ? -15.250 1.879 -15.547 1.00 69.56 721 ASP A C 1
ATOM 5701 O O . ASP A 1 721 ? -14.425 1.299 -16.261 1.00 69.56 721 ASP A O 1
ATOM 5705 N N . ALA A 1 722 ? -14.885 2.839 -14.688 1.00 83.00 722 ALA A N 1
ATOM 5706 C CA . ALA A 1 722 ? -13.502 3.251 -14.492 1.00 83.00 722 ALA A CA 1
ATOM 5707 C C . ALA A 1 722 ? -12.676 2.147 -13.822 1.00 83.00 722 ALA A C 1
ATOM 5709 O O . ALA A 1 722 ? -13.151 1.378 -12.985 1.00 83.00 722 ALA A O 1
ATOM 5710 N N . THR A 1 723 ? -11.399 2.076 -14.172 1.00 87.75 723 THR A N 1
ATOM 5711 C CA . THR A 1 723 ? -10.464 1.078 -13.655 1.00 87.75 723 THR A CA 1
ATOM 5712 C C . THR A 1 723 ? -9.104 1.669 -13.385 1.00 87.75 723 THR A C 1
ATOM 5714 O O . THR A 1 723 ? -8.850 2.800 -13.771 1.00 87.75 723 THR A O 1
ATOM 5717 N N . GLY A 1 724 ? -8.236 0.901 -12.741 1.00 91.94 724 GLY A N 1
ATOM 5718 C CA . GLY A 1 724 ? -6.853 1.253 -12.468 1.00 91.94 724 GLY A CA 1
ATOM 5719 C C . GLY A 1 724 ? -6.247 0.202 -11.561 1.00 91.94 724 GLY A C 1
ATOM 5720 O O . GLY A 1 724 ? -5.699 -0.785 -12.044 1.00 91.94 724 GLY A O 1
ATOM 5721 N N . ILE A 1 725 ? -6.400 0.384 -10.253 1.00 95.00 725 ILE A N 1
ATOM 5722 C CA . ILE A 1 725 ? -5.880 -0.541 -9.242 1.00 95.00 725 ILE A CA 1
ATOM 5723 C C . ILE A 1 725 ? -6.932 -1.613 -8.946 1.00 95.00 725 ILE A C 1
ATOM 5725 O O . ILE A 1 725 ? -8.007 -1.312 -8.430 1.00 95.00 725 ILE A O 1
ATOM 5729 N N . VAL A 1 726 ? -6.632 -2.874 -9.250 1.00 93.06 726 VAL A N 1
ATOM 5730 C CA . VAL A 1 726 ? -7.554 -4.002 -9.063 1.00 93.06 726 VAL A CA 1
ATOM 5731 C C . VAL A 1 726 ? -6.852 -5.141 -8.338 1.00 93.06 726 VAL A C 1
ATOM 5733 O O . VAL A 1 726 ? -5.808 -5.602 -8.778 1.00 93.06 726 VAL A O 1
ATOM 5736 N N . PHE A 1 727 ? -7.446 -5.651 -7.265 1.00 95.25 727 PHE A N 1
ATOM 5737 C CA . PHE A 1 727 ? -7.014 -6.900 -6.636 1.00 95.25 727 PHE A CA 1
ATOM 5738 C C . PHE A 1 727 ? -7.878 -8.050 -7.132 1.00 95.25 727 PHE A C 1
ATOM 5740 O O . PHE A 1 727 ? -9.096 -7.890 -7.252 1.00 95.25 727 PHE A O 1
ATOM 5747 N N . LYS A 1 728 ? -7.263 -9.199 -7.403 1.00 92.19 728 LYS A N 1
ATOM 5748 C CA . LYS A 1 728 ? -7.966 -10.436 -7.743 1.00 92.19 728 LYS A CA 1
ATOM 5749 C C . LYS A 1 728 ? -7.537 -11.562 -6.810 1.00 92.19 728 LYS A C 1
ATOM 5751 O O . LYS A 1 728 ? -6.350 -11.685 -6.518 1.00 92.19 728 LYS A O 1
ATOM 5756 N N . ASP A 1 729 ? -8.489 -12.366 -6.349 1.00 93.25 729 ASP A N 1
ATOM 5757 C CA . ASP A 1 729 ? -8.182 -13.631 -5.671 1.00 93.25 729 ASP A CA 1
ATOM 5758 C C . ASP A 1 729 ? -7.896 -14.757 -6.688 1.00 93.25 729 ASP A C 1
ATOM 5760 O O . ASP A 1 729 ? -7.961 -14.540 -7.900 1.00 93.25 729 ASP A O 1
ATOM 5764 N N . THR A 1 730 ? -7.586 -15.959 -6.198 1.00 90.62 730 THR A N 1
ATOM 5765 C CA . THR A 1 730 ? -7.317 -17.158 -7.019 1.00 90.62 730 THR A CA 1
ATOM 5766 C C . THR A 1 730 ? -8.543 -17.684 -7.775 1.00 90.62 730 THR A C 1
ATOM 5768 O O . THR A 1 730 ? -8.412 -18.450 -8.723 1.00 90.62 730 THR A O 1
ATOM 5771 N N . ASN A 1 731 ? -9.756 -17.265 -7.398 1.00 85.50 731 ASN A N 1
ATOM 5772 C CA . ASN A 1 731 ? -10.982 -17.573 -8.140 1.00 85.50 731 ASN A CA 1
ATOM 5773 C C . ASN A 1 731 ? -11.288 -16.505 -9.208 1.00 85.50 731 ASN A C 1
ATOM 5775 O O . ASN A 1 731 ? -12.300 -16.596 -9.907 1.00 85.50 731 ASN A O 1
ATOM 5779 N N . GLY A 1 732 ? -10.450 -15.469 -9.320 1.00 79.56 732 GLY A N 1
ATOM 5780 C CA . GLY A 1 732 ? -10.660 -14.319 -10.191 1.00 79.56 732 GLY A CA 1
ATOM 5781 C C . GLY A 1 732 ? -11.676 -13.299 -9.666 1.00 79.56 732 GLY A C 1
ATOM 5782 O O . GLY A 1 732 ? -12.066 -12.407 -10.423 1.00 79.56 732 GLY A O 1
ATOM 5783 N N . THR A 1 733 ? -12.108 -13.383 -8.401 1.00 82.06 733 THR A N 1
ATOM 5784 C CA . THR A 1 733 ? -12.978 -12.376 -7.772 1.00 82.06 733 THR A CA 1
ATOM 5785 C C . THR A 1 733 ? -12.231 -11.060 -7.673 1.00 82.06 733 THR A C 1
ATOM 5787 O O . THR A 1 733 ? -11.146 -10.999 -7.099 1.00 82.06 733 THR A O 1
ATOM 5790 N N . THR A 1 734 ? -12.823 -9.987 -8.190 1.00 83.25 734 THR A N 1
ATOM 5791 C CA . THR A 1 734 ? -12.131 -8.703 -8.309 1.00 83.25 734 THR A CA 1
ATOM 5792 C C . THR A 1 734 ? -12.611 -7.663 -7.303 1.00 83.25 734 THR A C 1
ATOM 5794 O O . THR A 1 734 ? -13.808 -7.527 -7.051 1.00 83.25 734 THR A O 1
ATOM 5797 N N . LYS A 1 735 ? -11.680 -6.860 -6.790 1.00 89.44 735 LYS A N 1
ATOM 5798 C CA . LYS A 1 735 ? -11.946 -5.601 -6.088 1.00 89.44 735 LYS A CA 1
ATOM 5799 C C . LYS A 1 735 ? -11.236 -4.472 -6.823 1.00 89.44 735 LYS A C 1
ATOM 5801 O O . LYS A 1 735 ? -10.010 -4.416 -6.828 1.00 89.44 735 LYS A O 1
ATOM 5806 N N . ASN A 1 736 ? -12.014 -3.608 -7.468 1.00 87.88 736 ASN A N 1
ATOM 5807 C CA . ASN A 1 736 ? -11.520 -2.452 -8.209 1.00 87.88 736 ASN A CA 1
ATOM 5808 C C . ASN A 1 736 ? -11.532 -1.212 -7.305 1.00 87.88 736 ASN A C 1
ATOM 5810 O O . ASN A 1 736 ? -12.580 -0.841 -6.782 1.00 87.88 736 ASN A O 1
ATOM 5814 N N . PHE A 1 737 ? -10.370 -0.591 -7.130 1.00 91.00 737 PHE A N 1
ATOM 5815 C CA . PHE A 1 737 ? -10.166 0.624 -6.339 1.00 91.00 737 PHE A CA 1
ATOM 5816 C C . PHE A 1 737 ? -10.179 1.896 -7.201 1.00 91.00 737 PHE A C 1
ATOM 5818 O O . PHE A 1 737 ? -10.005 2.993 -6.677 1.00 91.00 737 PHE A O 1
ATOM 5825 N N . GLY A 1 738 ? -10.426 1.761 -8.508 1.00 89.69 738 GLY A N 1
ATOM 5826 C CA . GLY A 1 738 ? -10.572 2.874 -9.437 1.00 89.69 738 GLY A CA 1
ATOM 5827 C C . GLY A 1 738 ? -9.247 3.383 -10.001 1.00 89.69 738 GLY A C 1
ATOM 5828 O O . GLY A 1 738 ? -8.217 2.705 -9.958 1.00 89.69 738 GLY A O 1
ATOM 5829 N N . SER A 1 739 ? -9.312 4.576 -10.587 1.00 93.38 739 SER A N 1
ATOM 5830 C CA . SER A 1 739 ? -8.195 5.274 -11.224 1.00 93.38 739 SER A CA 1
ATOM 5831 C C . SER A 1 739 ? -7.601 6.335 -10.294 1.00 93.38 739 SER A C 1
ATOM 5833 O O . SER A 1 739 ? -8.256 6.826 -9.373 1.00 93.38 739 SER A O 1
ATOM 5835 N N . ALA A 1 740 ? -6.350 6.710 -10.544 1.00 95.00 740 ALA A N 1
ATOM 5836 C CA . ALA A 1 740 ? -5.666 7.775 -9.822 1.00 95.00 740 ALA A CA 1
ATOM 5837 C C . ALA A 1 740 ? -4.848 8.623 -10.794 1.00 95.00 740 ALA A C 1
ATOM 5839 O O . ALA A 1 740 ? -4.211 8.097 -11.703 1.00 95.00 740 ALA A O 1
ATOM 5840 N N . VAL A 1 741 ? -4.850 9.939 -10.594 1.00 95.75 741 VAL A N 1
ATOM 5841 C CA . VAL A 1 741 ? -4.048 10.878 -11.380 1.00 95.75 741 VAL A CA 1
ATOM 5842 C C . VAL A 1 741 ? -3.377 11.860 -10.432 1.00 95.75 741 VAL A C 1
ATOM 5844 O O . VAL A 1 741 ? -4.034 12.493 -9.608 1.00 95.75 741 VAL A O 1
ATOM 5847 N N . ILE A 1 742 ? -2.066 11.988 -10.578 1.00 95.00 742 ILE A N 1
ATOM 5848 C CA . ILE A 1 742 ? -1.238 13.046 -10.019 1.00 95.00 742 ILE A CA 1
ATOM 5849 C C . ILE A 1 742 ? -0.631 13.751 -11.227 1.00 95.00 742 ILE A C 1
ATOM 5851 O O . ILE A 1 742 ? 0.210 13.175 -11.911 1.00 95.00 742 ILE A O 1
ATOM 5855 N N . ASP A 1 743 ? -1.065 14.971 -11.515 1.00 91.81 743 ASP A N 1
ATOM 5856 C CA . ASP A 1 743 ? -0.634 15.697 -12.708 1.00 91.81 743 ASP A CA 1
ATOM 5857 C C . ASP A 1 743 ? -0.056 17.066 -12.348 1.00 91.81 743 ASP A C 1
ATOM 5859 O O . ASP A 1 743 ? -0.437 17.662 -11.340 1.00 91.81 743 ASP A O 1
ATOM 5863 N N . GLY A 1 744 ? 0.888 17.552 -13.154 1.00 88.69 744 GLY A N 1
ATOM 5864 C CA . GLY A 1 744 ? 1.522 18.854 -12.936 1.00 88.69 744 GLY A CA 1
ATOM 5865 C C . GLY A 1 744 ? 2.481 18.903 -11.741 1.00 88.69 744 GLY A C 1
ATOM 5866 O O . GLY A 1 744 ? 2.565 19.921 -11.058 1.00 88.69 744 GLY A O 1
ATOM 5867 N N . VAL A 1 745 ? 3.231 17.832 -11.467 1.00 90.56 745 VAL A N 1
ATOM 5868 C CA . VAL A 1 745 ? 4.206 17.804 -10.361 1.00 90.56 745 VAL A CA 1
ATOM 5869 C C . VAL A 1 745 ? 5.502 18.506 -10.759 1.00 90.56 745 VAL A C 1
ATOM 5871 O O . VAL A 1 745 ? 6.244 18.012 -11.607 1.00 90.56 745 VAL A O 1
ATOM 5874 N N . LEU A 1 746 ? 5.820 19.619 -10.098 1.00 89.94 746 LEU A N 1
ATOM 5875 C CA . LEU A 1 746 ? 7.100 20.319 -10.234 1.00 89.94 746 LEU A CA 1
ATOM 5876 C C . LEU A 1 746 ? 8.002 20.056 -9.025 1.00 89.94 746 LEU A C 1
ATOM 5878 O O . LEU A 1 746 ? 7.623 20.335 -7.887 1.00 89.94 746 LEU A O 1
ATOM 5882 N N . ILE A 1 747 ? 9.234 19.611 -9.273 1.00 85.81 747 ILE A N 1
ATOM 5883 C CA . ILE A 1 747 ? 10.278 19.549 -8.246 1.00 85.81 747 ILE A CA 1
ATOM 5884 C C . ILE A 1 747 ? 11.033 20.883 -8.253 1.00 85.81 747 ILE A C 1
ATOM 5886 O O . ILE A 1 747 ? 11.926 21.096 -9.065 1.00 85.81 747 ILE A O 1
ATOM 5890 N N . GLN A 1 748 ? 10.685 21.797 -7.345 1.00 86.56 748 GLN A N 1
ATOM 5891 C CA . GLN A 1 748 ? 11.380 23.093 -7.240 1.00 86.56 748 GLN A CA 1
ATOM 5892 C C . GLN A 1 748 ? 12.787 22.975 -6.641 1.00 86.56 748 GLN A C 1
ATOM 5894 O O . GLN A 1 748 ? 13.678 23.757 -6.965 1.00 86.56 748 GLN A O 1
ATOM 5899 N N . HIS A 1 749 ? 12.969 22.029 -5.721 1.00 87.88 749 HIS A N 1
ATOM 5900 C CA . HIS A 1 749 ? 14.241 21.716 -5.081 1.00 87.88 749 HIS A CA 1
ATOM 5901 C C . HIS A 1 749 ? 14.104 20.370 -4.366 1.00 87.88 749 HIS A C 1
ATOM 5903 O O . HIS A 1 749 ? 13.129 20.148 -3.648 1.00 87.88 749 HIS A O 1
ATOM 5909 N N . LEU A 1 750 ? 15.060 19.467 -4.562 1.00 89.25 750 LEU A N 1
ATOM 5910 C CA . LEU A 1 750 ? 15.132 18.195 -3.842 1.00 89.25 750 LEU A CA 1
ATOM 5911 C C . LEU A 1 750 ? 16.595 17.909 -3.560 1.00 89.25 750 LEU A C 1
ATOM 5913 O O . LEU A 1 750 ? 17.363 17.820 -4.507 1.00 89.25 750 LEU A O 1
ATOM 5917 N N . LYS A 1 751 ? 16.970 17.709 -2.296 1.00 88.44 751 LYS A N 1
ATOM 5918 C CA . LYS A 1 751 ? 18.343 17.377 -1.904 1.00 88.44 751 LYS A CA 1
ATOM 5919 C C . LYS A 1 751 ? 18.363 16.116 -1.053 1.00 88.44 751 LYS A C 1
ATOM 5921 O O . LYS A 1 751 ? 17.765 16.074 0.019 1.00 88.44 751 LYS A O 1
ATOM 5926 N N . ILE A 1 752 ? 19.087 15.108 -1.522 1.00 88.44 752 ILE A N 1
ATOM 5927 C CA . ILE A 1 752 ? 19.383 13.871 -0.805 1.00 88.44 752 ILE A CA 1
ATOM 5928 C C . ILE A 1 752 ? 20.883 13.860 -0.533 1.00 88.44 752 ILE A C 1
ATOM 5930 O O . ILE A 1 752 ? 21.695 14.069 -1.432 1.00 88.44 752 ILE A O 1
ATOM 5934 N N . LYS A 1 753 ? 21.259 13.628 0.721 1.00 83.38 753 LYS A N 1
ATOM 5935 C CA . LYS A 1 753 ? 22.653 13.623 1.158 1.00 83.38 753 LYS A CA 1
ATOM 5936 C C . LYS A 1 753 ? 22.914 12.374 1.984 1.00 83.38 753 LYS A C 1
ATOM 5938 O O . LYS A 1 753 ? 22.141 12.071 2.893 1.00 83.38 753 LYS A O 1
ATOM 5943 N N . THR A 1 754 ? 23.992 11.656 1.682 1.00 79.50 754 THR A N 1
ATOM 5944 C CA . THR A 1 754 ? 24.428 10.542 2.533 1.00 79.50 754 THR A CA 1
ATOM 5945 C C . THR A 1 754 ? 24.907 11.072 3.885 1.00 79.50 754 THR A C 1
ATOM 5947 O O . THR A 1 754 ? 25.360 12.208 3.987 1.00 79.50 754 THR A O 1
ATOM 5950 N N . THR A 1 755 ? 24.818 10.271 4.942 1.00 75.25 755 THR A N 1
ATOM 5951 C CA . THR A 1 755 ? 25.380 10.630 6.251 1.00 75.25 755 THR A CA 1
ATOM 5952 C C . THR A 1 755 ? 26.449 9.612 6.632 1.00 75.25 755 THR A C 1
ATOM 5954 O O . THR A 1 755 ? 26.118 8.569 7.192 1.00 75.25 755 THR A O 1
ATOM 5957 N N . GLY A 1 756 ? 27.712 9.913 6.321 1.00 56.81 756 GLY A N 1
ATOM 5958 C CA . GLY A 1 756 ? 28.876 9.120 6.732 1.00 56.81 756 GLY A CA 1
ATOM 5959 C C . GLY A 1 756 ? 29.250 7.988 5.776 1.00 56.81 756 GLY A C 1
ATOM 5960 O O . GLY A 1 756 ? 29.126 6.823 6.151 1.00 56.81 756 GLY A O 1
ATOM 5961 N N . LEU A 1 757 ? 29.708 8.340 4.568 1.00 50.47 757 LEU A N 1
ATOM 5962 C CA . LEU A 1 757 ? 30.526 7.431 3.756 1.00 50.47 757 LEU A CA 1
ATOM 5963 C C . LEU A 1 757 ? 31.967 7.379 4.276 1.00 50.47 757 LEU A C 1
ATOM 5965 O O . LEU A 1 757 ? 32.437 8.407 4.820 1.00 50.47 757 LEU A O 1
#

Radius of gyration: 47.14 Å; chains: 1; bounding box: 162×74×118 Å